Protein AF-A0A1F6H3Z1-F1 (afdb_monomer_lite)

Secondary structure (DSSP, 8-state):
--HHHHHHHHHHHHHHHHTTS---S-----HHHHHHH-PPPPTHHHHHHHHTS-HHHHHHHHHHHHHHHHHHHHHHHS-HHHHHHHHHH--SSSSHHHHHHHHHHHHSS-HHHHHHHHHHHHHHHHHHHHHHHHHHT-TTSS-GGGHHHHHHHHHHHHHHHHHHHHTTB-HHHHHHHHHHHT--TT-HHHHHHHHHHH--HHHHTTSBPPHHHHHHHHHHHHHHHHT-TTHHHHHHHHHHHHHHHHHHHTSTTSSTTS-HHHHHHHHHHHHHT-SS-PPPHHHHHHHHSTTTTTSHHHHHHHHHHHTTS-HHHHHHHHHHHHHHHHHHTTS-HHHHHHHHHHHHHHHHTT----SHHHHHHHHHHHHHHTTS---S-HHHHHHHHHHHHHT----PPPHHHHHTTS--------S--PPPPHHHHHHHHHEEE---S---S--SSTTHHHHHHHHHHHHH-SHHHHHHHHHHHHHHHHHHHHTT---EEEEE--TT-SS-EEEEEEEEEE--SSS-EEEEEEEEE---SSPPPTT--SHHHHHHHHHTTEEEEEEEEE-----S-----PPPP----------S--------PPPEE--TTSHHHHHHHHHHHHHHHHTS-HHHHTSHHHHHHHHHHHHHHT---

Structure (mmCIF, N/CA/C/O backbone):
data_AF-A0A1F6H3Z1-F1
#
_entry.id   AF-A0A1F6H3Z1-F1
#
loop_
_atom_site.group_PDB
_atom_site.id
_atom_site.type_symbol
_atom_site.label_atom_id
_atom_site.label_alt_id
_atom_site.label_comp_id
_atom_site.label_asym_id
_atom_site.label_entity_id
_atom_site.label_seq_id
_atom_site.pdbx_PDB_ins_code
_atom_site.Cartn_x
_atom_site.Cartn_y
_atom_site.Cartn_z
_atom_site.occupancy
_atom_site.B_iso_or_equiv
_atom_site.auth_seq_id
_atom_site.auth_comp_id
_atom_site.auth_asym_id
_atom_site.auth_atom_id
_atom_site.pdbx_PDB_model_num
ATOM 1 N N . MET A 1 1 ? 33.338 10.112 -4.845 1.00 44.59 1 MET A N 1
ATOM 2 C CA . MET A 1 1 ? 31.992 10.482 -5.329 1.00 44.59 1 MET A CA 1
ATOM 3 C C . MET A 1 1 ? 31.561 11.690 -4.537 1.00 44.59 1 MET A C 1
ATOM 5 O O . MET A 1 1 ? 31.474 11.587 -3.320 1.00 44.59 1 MET A O 1
ATOM 9 N N . ASP A 1 2 ? 31.396 12.824 -5.206 1.00 37.00 2 ASP A N 1
ATOM 10 C CA . ASP A 1 2 ? 31.106 14.091 -4.546 1.00 37.00 2 ASP A CA 1
ATOM 11 C C . ASP A 1 2 ? 29.6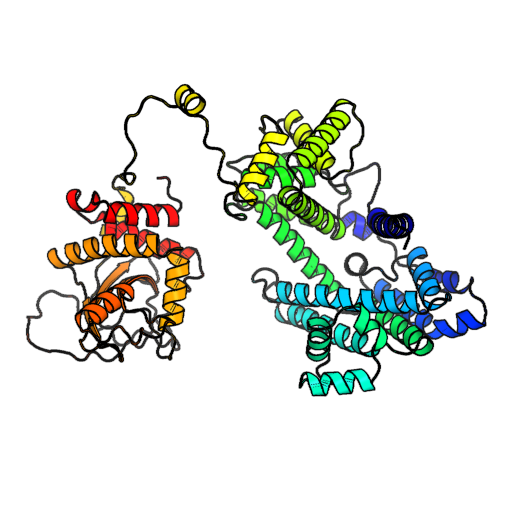66 14.093 -4.023 1.00 37.00 2 ASP A C 1
ATOM 13 O O . ASP A 1 2 ? 28.719 13.874 -4.784 1.00 37.00 2 ASP A O 1
ATOM 17 N N . ASN A 1 3 ? 29.482 14.348 -2.725 1.00 42.12 3 ASN A N 1
ATOM 18 C CA . ASN A 1 3 ? 28.156 14.401 -2.088 1.00 42.12 3 ASN A CA 1
ATOM 19 C C . ASN A 1 3 ? 27.222 15.400 -2.799 1.00 42.12 3 ASN A C 1
ATOM 21 O O . ASN A 1 3 ? 26.009 15.206 -2.851 1.00 42.12 3 ASN A O 1
ATOM 25 N N . GLN A 1 4 ? 27.799 16.419 -3.442 1.00 44.53 4 GLN A N 1
ATOM 26 C CA . GLN A 1 4 ? 27.078 17.411 -4.232 1.00 44.53 4 GLN A CA 1
ATOM 27 C C . GLN A 1 4 ? 26.452 16.851 -5.521 1.00 44.53 4 GLN A C 1
ATOM 29 O O . GLN A 1 4 ? 25.399 17.335 -5.932 1.00 44.53 4 GLN A O 1
ATOM 34 N N . GLU A 1 5 ? 27.039 15.841 -6.172 1.00 43.53 5 GLU A N 1
ATOM 35 C CA . GLU A 1 5 ? 26.467 15.237 -7.390 1.00 43.53 5 GLU A CA 1
ATOM 36 C C . GLU A 1 5 ? 25.316 14.277 -7.081 1.00 43.53 5 GLU A C 1
ATOM 38 O O . GLU A 1 5 ? 24.321 14.238 -7.814 1.00 43.53 5 GLU A O 1
ATOM 43 N N . LEU A 1 6 ? 25.416 13.542 -5.969 1.00 38.75 6 LEU A N 1
ATOM 44 C CA . LEU A 1 6 ? 24.336 12.687 -5.483 1.00 38.75 6 LEU A CA 1
ATOM 45 C C . LEU A 1 6 ? 23.146 13.538 -5.033 1.00 38.75 6 LEU A C 1
ATOM 47 O O . LEU A 1 6 ? 22.014 13.256 -5.417 1.00 38.75 6 LEU A O 1
ATOM 51 N N . GLN A 1 7 ? 23.405 14.628 -4.310 1.00 41.62 7 GLN A N 1
ATOM 52 C CA . GLN A 1 7 ? 22.375 15.568 -3.879 1.00 41.62 7 GLN A CA 1
ATOM 53 C C . GLN A 1 7 ? 21.742 16.300 -5.067 1.00 41.62 7 GLN A C 1
ATOM 55 O O . GLN A 1 7 ? 20.524 16.382 -5.137 1.00 41.62 7 GLN A O 1
ATOM 60 N N . LYS A 1 8 ? 22.519 16.691 -6.090 1.00 48.50 8 LYS A N 1
ATOM 61 C CA . LYS A 1 8 ? 21.978 17.222 -7.357 1.00 48.50 8 LYS A CA 1
ATOM 62 C C . LYS A 1 8 ? 21.164 16.192 -8.148 1.00 48.50 8 LYS A C 1
ATOM 64 O O . LYS A 1 8 ? 20.198 16.580 -8.799 1.00 48.50 8 LYS A O 1
ATOM 69 N N . SER A 1 9 ? 21.517 14.904 -8.114 1.00 37.19 9 SER A N 1
ATOM 70 C CA . SER A 1 9 ? 20.736 13.833 -8.759 1.00 37.19 9 SER A CA 1
ATOM 71 C C . SER A 1 9 ? 19.454 13.510 -7.998 1.00 37.19 9 SER A C 1
ATOM 73 O O . SER A 1 9 ? 18.413 13.326 -8.623 1.00 37.19 9 SER A O 1
ATOM 75 N N . ILE A 1 10 ? 19.502 13.504 -6.664 1.00 41.16 10 ILE A N 1
ATOM 76 C CA . ILE A 1 10 ? 18.328 13.375 -5.796 1.00 41.16 10 ILE A CA 1
ATOM 77 C C . ILE A 1 10 ? 17.425 14.595 -5.973 1.00 41.16 10 ILE A C 1
ATOM 79 O O . ILE A 1 10 ? 16.229 14.427 -6.164 1.00 41.16 10 ILE A O 1
ATOM 83 N N . ASP A 1 11 ? 17.976 15.805 -6.039 1.00 39.47 11 ASP A N 1
ATOM 84 C CA . ASP A 1 11 ? 17.217 17.028 -6.292 1.00 39.47 11 ASP A CA 1
ATOM 85 C C . ASP A 1 11 ? 16.673 17.088 -7.716 1.00 39.47 11 ASP A C 1
ATOM 87 O O . ASP A 1 11 ? 15.569 17.584 -7.906 1.00 39.47 11 ASP A O 1
ATOM 91 N N . ARG A 1 12 ? 17.373 16.563 -8.730 1.00 39.69 12 ARG A N 1
ATOM 92 C CA . ARG A 1 12 ? 16.819 16.407 -10.088 1.00 39.69 12 ARG A CA 1
ATOM 93 C C . ARG A 1 12 ? 15.718 15.362 -10.129 1.00 39.69 12 ARG A C 1
ATOM 95 O O . ARG A 1 12 ? 14.715 15.598 -10.788 1.00 39.69 12 ARG A O 1
ATOM 102 N N . PHE A 1 13 ? 15.861 14.255 -9.409 1.00 37.03 13 PHE A N 1
ATOM 103 C CA . PHE A 1 13 ? 14.831 13.227 -9.289 1.00 37.03 13 PHE A CA 1
ATOM 104 C C . PHE A 1 13 ? 13.602 13.765 -8.543 1.00 37.03 13 PHE A C 1
ATOM 106 O O . PHE A 1 13 ? 12.479 13.632 -9.020 1.00 37.03 13 PHE A O 1
ATOM 113 N N . ILE A 1 14 ? 13.805 14.477 -7.433 1.00 38.84 14 ILE A N 1
ATOM 114 C CA . ILE A 1 14 ? 12.759 15.159 -6.668 1.00 38.84 14 ILE A CA 1
ATOM 115 C C . ILE A 1 14 ? 12.143 16.293 -7.497 1.00 38.84 14 ILE A C 1
ATOM 117 O O . ILE A 1 14 ? 10.928 16.431 -7.489 1.00 38.84 14 ILE A O 1
ATOM 121 N N . ARG A 1 15 ? 12.915 17.070 -8.269 1.00 38.09 15 ARG A N 1
ATOM 122 C CA . ARG A 1 15 ? 12.393 18.100 -9.191 1.00 38.09 15 ARG A CA 1
ATOM 123 C C . ARG A 1 15 ? 11.619 17.496 -10.360 1.00 38.09 15 ARG A C 1
ATOM 125 O O . ARG A 1 15 ? 10.583 18.042 -10.716 1.00 38.09 15 ARG A O 1
ATOM 132 N N . ALA A 1 16 ? 12.056 16.367 -10.913 1.00 36.50 16 ALA A N 1
ATOM 133 C CA . ALA A 1 16 ? 11.338 15.634 -11.956 1.00 36.50 16 ALA A CA 1
ATOM 134 C C . ALA A 1 16 ? 10.024 15.028 -11.429 1.00 36.50 16 ALA A C 1
ATOM 136 O O . ALA A 1 16 ? 9.037 14.980 -12.157 1.00 36.50 16 ALA A O 1
ATOM 137 N N . GLN A 1 17 ? 9.982 14.643 -10.148 1.00 38.50 17 GLN A N 1
ATOM 138 C CA . GLN A 1 17 ? 8.750 14.271 -9.442 1.00 38.50 17 GLN A CA 1
ATOM 139 C C . GLN A 1 17 ? 7.891 15.503 -9.079 1.00 38.50 17 GLN A C 1
ATOM 141 O O . GLN A 1 17 ? 6.667 15.438 -9.127 1.00 38.50 17 GLN A O 1
ATOM 146 N N . ARG A 1 18 ? 8.506 16.657 -8.772 1.00 37.47 18 ARG A N 1
ATOM 147 C CA . ARG A 1 18 ? 7.818 17.925 -8.455 1.00 37.47 18 ARG A CA 1
ATOM 148 C C . ARG A 1 18 ? 7.243 18.632 -9.689 1.00 37.47 18 ARG A C 1
ATOM 150 O O . ARG A 1 18 ? 6.226 19.288 -9.539 1.00 37.47 18 ARG A O 1
ATOM 157 N N . ARG A 1 19 ? 7.814 18.480 -10.891 1.00 34.09 19 ARG A N 1
ATOM 158 C CA . ARG A 1 19 ? 7.316 19.092 -12.148 1.00 34.09 19 ARG A CA 1
ATOM 159 C C . ARG A 1 19 ? 5.984 18.519 -12.658 1.00 34.09 19 ARG A C 1
ATOM 161 O O . ARG A 1 19 ? 5.421 19.072 -13.591 1.00 34.09 19 ARG A O 1
ATOM 168 N N . ARG A 1 20 ? 5.460 17.447 -12.051 1.00 41.53 20 ARG A N 1
ATOM 169 C CA . ARG A 1 20 ? 4.078 16.972 -12.281 1.00 41.53 20 ARG A CA 1
ATOM 170 C C . ARG A 1 20 ? 3.065 17.524 -11.289 1.00 41.53 20 ARG A C 1
ATOM 172 O O . ARG A 1 20 ? 1.882 17.220 -11.384 1.00 41.53 20 ARG A O 1
ATOM 179 N N . ARG A 1 21 ? 3.519 18.323 -10.324 1.00 40.19 21 ARG A N 1
ATOM 180 C CA . ARG A 1 21 ? 2.613 19.092 -9.485 1.00 40.19 21 ARG A CA 1
ATOM 181 C C . ARG A 1 21 ? 2.035 20.171 -10.376 1.00 40.19 21 ARG A C 1
ATOM 183 O O . ARG A 1 21 ? 2.778 20.957 -10.956 1.00 40.19 21 ARG A O 1
ATOM 190 N N . ILE A 1 22 ? 0.716 20.214 -10.455 1.00 35.88 22 ILE A N 1
ATOM 191 C CA . ILE A 1 22 ? 0.032 21.436 -10.831 1.00 35.88 22 ILE A CA 1
ATOM 192 C C . ILE A 1 22 ? 0.322 22.424 -9.695 1.00 35.88 22 ILE A C 1
ATOM 194 O O . ILE A 1 22 ? -0.424 22.529 -8.733 1.00 35.88 22 ILE A O 1
ATOM 198 N N . THR A 1 23 ? 1.474 23.089 -9.740 1.00 39.25 23 THR A N 1
ATOM 199 C CA . THR A 1 23 ? 1.667 24.372 -9.066 1.00 39.25 23 THR A CA 1
ATOM 200 C C . THR A 1 23 ? 0.969 25.395 -9.942 1.00 39.25 23 THR A C 1
ATOM 202 O O . THR A 1 23 ? 1.606 26.093 -10.724 1.00 39.25 23 THR A O 1
ATOM 205 N N . SER A 1 24 ? -0.360 25.374 -9.906 1.00 38.88 24 SER A N 1
ATOM 206 C CA . SER A 1 24 ? -1.146 26.536 -10.283 1.00 38.88 24 SER A CA 1
ATOM 207 C C . SER A 1 24 ? -1.520 27.226 -8.984 1.00 38.88 24 SER A C 1
ATOM 209 O O . SER A 1 24 ? -1.865 26.556 -8.011 1.00 38.88 24 SER A O 1
ATOM 211 N N . ASP A 1 25 ? -1.476 28.551 -8.987 1.00 43.62 25 ASP A N 1
ATOM 212 C CA . ASP A 1 25 ? -1.933 29.379 -7.871 1.00 43.62 25 ASP A CA 1
ATOM 213 C C . ASP A 1 25 ? -3.423 29.139 -7.531 1.00 43.62 25 ASP A C 1
ATOM 215 O O . ASP A 1 25 ? -3.889 29.530 -6.465 1.00 43.62 25 ASP A O 1
ATOM 219 N N . ASN A 1 26 ? -4.152 28.405 -8.384 1.00 49.75 26 ASN A N 1
ATOM 220 C CA . ASN A 1 26 ? -5.494 27.893 -8.132 1.00 49.75 26 ASN A CA 1
ATOM 221 C C . ASN A 1 26 ? -5.441 26.406 -7.737 1.00 49.75 26 ASN A C 1
ATOM 223 O O . ASN A 1 26 ? -5.424 25.510 -8.588 1.00 49.75 26 ASN A O 1
ATOM 227 N N . ARG A 1 27 ? -5.431 26.132 -6.430 1.00 64.06 27 ARG A N 1
ATOM 228 C CA . ARG A 1 27 ? -5.916 24.848 -5.895 1.00 64.06 27 ARG A CA 1
ATOM 229 C C . ARG A 1 27 ? -7.398 24.736 -6.293 1.00 64.06 27 ARG A C 1
ATOM 231 O O . ARG A 1 27 ? -8.047 25.770 -6.342 1.00 64.06 27 ARG A O 1
ATOM 238 N N . ASP A 1 28 ? -7.890 23.530 -6.599 1.00 78.00 28 ASP A N 1
ATOM 239 C CA . ASP A 1 28 ? -9.288 23.182 -6.976 1.00 78.00 28 ASP A CA 1
ATOM 240 C C . ASP A 1 28 ? -9.478 22.562 -8.372 1.00 78.00 28 ASP A C 1
ATOM 242 O O . ASP A 1 28 ? -10.489 22.776 -9.042 1.00 78.00 28 ASP A O 1
ATOM 246 N N . LEU A 1 29 ? -8.534 21.718 -8.802 1.00 80.56 29 LEU A N 1
ATOM 247 C CA . LEU A 1 29 ? -8.697 20.903 -10.009 1.00 80.56 29 LEU A CA 1
ATOM 248 C C . LEU A 1 29 ? -9.154 19.482 -9.671 1.00 80.56 29 LEU A C 1
ATOM 250 O O . LEU A 1 29 ? -8.444 18.696 -9.039 1.00 80.56 29 LEU A O 1
ATOM 254 N N . LEU A 1 30 ? -10.337 19.119 -10.155 1.00 80.06 30 LEU A N 1
ATOM 255 C CA . LEU A 1 30 ? -10.848 17.753 -10.087 1.00 80.06 30 LEU A CA 1
ATOM 256 C C . LEU A 1 30 ? -10.074 16.846 -11.050 1.00 80.06 30 LEU A C 1
ATOM 258 O O . LEU A 1 30 ? -9.684 17.260 -12.142 1.00 80.06 30 LEU A O 1
ATOM 262 N N . LEU A 1 31 ? -9.931 15.566 -10.702 1.00 82.44 31 LEU A N 1
ATOM 263 C CA . LEU A 1 31 ? -9.339 14.558 -11.587 1.00 82.44 31 LEU A CA 1
ATOM 264 C C . LEU A 1 31 ? -10.013 14.532 -12.968 1.00 82.44 31 LEU A C 1
ATOM 266 O O . LEU A 1 31 ? -9.332 14.386 -13.977 1.00 82.44 31 LEU A O 1
ATOM 270 N N . THR A 1 32 ? -11.333 14.705 -13.035 1.00 79.50 32 THR A N 1
ATOM 271 C CA . THR A 1 32 ? -12.068 14.778 -14.308 1.00 79.50 32 THR A CA 1
ATOM 272 C C . THR A 1 32 ? -11.596 15.939 -15.180 1.00 79.50 32 THR A C 1
ATOM 274 O O . THR A 1 32 ? -11.347 15.743 -16.364 1.00 79.50 32 THR A O 1
ATOM 277 N N . GLN A 1 33 ? -11.360 17.112 -14.589 1.00 76.31 33 GLN A N 1
ATOM 278 C CA . GLN A 1 33 ? -10.833 18.278 -15.300 1.00 76.31 33 GLN A CA 1
ATOM 279 C C . GLN A 1 33 ? -9.395 18.042 -15.775 1.00 76.31 33 GLN A C 1
ATOM 281 O O . GLN A 1 33 ? -9.069 18.375 -16.911 1.00 76.31 33 GLN A O 1
ATOM 286 N N . ILE A 1 34 ? -8.551 17.408 -14.952 1.00 79.75 34 ILE A N 1
ATOM 287 C CA . ILE A 1 34 ? -7.183 17.024 -15.340 1.00 79.75 34 ILE A CA 1
ATOM 288 C C . ILE A 1 34 ? -7.216 16.041 -16.519 1.00 79.75 34 ILE A C 1
ATOM 290 O O . ILE A 1 34 ? -6.446 16.179 -17.467 1.00 79.75 34 ILE A O 1
ATOM 294 N N . ILE A 1 35 ? -8.126 15.062 -16.490 1.00 75.31 35 ILE A N 1
ATOM 295 C CA . ILE A 1 35 ? -8.329 14.108 -17.588 1.00 75.31 35 ILE A CA 1
ATOM 296 C C . ILE A 1 35 ? -8.758 14.834 -18.864 1.00 75.31 35 ILE A C 1
ATOM 298 O O . ILE A 1 35 ? -8.230 14.533 -19.933 1.00 75.31 35 ILE A O 1
ATOM 302 N N . ASP A 1 36 ? -9.689 15.782 -18.772 1.00 72.75 36 ASP A N 1
ATOM 303 C CA . ASP A 1 36 ? -10.193 16.515 -19.934 1.00 72.75 36 ASP A CA 1
ATOM 304 C C . ASP A 1 36 ? -9.119 17.412 -20.556 1.00 72.75 36 ASP A C 1
ATOM 306 O O . ASP A 1 36 ? -9.004 17.478 -21.787 1.00 72.75 36 ASP A O 1
ATOM 310 N N . GLN A 1 37 ? -8.297 18.034 -19.709 1.00 77.88 37 GLN A N 1
ATOM 311 C CA . GLN A 1 37 ? -7.179 18.892 -20.094 1.00 77.88 37 GLN A CA 1
ATOM 312 C C . GLN A 1 37 ? -5.951 18.114 -20.583 1.00 77.88 37 GLN A C 1
ATOM 314 O O . GLN A 1 37 ? -5.100 18.716 -21.229 1.00 77.88 37 GLN A O 1
ATOM 319 N N . ALA A 1 38 ? -5.845 16.804 -20.319 1.00 75.81 38 ALA A N 1
ATOM 320 C CA . ALA A 1 38 ? -4.688 15.999 -20.708 1.00 75.81 38 ALA A CA 1
ATOM 321 C C . ALA A 1 38 ? -4.561 15.907 -22.246 1.00 75.81 38 ALA A C 1
ATOM 323 O O . ALA A 1 38 ? -5.348 15.183 -22.882 1.00 75.81 38 ALA A O 1
ATOM 324 N N . PRO A 1 39 ? -3.577 16.594 -22.864 1.00 75.25 39 PRO A N 1
ATOM 325 C CA . PRO A 1 39 ? -3.431 16.603 -24.311 1.00 75.25 39 PRO A CA 1
ATOM 326 C C . PRO A 1 39 ? -2.942 15.246 -24.820 1.00 75.25 39 PRO A C 1
ATOM 328 O O . PRO A 1 39 ? -2.492 14.382 -24.056 1.00 75.25 39 PRO A O 1
ATOM 331 N N . ASP A 1 40 ? -3.056 15.050 -26.129 1.00 85.62 40 ASP A N 1
ATOM 332 C CA . ASP A 1 40 ? -2.375 13.951 -26.801 1.00 85.62 40 ASP A CA 1
ATOM 333 C C . ASP A 1 40 ? -0.862 14.173 -26.761 1.00 85.62 40 ASP A C 1
ATOM 335 O O . ASP A 1 40 ? -0.383 15.305 -26.775 1.00 85.62 40 ASP A O 1
ATOM 339 N N . LEU A 1 41 ? -0.104 13.081 -26.685 1.00 87.44 41 LEU A N 1
ATOM 340 C CA . LEU A 1 41 ? 1.353 13.141 -26.724 1.00 87.44 41 LEU A CA 1
ATOM 341 C C . LEU A 1 41 ? 1.801 13.474 -28.149 1.00 87.44 41 LEU A C 1
ATOM 343 O O . LEU A 1 41 ? 1.329 12.845 -29.102 1.00 87.44 41 LEU A O 1
ATOM 347 N N . GLU A 1 42 ? 2.719 14.421 -28.316 1.00 89.75 42 GLU A N 1
ATOM 348 C CA . GLU A 1 42 ? 3.150 14.821 -29.654 1.00 89.75 42 GLU A CA 1
ATOM 349 C C . GLU A 1 42 ? 4.166 13.822 -30.219 1.00 89.75 42 GLU A C 1
ATOM 351 O O . GLU A 1 42 ? 5.185 13.507 -29.603 1.00 89.75 42 GLU A O 1
ATOM 356 N N . LEU A 1 43 ? 3.914 13.339 -31.438 1.00 88.50 43 LEU A N 1
ATOM 357 C CA . LEU A 1 43 ? 4.823 12.409 -32.119 1.00 88.50 43 LEU A CA 1
ATOM 358 C C . LEU A 1 43 ? 6.168 13.065 -32.465 1.00 88.50 43 LEU A C 1
ATOM 360 O O . LEU A 1 43 ? 7.206 12.407 -32.405 1.00 88.50 43 LEU A O 1
ATOM 36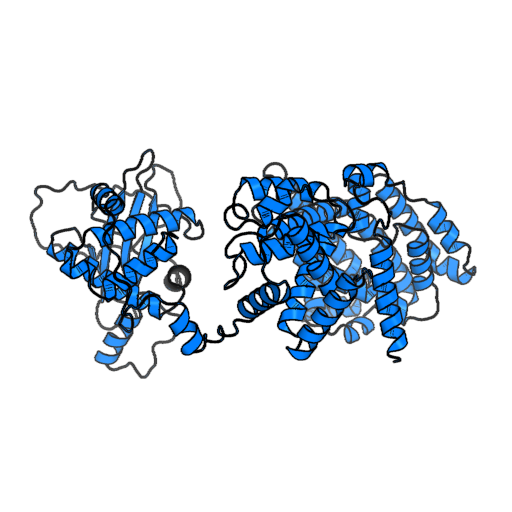4 N N . GLY A 1 44 ? 6.152 14.370 -32.762 1.00 88.06 44 GLY A N 1
ATOM 365 C CA . GLY A 1 44 ? 7.339 15.144 -33.132 1.00 88.06 44 GLY A CA 1
ATOM 366 C C . GLY A 1 44 ? 8.386 15.267 -32.022 1.00 88.06 44 GLY A C 1
ATOM 367 O O . GLY A 1 44 ? 9.522 15.637 -32.306 1.00 88.06 44 GLY A O 1
ATOM 368 N N . TRP A 1 45 ? 8.061 14.912 -30.773 1.00 90.00 45 TRP A N 1
ATOM 369 C CA . TRP A 1 45 ? 9.038 14.880 -29.680 1.00 90.00 45 TRP A CA 1
ATOM 370 C C . TRP A 1 45 ? 10.168 13.878 -29.922 1.00 90.00 45 TRP A C 1
ATOM 372 O O . TRP A 1 45 ? 11.310 14.150 -29.558 1.00 90.00 45 TRP A O 1
ATOM 382 N N . VAL A 1 46 ? 9.875 12.736 -30.555 1.00 87.62 46 VAL A N 1
ATOM 383 C CA . VAL A 1 46 ? 10.907 11.742 -30.884 1.00 87.62 46 VAL A CA 1
ATOM 384 C C . VAL A 1 46 ? 11.819 12.277 -31.984 1.00 87.62 46 VAL A C 1
ATOM 386 O O . VAL A 1 46 ? 13.037 12.224 -31.842 1.00 87.62 46 VAL A O 1
ATOM 389 N N . ASP A 1 47 ? 11.245 12.860 -33.036 1.00 87.69 47 ASP A N 1
ATOM 390 C CA . ASP A 1 47 ? 12.018 13.442 -34.137 1.00 87.69 47 ASP A CA 1
ATOM 391 C C . ASP A 1 47 ? 12.891 14.612 -33.662 1.00 87.69 47 ASP A C 1
ATOM 393 O O . ASP A 1 47 ? 14.063 14.699 -34.030 1.00 87.69 47 ASP A O 1
ATOM 397 N N . GLY A 1 48 ? 12.357 15.463 -32.780 1.00 86.25 48 GLY A N 1
ATOM 398 C CA . GLY A 1 48 ? 13.101 16.546 -32.136 1.00 86.25 48 GLY A CA 1
ATOM 399 C C . GLY A 1 48 ? 14.271 16.037 -31.290 1.00 86.25 48 GLY A C 1
ATOM 400 O O . GLY A 1 48 ? 15.383 16.546 -31.413 1.00 86.25 48 GLY A O 1
ATOM 401 N N . ALA A 1 49 ? 14.068 14.977 -30.501 1.00 86.50 49 ALA A N 1
ATOM 402 C CA . ALA A 1 49 ? 15.141 14.361 -29.718 1.00 86.50 49 ALA A CA 1
ATOM 403 C C . ALA A 1 49 ? 16.251 13.757 -30.601 1.00 86.50 49 ALA A C 1
ATOM 405 O O . ALA A 1 49 ? 17.425 13.791 -30.233 1.00 86.50 49 ALA A O 1
ATOM 406 N N . LEU A 1 50 ? 15.904 13.229 -31.780 1.00 87.62 50 LEU A N 1
ATOM 407 C CA . LEU A 1 50 ? 16.877 12.694 -32.737 1.00 87.62 50 LEU A CA 1
ATOM 408 C C . LEU A 1 50 ? 17.625 13.780 -33.522 1.00 87.62 50 LEU A C 1
ATOM 410 O O . LEU A 1 50 ? 18.740 13.530 -33.983 1.00 87.62 50 LEU A O 1
ATOM 414 N N . ALA A 1 51 ? 17.038 14.967 -33.692 1.00 85.62 51 ALA A N 1
ATOM 415 C CA . ALA A 1 51 ? 17.602 16.046 -34.505 1.00 85.62 51 ALA A CA 1
ATOM 416 C C . ALA A 1 51 ? 18.945 16.578 -33.973 1.00 85.62 51 ALA A C 1
ATOM 418 O O . ALA A 1 51 ? 19.760 17.076 -34.747 1.00 85.62 51 ALA A O 1
ATOM 419 N N . HIS A 1 52 ? 19.195 16.440 -32.670 1.00 78.81 52 HIS A N 1
ATOM 420 C CA . HIS A 1 52 ? 20.422 16.898 -32.011 1.00 78.81 52 HIS A CA 1
ATOM 421 C C . HIS A 1 52 ? 21.568 15.868 -32.028 1.00 78.81 52 HIS A C 1
ATOM 423 O O . HIS A 1 52 ? 22.641 16.134 -31.487 1.00 78.81 52 HIS A O 1
ATOM 429 N N . LEU A 1 53 ? 21.364 14.694 -32.636 1.00 84.56 53 LEU A N 1
ATOM 430 C CA . LEU A 1 53 ? 22.345 13.610 -32.666 1.00 84.56 53 LEU A CA 1
ATOM 431 C C . LEU A 1 53 ? 23.227 13.642 -33.918 1.00 84.56 53 LEU A C 1
ATOM 433 O O . LEU A 1 53 ? 22.783 13.962 -35.020 1.00 84.56 53 LEU A O 1
ATOM 437 N N . THR A 1 54 ? 24.474 13.190 -33.772 1.00 85.62 54 THR A N 1
ATOM 438 C CA . THR A 1 54 ? 25.318 12.857 -34.932 1.00 85.62 54 THR A CA 1
ATOM 439 C C . THR A 1 54 ? 24.742 11.664 -35.707 1.00 85.62 54 THR A C 1
ATOM 441 O O . THR A 1 54 ? 24.014 10.841 -35.149 1.00 85.62 54 THR A O 1
ATOM 444 N N . LEU A 1 55 ? 25.115 11.508 -36.985 1.00 84.69 55 LEU A N 1
ATOM 445 C CA . LEU A 1 55 ? 24.652 10.394 -37.829 1.00 84.69 55 LEU A CA 1
ATOM 446 C C . LEU A 1 55 ? 24.919 9.016 -37.189 1.00 84.69 55 LEU A C 1
ATOM 448 O O . LEU A 1 55 ? 24.031 8.168 -37.155 1.00 84.69 55 LEU A O 1
ATOM 452 N N . LEU A 1 56 ? 26.116 8.825 -36.625 1.00 81.44 56 LEU A N 1
ATOM 453 C CA . LEU A 1 56 ? 26.514 7.587 -35.943 1.00 81.44 56 LEU A CA 1
ATOM 454 C C . LEU A 1 56 ? 25.679 7.319 -34.682 1.00 81.44 56 LEU A C 1
ATOM 456 O O . LEU A 1 56 ? 25.313 6.179 -34.409 1.00 81.44 56 LEU A O 1
ATOM 460 N N . GLN A 1 57 ? 25.357 8.357 -33.906 1.00 83.75 57 GLN A N 1
ATOM 461 C CA . GLN A 1 57 ? 24.488 8.217 -32.734 1.00 83.75 57 GLN A CA 1
ATOM 462 C C . GLN A 1 57 ? 23.052 7.902 -33.143 1.00 83.75 57 GLN A C 1
ATOM 464 O O . GLN A 1 57 ? 22.430 7.036 -32.535 1.00 83.75 57 GLN A O 1
ATOM 469 N N . ARG A 1 58 ? 22.547 8.556 -34.193 1.00 84.62 58 ARG A N 1
ATOM 470 C CA . ARG A 1 58 ? 21.195 8.341 -34.707 1.00 84.62 58 ARG A CA 1
ATOM 471 C C . ARG A 1 58 ? 20.990 6.902 -35.180 1.00 84.62 58 ARG A C 1
ATOM 473 O O . ARG A 1 58 ? 20.008 6.288 -34.783 1.00 84.62 58 ARG A O 1
ATOM 480 N N . GLN A 1 59 ? 21.946 6.335 -35.920 1.00 84.31 59 GLN A N 1
ATOM 481 C CA . GLN A 1 59 ? 21.901 4.930 -36.357 1.00 84.31 59 GLN A CA 1
ATOM 482 C C . GLN A 1 59 ? 21.801 3.939 -35.184 1.00 84.31 59 GLN A C 1
ATOM 484 O O . GLN A 1 59 ? 21.145 2.909 -35.294 1.00 84.31 59 GLN A O 1
ATOM 489 N N . ARG A 1 60 ? 22.406 4.255 -34.030 1.00 81.56 60 ARG A N 1
ATOM 490 C CA . ARG A 1 60 ? 22.368 3.391 -32.836 1.00 81.56 60 ARG A CA 1
ATOM 491 C C . ARG A 1 60 ? 21.015 3.371 -32.127 1.00 81.56 60 ARG A C 1
ATOM 493 O O . ARG A 1 60 ? 20.724 2.409 -31.421 1.00 81.56 60 ARG A O 1
ATOM 500 N N . VAL A 1 61 ? 20.207 4.421 -32.278 1.00 85.31 61 VAL A N 1
ATOM 501 C CA . VAL A 1 61 ? 18.916 4.560 -31.579 1.00 85.31 61 VAL A CA 1
ATOM 502 C C . VAL A 1 61 ? 17.714 4.627 -32.508 1.00 85.31 61 VAL A C 1
ATOM 504 O O . VAL A 1 61 ? 16.601 4.823 -32.036 1.00 85.31 61 VAL A O 1
ATOM 507 N N . GLU A 1 62 ? 17.904 4.410 -33.806 1.00 85.06 62 GLU A N 1
ATOM 508 C CA . GLU A 1 62 ? 16.829 4.438 -34.797 1.00 85.06 62 GLU A CA 1
ATOM 509 C C . GLU A 1 62 ? 15.741 3.395 -34.498 1.00 85.06 62 GLU A C 1
ATOM 511 O O . GLU A 1 62 ? 14.567 3.742 -34.378 1.00 85.06 62 GLU A O 1
ATOM 516 N N . ALA A 1 63 ? 16.124 2.133 -34.273 1.00 86.12 63 ALA A N 1
ATOM 517 C CA . ALA A 1 63 ? 15.183 1.075 -33.897 1.00 86.12 63 ALA A CA 1
ATOM 518 C C . ALA A 1 63 ? 14.468 1.352 -32.549 1.00 86.12 63 ALA A C 1
ATOM 520 O O . ALA A 1 63 ? 13.235 1.307 -32.516 1.00 86.12 63 ALA A O 1
ATOM 521 N N . PRO A 1 64 ? 15.173 1.722 -31.455 1.00 88.38 64 PRO A N 1
ATOM 522 C CA . PRO A 1 64 ? 14.546 2.224 -30.230 1.00 88.38 64 PRO A CA 1
ATOM 523 C C . PRO A 1 64 ? 13.555 3.374 -30.448 1.00 88.38 64 PRO A C 1
ATOM 525 O O . PRO A 1 64 ? 12.456 3.351 -29.896 1.00 88.38 64 PRO A O 1
ATOM 528 N N . ALA A 1 65 ? 13.912 4.361 -31.271 1.00 88.69 65 ALA A N 1
ATOM 529 C CA . ALA A 1 65 ? 13.079 5.529 -31.534 1.00 88.69 65 ALA A CA 1
ATOM 530 C C . ALA A 1 65 ? 11.787 5.173 -32.284 1.00 88.69 65 ALA A C 1
ATOM 532 O O . ALA A 1 65 ? 10.723 5.694 -31.946 1.00 88.69 65 ALA A O 1
ATOM 533 N N . LEU A 1 66 ? 11.842 4.234 -33.235 1.00 89.31 66 LEU A N 1
ATOM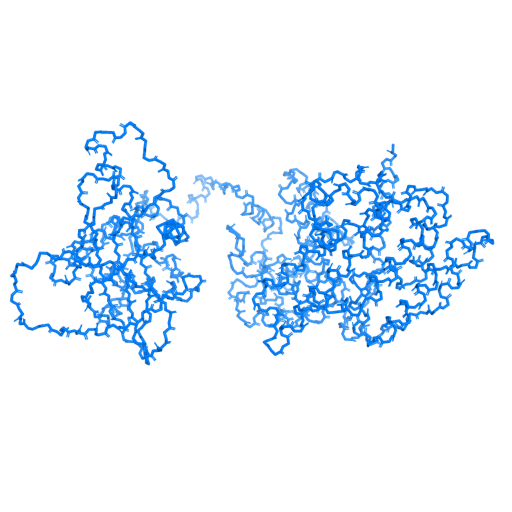 534 C CA . LEU A 1 66 ? 10.639 3.683 -33.870 1.00 89.31 66 LEU A CA 1
ATOM 535 C C . LEU A 1 66 ? 9.726 2.998 -32.843 1.00 89.31 66 LEU A C 1
ATOM 537 O O . LEU A 1 66 ? 8.512 3.214 -32.858 1.00 89.31 66 LEU A O 1
ATOM 541 N N . GLY A 1 67 ? 10.306 2.245 -31.903 1.00 91.31 67 GLY A N 1
ATOM 542 C CA . GLY A 1 67 ? 9.572 1.665 -30.777 1.00 91.31 67 GLY A CA 1
ATOM 543 C C . GLY A 1 67 ? 8.909 2.727 -29.891 1.00 91.31 67 GLY A C 1
ATOM 544 O O . GLY A 1 67 ? 7.753 2.568 -29.496 1.00 91.31 67 GLY A O 1
ATOM 545 N N . PHE A 1 68 ? 9.592 3.844 -29.620 1.00 94.12 68 PHE A N 1
ATOM 546 C CA . PHE A 1 68 ? 9.021 4.960 -28.858 1.00 94.12 68 PHE A CA 1
ATOM 547 C C . PHE A 1 68 ? 7.846 5.610 -29.588 1.00 94.12 68 PHE A C 1
ATOM 549 O O . PHE A 1 68 ? 6.805 5.833 -28.972 1.00 94.12 68 PHE A O 1
ATOM 556 N N . LEU A 1 69 ? 7.961 5.844 -30.899 1.00 92.75 69 LEU A N 1
ATOM 557 C CA . LEU A 1 69 ? 6.853 6.348 -31.715 1.00 92.75 69 LEU A CA 1
ATOM 558 C C . LEU A 1 69 ? 5.643 5.408 -31.671 1.00 92.75 69 LEU A C 1
ATOM 560 O O . LEU A 1 69 ? 4.510 5.867 -31.527 1.00 92.75 69 LEU A O 1
ATOM 564 N N . GLU A 1 70 ? 5.856 4.095 -31.775 1.00 92.19 70 GLU A N 1
ATOM 565 C CA . GLU A 1 70 ? 4.773 3.113 -31.687 1.00 92.19 70 GLU A CA 1
ATOM 566 C C . GLU A 1 70 ? 4.124 3.104 -30.296 1.00 92.19 70 GLU A C 1
ATOM 568 O O . GLU A 1 70 ? 2.896 3.085 -30.184 1.00 92.19 70 GLU A O 1
ATOM 573 N N . ALA A 1 71 ? 4.923 3.175 -29.230 1.00 91.56 71 ALA A N 1
ATOM 574 C CA . ALA A 1 71 ? 4.420 3.258 -27.863 1.00 91.56 71 ALA A CA 1
ATOM 575 C C . ALA A 1 71 ? 3.596 4.538 -27.633 1.00 91.56 71 ALA A C 1
ATOM 577 O O . ALA A 1 71 ? 2.515 4.466 -27.048 1.00 91.56 71 ALA A O 1
ATOM 578 N N . ILE A 1 72 ? 4.044 5.687 -28.152 1.00 91.06 72 ILE A N 1
ATOM 579 C CA . ILE A 1 72 ? 3.298 6.954 -28.093 1.00 91.06 72 ILE A CA 1
ATOM 580 C C . ILE A 1 72 ? 1.977 6.841 -28.867 1.00 91.06 72 ILE A C 1
ATOM 582 O O . ILE A 1 72 ? 0.928 7.220 -28.347 1.00 91.06 72 ILE A O 1
ATOM 586 N N . LYS A 1 73 ? 1.985 6.247 -30.069 1.00 90.56 73 LYS A N 1
ATOM 587 C CA . LYS A 1 73 ? 0.755 5.977 -30.838 1.00 90.56 73 LYS A CA 1
ATOM 588 C C . LYS A 1 73 ? -0.212 5.076 -30.067 1.00 90.56 73 LYS A C 1
ATOM 590 O O . LYS A 1 73 ? -1.403 5.377 -30.006 1.00 90.56 73 LYS A O 1
ATOM 595 N N . LYS A 1 74 ? 0.284 4.007 -29.431 1.00 90.12 74 LYS A N 1
ATOM 596 C CA . LYS A 1 74 ? -0.527 3.123 -28.574 1.00 90.12 74 LYS A CA 1
ATOM 597 C C . LYS A 1 74 ? -1.126 3.890 -27.398 1.00 90.12 74 LYS A C 1
ATOM 599 O O . LYS A 1 74 ? -2.323 3.765 -27.158 1.00 90.12 74 LYS A O 1
ATOM 604 N N . LEU A 1 75 ? -0.347 4.727 -26.714 1.00 84.19 75 LEU A N 1
ATOM 605 C CA . LEU A 1 75 ? -0.844 5.570 -25.623 1.00 84.19 75 LEU A CA 1
ATOM 606 C C . LEU A 1 75 ? -1.911 6.567 -26.091 1.00 84.19 75 LEU A C 1
ATOM 608 O O . LEU A 1 75 ? -2.914 6.730 -25.404 1.00 84.19 75 LEU A O 1
ATOM 612 N N . ASN A 1 76 ? -1.736 7.188 -27.259 1.00 85.50 76 ASN A N 1
ATOM 613 C CA . ASN A 1 76 ? -2.722 8.105 -27.837 1.00 85.50 76 ASN A CA 1
ATOM 614 C C . ASN A 1 76 ? -3.983 7.403 -28.356 1.00 85.50 76 ASN A C 1
ATOM 616 O O . ASN A 1 76 ? -5.030 8.033 -28.437 1.00 85.50 76 ASN A O 1
ATOM 620 N N . SER A 1 77 ? -3.919 6.102 -28.658 1.00 86.56 77 SER A N 1
ATOM 621 C CA . SER A 1 77 ? -5.110 5.309 -28.997 1.00 86.56 77 SER A CA 1
ATOM 622 C C . SER A 1 77 ? -5.997 4.992 -27.783 1.00 86.56 77 SER A C 1
ATOM 624 O O . SER A 1 77 ? -7.157 4.603 -27.935 1.00 86.56 77 SER A O 1
ATOM 626 N N . LEU A 1 78 ? -5.466 5.141 -26.564 1.00 81.88 78 LEU A N 1
ATOM 627 C CA . LEU A 1 78 ? -6.241 5.005 -25.337 1.00 81.88 78 LEU A CA 1
ATOM 628 C C . LEU A 1 78 ? -7.097 6.254 -25.114 1.00 81.88 78 LEU A C 1
ATOM 630 O O . LEU A 1 78 ? -6.726 7.363 -25.485 1.00 81.88 78 LEU A O 1
ATOM 634 N N . ASN A 1 79 ? -8.218 6.099 -24.406 1.00 84.06 79 ASN A N 1
ATOM 635 C CA . ASN A 1 79 ? -8.940 7.271 -23.918 1.00 84.06 79 ASN A CA 1
ATOM 636 C C . ASN A 1 79 ? -8.075 8.079 -22.927 1.00 84.06 79 ASN A C 1
ATOM 638 O O . ASN A 1 79 ? -7.177 7.530 -22.277 1.00 84.06 79 ASN A O 1
ATOM 642 N N . LYS A 1 80 ? -8.379 9.375 -22.782 1.00 79.69 80 LYS A N 1
ATOM 643 C CA . LYS A 1 80 ? -7.592 10.315 -21.966 1.00 79.69 80 LYS A CA 1
ATOM 644 C C . LYS A 1 80 ? -7.354 9.819 -20.537 1.00 79.69 80 LYS A C 1
ATOM 646 O O . LYS A 1 80 ? -6.234 9.892 -20.044 1.00 79.69 80 LYS A O 1
ATOM 651 N N . ALA A 1 81 ? -8.370 9.229 -19.903 1.00 79.25 81 ALA A N 1
ATOM 652 C CA . ALA A 1 81 ? -8.260 8.682 -18.551 1.00 79.25 81 ALA A CA 1
ATOM 653 C C . ALA A 1 81 ? -7.259 7.515 -18.470 1.00 79.25 81 ALA A C 1
ATOM 655 O O . ALA A 1 81 ? -6.362 7.516 -17.631 1.00 79.25 81 ALA A O 1
ATOM 656 N N . LYS A 1 82 ? -7.369 6.525 -19.364 1.00 83.00 82 LYS A N 1
ATOM 657 C CA . LYS A 1 82 ? -6.449 5.377 -19.423 1.00 83.00 82 LYS A CA 1
ATOM 658 C C . LYS A 1 82 ? -5.022 5.822 -19.728 1.00 83.00 82 LYS A C 1
ATOM 660 O O . LYS A 1 82 ? -4.093 5.290 -19.124 1.00 83.00 82 LYS A O 1
ATOM 665 N N . ARG A 1 83 ? -4.857 6.797 -20.629 1.00 82.44 83 ARG A N 1
ATOM 666 C CA . ARG A 1 83 ? -3.557 7.394 -20.946 1.00 82.44 83 ARG A CA 1
ATOM 667 C C . ARG A 1 83 ? -2.956 8.092 -19.729 1.00 82.44 83 ARG A C 1
ATOM 669 O O . ARG A 1 83 ? -1.822 7.785 -19.379 1.00 82.44 83 ARG A O 1
ATOM 676 N N . LEU A 1 84 ? -3.713 8.965 -19.059 1.00 84.44 84 LEU A N 1
ATOM 677 C CA . LEU A 1 84 ? -3.257 9.677 -17.862 1.00 84.44 84 LEU A CA 1
ATOM 678 C C . LEU A 1 84 ? -2.793 8.697 -16.779 1.00 84.44 84 LEU A C 1
ATOM 680 O O . LEU A 1 84 ? -1.688 8.822 -16.269 1.00 84.44 84 LEU A O 1
ATOM 684 N N . PHE A 1 85 ? -3.593 7.674 -16.474 1.00 84.50 85 PHE A N 1
ATOM 685 C CA . PHE A 1 85 ? -3.248 6.682 -15.451 1.00 84.50 85 PHE A CA 1
ATOM 686 C C . PHE A 1 85 ? -1.993 5.873 -15.811 1.00 84.50 85 PHE A C 1
ATOM 688 O O . PHE A 1 85 ? -1.151 5.618 -14.946 1.00 84.50 85 PHE A O 1
ATOM 695 N N . ALA A 1 86 ? -1.846 5.482 -17.080 1.00 82.69 86 ALA A N 1
ATOM 696 C CA . ALA A 1 86 ? -0.645 4.802 -17.556 1.00 82.69 86 ALA A CA 1
ATOM 697 C C . ALA A 1 86 ? 0.600 5.691 -17.405 1.00 82.69 86 ALA A C 1
ATOM 699 O O . ALA A 1 86 ? 1.598 5.237 -16.847 1.00 82.69 86 ALA A O 1
ATOM 700 N N . LEU A 1 87 ? 0.508 6.959 -17.821 1.00 84.50 87 LEU A N 1
ATOM 701 C CA . LEU A 1 87 ? 1.584 7.949 -17.714 1.00 84.50 87 LEU A CA 1
ATOM 702 C C . LEU A 1 87 ? 1.928 8.302 -16.264 1.00 84.50 87 LEU A C 1
ATOM 704 O O . LEU A 1 87 ? 3.091 8.512 -15.939 1.00 84.50 87 LEU A O 1
ATOM 708 N N . GLU A 1 88 ? 0.951 8.328 -15.362 1.00 81.56 88 GLU A N 1
ATOM 709 C CA . GLU A 1 88 ? 1.222 8.553 -13.940 1.00 81.56 88 GLU A CA 1
ATOM 710 C C . GLU A 1 88 ? 1.945 7.368 -13.293 1.00 81.56 88 GLU A C 1
ATOM 712 O O . GLU A 1 88 ? 2.746 7.550 -12.379 1.00 81.56 88 GLU A O 1
ATOM 717 N N . THR A 1 89 ? 1.732 6.157 -13.813 1.00 81.69 89 THR A N 1
ATOM 718 C CA . THR A 1 89 ? 2.376 4.938 -13.306 1.00 81.69 89 THR A CA 1
ATOM 719 C C . THR A 1 89 ? 3.797 4.765 -13.840 1.00 81.69 89 THR A C 1
ATOM 721 O O . THR A 1 89 ? 4.710 4.457 -13.078 1.00 81.69 89 THR A O 1
ATOM 724 N N . LEU A 1 90 ? 3.997 4.970 -15.143 1.00 83.19 90 LEU A N 1
ATOM 725 C CA . LEU A 1 90 ? 5.283 4.893 -15.833 1.00 83.19 90 LEU A CA 1
ATOM 726 C C . LEU A 1 90 ? 5.325 6.024 -16.862 1.00 83.19 90 LEU A C 1
ATOM 728 O O . LEU A 1 90 ? 4.414 6.149 -17.672 1.00 83.19 90 LEU A O 1
ATOM 732 N N . ASN A 1 91 ? 6.364 6.861 -16.828 1.00 84.06 91 ASN A N 1
ATOM 733 C CA . ASN A 1 91 ? 6.442 8.054 -17.677 1.00 84.06 91 ASN A CA 1
ATOM 734 C C . ASN A 1 91 ? 7.810 8.215 -18.339 1.00 84.06 91 ASN A C 1
ATOM 736 O O . ASN A 1 91 ? 8.507 9.215 -18.151 1.00 84.06 91 ASN A O 1
ATOM 740 N N . LEU A 1 92 ? 8.227 7.200 -19.080 1.00 86.00 92 LEU A N 1
ATOM 741 C CA . LEU A 1 92 ? 9.479 7.295 -19.825 1.00 86.00 92 LEU A CA 1
ATOM 742 C C . LEU A 1 92 ? 9.302 8.076 -21.136 1.00 86.00 92 LEU A C 1
ATOM 744 O O . LEU A 1 92 ? 10.281 8.593 -21.659 1.00 86.00 92 LEU A O 1
ATOM 748 N N . LEU A 1 93 ? 8.062 8.191 -21.637 1.00 86.75 93 LEU A N 1
ATOM 749 C CA . LEU A 1 93 ? 7.735 8.759 -22.953 1.00 86.75 93 LEU A CA 1
ATOM 750 C C . LEU A 1 93 ? 6.653 9.859 -22.925 1.00 86.75 93 LEU A C 1
ATOM 752 O O . LEU A 1 93 ? 6.099 10.192 -23.968 1.00 86.75 93 LEU A O 1
ATOM 756 N N . GLY A 1 94 ? 6.282 10.403 -21.764 1.00 83.62 94 GLY A N 1
ATOM 757 C CA . GLY A 1 94 ? 5.160 11.351 -21.658 1.00 83.62 94 GLY A CA 1
ATOM 758 C C . GLY A 1 94 ? 5.516 12.823 -21.838 1.00 83.62 94 GLY A C 1
ATOM 759 O O . GLY A 1 94 ? 4.734 13.669 -21.415 1.00 83.62 94 GLY A O 1
ATOM 760 N N . GLY A 1 95 ? 6.672 13.140 -22.424 1.00 87.00 95 GLY A N 1
ATOM 761 C CA . GLY A 1 95 ? 7.060 14.514 -22.737 1.00 87.00 95 GLY A CA 1
ATOM 762 C C . GLY A 1 95 ? 8.383 14.608 -23.496 1.00 87.00 95 GLY A C 1
ATOM 763 O O . GLY A 1 95 ? 9.193 13.676 -23.478 1.00 87.00 95 GLY A O 1
ATOM 764 N N . ALA A 1 96 ? 8.599 15.751 -24.153 1.00 86.50 96 ALA A N 1
ATOM 765 C CA . ALA A 1 96 ? 9.802 16.024 -24.939 1.00 86.50 96 ALA A CA 1
ATOM 766 C C . ALA A 1 96 ? 11.090 15.906 -24.108 1.00 86.50 96 ALA A C 1
ATOM 768 O O . ALA A 1 96 ? 12.030 15.242 -24.535 1.00 86.50 96 ALA A O 1
ATOM 769 N N . GLU A 1 97 ? 11.111 16.471 -22.893 1.00 86.38 97 GLU A N 1
ATOM 770 C CA . GLU A 1 97 ? 12.275 16.406 -21.994 1.00 86.38 97 GLU A CA 1
ATOM 771 C C . GLU A 1 97 ? 12.622 14.957 -21.602 1.00 86.38 97 GLU A C 1
ATOM 773 O O . GLU A 1 97 ? 13.793 14.581 -21.579 1.00 86.38 97 GLU A O 1
ATOM 778 N N . GLN A 1 98 ? 11.618 14.123 -21.298 1.00 86.19 98 GLN A N 1
ATOM 779 C CA . GLN A 1 98 ? 11.826 12.722 -20.913 1.00 86.19 98 GLN A CA 1
ATOM 780 C C . GLN A 1 98 ? 12.369 11.903 -22.082 1.00 86.19 98 GLN A C 1
ATOM 782 O O . GLN A 1 98 ? 13.315 11.134 -21.907 1.00 86.19 98 GLN A O 1
ATOM 787 N N . ILE A 1 99 ? 11.792 12.094 -23.271 1.00 88.25 99 ILE A N 1
ATOM 788 C CA . ILE A 1 99 ? 12.232 11.421 -24.495 1.00 88.25 99 ILE A CA 1
ATOM 789 C C . ILE A 1 99 ? 13.659 11.848 -24.838 1.00 88.25 99 ILE A C 1
ATOM 791 O O . ILE A 1 99 ? 14.497 10.990 -25.103 1.00 88.25 99 ILE A O 1
ATOM 795 N N . GLN A 1 100 ? 13.964 13.146 -24.765 1.00 87.31 100 GLN A N 1
ATOM 796 C CA . GLN A 1 100 ? 15.310 13.662 -24.989 1.00 87.31 100 GLN A CA 1
ATOM 797 C C . GLN A 1 100 ? 16.312 13.055 -24.001 1.00 87.31 100 GLN A C 1
ATOM 799 O O . GLN A 1 100 ? 17.310 12.481 -24.429 1.00 87.31 100 GLN A O 1
ATOM 804 N N . GLY A 1 101 ? 16.028 13.090 -22.695 1.00 87.75 101 GLY A N 1
ATOM 805 C CA . GLY A 1 101 ? 16.911 12.505 -21.682 1.00 87.75 101 GLY A CA 1
ATOM 806 C C . GLY A 1 101 ? 17.101 10.992 -21.847 1.00 87.75 101 GLY A C 1
ATOM 807 O O . GLY A 1 101 ? 18.188 10.465 -21.594 1.00 87.75 101 GLY A O 1
ATOM 808 N N . LEU A 1 102 ? 16.072 10.278 -22.315 1.00 88.56 102 LEU A N 1
ATOM 809 C CA . LEU A 1 102 ? 16.162 8.855 -22.629 1.00 88.56 102 LEU A CA 1
ATOM 810 C C . LEU A 1 102 ? 17.058 8.602 -23.847 1.00 88.56 102 LEU A C 1
ATOM 812 O O . LEU A 1 102 ? 17.957 7.765 -23.781 1.00 88.56 102 LEU A O 1
ATOM 816 N N . VAL A 1 103 ? 16.854 9.343 -24.936 1.00 88.56 103 VAL A N 1
ATOM 817 C CA . VAL A 1 103 ? 17.684 9.272 -26.146 1.00 88.56 103 VAL A CA 1
ATOM 818 C C . VAL A 1 103 ? 19.137 9.627 -25.826 1.00 88.56 103 VAL A C 1
ATOM 820 O O . VAL A 1 103 ? 20.048 8.908 -26.237 1.00 88.56 103 VAL A O 1
ATOM 823 N N . GLU A 1 104 ? 19.377 10.660 -25.021 1.00 86.56 104 GLU A N 1
ATOM 824 C CA . GLU A 1 104 ? 20.706 11.016 -24.519 1.00 86.56 104 GLU A CA 1
ATOM 825 C C . GLU A 1 104 ? 21.302 9.889 -23.670 1.00 86.56 104 GLU A C 1
ATOM 827 O O . GLU A 1 104 ? 22.460 9.533 -23.857 1.00 86.56 104 GLU A O 1
ATOM 832 N N . THR A 1 105 ? 20.532 9.250 -22.788 1.00 87.81 105 THR A N 1
ATOM 833 C CA . THR A 1 105 ? 21.010 8.111 -21.978 1.00 87.81 105 THR A CA 1
ATOM 834 C C . THR A 1 105 ? 21.397 6.907 -22.843 1.00 87.81 105 THR A C 1
ATOM 836 O O . THR A 1 105 ? 22.363 6.201 -22.544 1.00 87.81 105 THR A O 1
ATOM 839 N N . LEU A 1 106 ? 20.668 6.673 -23.935 1.00 86.62 106 LEU A N 1
ATOM 840 C CA . LEU A 1 106 ? 20.954 5.598 -24.883 1.00 86.62 106 LEU A CA 1
ATOM 841 C C . LEU A 1 106 ? 22.183 5.911 -25.756 1.00 86.62 106 LEU A C 1
ATOM 843 O O . LEU A 1 106 ? 22.968 5.008 -26.045 1.00 86.62 106 LEU A O 1
ATOM 847 N N . THR A 1 107 ? 22.405 7.180 -26.112 1.00 81.50 107 THR A N 1
ATOM 848 C CA . THR A 1 107 ? 23.449 7.611 -27.067 1.00 81.50 107 THR A CA 1
ATOM 849 C C . THR A 1 107 ? 24.746 8.140 -26.444 1.00 81.50 107 THR A C 1
ATOM 851 O O . THR A 1 107 ? 25.813 7.992 -27.047 1.00 81.50 107 THR A O 1
ATOM 854 N N . SER A 1 108 ? 24.704 8.759 -25.262 1.00 66.56 108 SER A N 1
ATOM 855 C CA . SER A 1 108 ? 25.845 9.473 -24.674 1.00 66.56 108 SER A CA 1
ATOM 856 C C . SER A 1 108 ? 26.784 8.541 -23.887 1.00 66.56 108 SER A C 1
ATOM 858 O O . SER A 1 108 ? 26.487 8.077 -22.792 1.00 66.56 108 SER A O 1
ATOM 860 N N . GLY A 1 109 ? 27.941 8.254 -24.494 1.00 55.78 109 GLY A N 1
ATOM 861 C CA . GLY A 1 109 ? 29.285 8.104 -23.902 1.00 55.78 109 GLY A CA 1
ATOM 862 C C . GLY A 1 109 ? 29.591 7.077 -22.799 1.00 55.78 109 GLY A C 1
ATOM 863 O O . GLY A 1 109 ? 30.625 6.424 -22.880 1.00 55.78 109 GLY A O 1
ATOM 864 N N . LEU A 1 110 ? 28.759 6.911 -21.770 1.00 67.38 110 LEU A N 1
ATOM 865 C CA . LEU A 1 110 ? 29.092 6.102 -20.594 1.00 67.38 110 LEU A CA 1
ATOM 866 C C . LEU A 1 110 ? 28.182 4.874 -20.512 1.00 67.38 110 LEU A C 1
ATOM 868 O O . LEU A 1 110 ? 27.007 4.982 -20.159 1.00 67.38 110 LEU A O 1
ATOM 872 N N . ALA A 1 111 ? 28.758 3.696 -20.778 1.00 75.00 111 ALA A N 1
ATOM 873 C CA . ALA A 1 111 ? 28.177 2.365 -20.539 1.00 75.00 111 ALA A CA 1
ATOM 874 C C . ALA A 1 111 ? 27.379 2.281 -19.230 1.00 75.00 111 ALA A C 1
ATOM 876 O O . ALA A 1 111 ? 26.313 1.670 -19.135 1.00 75.00 111 ALA A O 1
ATOM 877 N N . GLU A 1 112 ? 27.907 2.953 -18.211 1.00 81.25 112 GLU A N 1
ATOM 878 C CA . GLU A 1 112 ? 27.368 3.013 -16.867 1.00 81.25 112 GLU A CA 1
ATOM 879 C C . GLU A 1 112 ? 25.946 3.593 -16.801 1.00 81.25 112 GLU A C 1
ATOM 881 O O . GLU A 1 112 ? 25.134 3.096 -16.026 1.00 81.25 112 GLU A O 1
ATOM 886 N N . ASN A 1 113 ? 25.595 4.584 -17.628 1.00 83.94 113 ASN A N 1
ATOM 887 C CA . ASN A 1 113 ? 24.266 5.209 -17.597 1.00 83.94 113 ASN A CA 1
ATOM 888 C C . ASN A 1 113 ? 23.177 4.272 -18.139 1.00 83.94 113 ASN A C 1
ATOM 890 O O . ASN A 1 113 ? 22.113 4.148 -17.530 1.00 83.94 113 ASN A O 1
ATOM 894 N N . ARG A 1 114 ? 23.464 3.532 -19.219 1.00 87.31 114 ARG A N 1
ATOM 895 C CA . ARG A 1 114 ? 22.569 2.481 -19.741 1.00 87.31 114 ARG A CA 1
ATOM 896 C C . ARG A 1 114 ? 22.381 1.363 -18.724 1.00 87.31 114 ARG A C 1
ATOM 898 O O . ARG A 1 114 ? 21.255 0.952 -18.457 1.00 87.31 114 ARG A O 1
ATOM 905 N N . LYS A 1 115 ? 23.473 0.915 -18.098 1.00 87.38 115 LYS A N 1
ATOM 906 C CA . LYS A 1 115 ? 23.413 -0.093 -17.032 1.00 87.38 115 LYS A CA 1
ATOM 907 C C . LYS A 1 115 ? 22.608 0.404 -15.831 1.00 87.38 115 LYS A C 1
ATOM 909 O O . LYS A 1 115 ? 21.772 -0.336 -15.329 1.00 87.38 115 LYS A O 1
ATOM 914 N N . LYS A 1 116 ? 22.773 1.662 -15.409 1.00 86.69 116 LYS A N 1
ATOM 915 C CA . LYS A 1 116 ? 21.951 2.280 -14.350 1.00 86.69 116 LYS A CA 1
ATOM 916 C C . LYS A 1 116 ? 20.465 2.286 -14.709 1.00 86.69 116 LYS A C 1
ATOM 918 O O . LYS A 1 116 ? 19.646 1.923 -13.866 1.00 86.69 116 LYS A O 1
ATOM 923 N N . LEU A 1 117 ? 20.117 2.633 -15.949 1.00 88.19 117 LEU A N 1
ATOM 924 C CA . LEU A 1 117 ? 18.735 2.589 -16.432 1.00 88.19 117 LEU A CA 1
ATOM 925 C C . LEU A 1 117 ? 18.175 1.155 -16.428 1.00 88.19 117 LEU A C 1
ATOM 927 O O . LEU A 1 117 ? 17.094 0.930 -15.887 1.00 88.19 117 LEU A O 1
ATOM 931 N N . ALA A 1 118 ? 18.932 0.177 -16.935 1.00 89.44 118 ALA A N 1
ATOM 932 C CA . ALA A 1 118 ? 18.569 -1.243 -16.891 1.00 89.44 118 ALA A CA 1
ATOM 933 C C . ALA A 1 118 ? 18.299 -1.721 -15.458 1.00 89.44 118 ALA A C 1
ATOM 935 O O . ALA A 1 118 ? 17.254 -2.304 -15.169 1.00 89.44 118 ALA A O 1
ATOM 936 N N . MET A 1 119 ? 19.211 -1.406 -14.537 1.00 88.19 119 MET A N 1
ATOM 937 C CA . MET A 1 119 ? 19.075 -1.756 -13.125 1.00 88.19 119 MET A CA 1
ATOM 938 C C . MET A 1 119 ? 17.861 -1.083 -12.476 1.00 88.19 119 MET A C 1
ATOM 940 O O . MET A 1 119 ? 17.169 -1.711 -11.676 1.00 88.19 119 MET A O 1
ATOM 944 N N . SER A 1 120 ? 17.564 0.171 -12.829 1.00 86.81 120 SER A N 1
ATOM 945 C CA . SER A 1 120 ? 16.374 0.879 -12.346 1.00 86.81 120 SER A CA 1
ATOM 946 C C . SER A 1 120 ? 15.075 0.199 -12.793 1.00 86.81 120 SER A C 1
ATOM 948 O O . SER A 1 120 ? 14.156 0.044 -11.984 1.00 86.81 120 SER A O 1
ATOM 950 N N . LEU A 1 121 ? 15.006 -0.279 -14.040 1.00 88.06 121 LEU A N 1
ATOM 951 C CA . LEU A 1 121 ? 13.852 -1.025 -14.555 1.00 88.06 121 LEU A CA 1
ATOM 952 C C . LEU A 1 121 ? 13.688 -2.383 -13.856 1.00 88.06 121 LEU A C 1
ATOM 954 O O . LEU A 1 121 ? 12.586 -2.716 -13.418 1.00 88.06 121 LEU A O 1
ATOM 958 N N . LEU A 1 122 ? 14.784 -3.123 -13.662 1.00 87.25 122 LEU A N 1
ATOM 959 C CA . LEU A 1 122 ? 14.793 -4.392 -12.919 1.00 87.25 122 LEU A CA 1
ATOM 960 C C . LEU A 1 122 ? 14.348 -4.214 -11.455 1.00 87.25 122 LEU A C 1
ATOM 962 O O . LEU A 1 122 ? 13.581 -5.013 -10.919 1.00 87.25 122 LEU A O 1
ATOM 966 N N . LEU A 1 123 ? 14.766 -3.129 -10.802 1.00 82.19 123 LEU A N 1
ATOM 967 C CA . LEU A 1 123 ? 14.316 -2.785 -9.450 1.00 82.19 123 LEU A CA 1
ATOM 968 C C . LEU A 1 123 ? 12.837 -2.402 -9.399 1.00 82.19 123 LEU A C 1
ATOM 970 O O . LEU A 1 123 ? 12.111 -2.820 -8.492 1.00 82.19 123 LEU A O 1
ATOM 974 N N . SER A 1 124 ? 12.390 -1.623 -10.382 1.00 83.06 124 SER A N 1
ATOM 975 C CA . SER A 1 124 ? 10.991 -1.211 -10.508 1.00 83.06 124 SER A CA 1
ATOM 976 C C . SER A 1 124 ? 10.074 -2.417 -10.710 1.00 83.06 124 SER A C 1
ATOM 978 O O . SER A 1 124 ? 8.960 -2.434 -10.182 1.00 83.06 124 SER A O 1
ATOM 980 N N . PHE A 1 125 ? 10.556 -3.464 -11.388 1.00 87.38 125 PHE A N 1
ATOM 981 C CA . PHE A 1 125 ? 9.848 -4.736 -11.504 1.00 87.38 125 PHE A CA 1
ATOM 982 C C . PHE A 1 125 ? 9.617 -5.406 -10.152 1.00 87.38 125 PHE A C 1
ATOM 984 O O . PHE A 1 125 ? 8.483 -5.756 -9.855 1.00 87.38 125 PHE A O 1
ATOM 991 N N . ARG A 1 126 ? 10.628 -5.503 -9.277 1.00 82.38 126 ARG A N 1
ATOM 992 C CA . ARG A 1 126 ? 10.449 -6.083 -7.930 1.00 82.38 126 ARG A CA 1
ATOM 993 C C . ARG A 1 126 ? 9.362 -5.356 -7.129 1.00 82.38 126 ARG A C 1
ATOM 995 O O . ARG A 1 126 ? 8.622 -5.984 -6.374 1.00 82.38 126 ARG A O 1
ATOM 1002 N N . GLY A 1 127 ? 9.270 -4.033 -7.277 1.00 82.62 127 GLY A N 1
ATOM 1003 C CA . GLY A 1 127 ? 8.189 -3.236 -6.694 1.00 82.62 127 GLY A CA 1
ATOM 1004 C C . GLY A 1 127 ? 6.831 -3.540 -7.332 1.00 82.62 127 GLY A C 1
ATOM 1005 O O . GLY A 1 127 ? 5.868 -3.817 -6.623 1.00 82.62 127 GLY A O 1
ATOM 1006 N N . THR A 1 128 ? 6.774 -3.535 -8.663 1.00 83.56 128 THR A N 1
ATOM 1007 C CA . THR A 1 128 ? 5.563 -3.802 -9.460 1.00 83.56 128 THR A CA 1
ATOM 1008 C C . THR A 1 128 ? 4.999 -5.195 -9.198 1.00 83.56 128 THR A C 1
ATOM 1010 O O . THR A 1 128 ? 3.791 -5.351 -9.042 1.00 83.56 128 THR A O 1
ATOM 1013 N N . ASP A 1 129 ? 5.862 -6.198 -9.084 1.00 87.00 129 ASP A N 1
ATOM 1014 C CA . ASP A 1 129 ? 5.507 -7.586 -8.814 1.00 87.00 129 ASP A CA 1
ATOM 1015 C C . ASP A 1 129 ? 4.896 -7.749 -7.414 1.00 87.00 129 ASP A C 1
ATOM 1017 O O . ASP A 1 129 ? 3.778 -8.245 -7.276 1.00 87.00 129 ASP A O 1
ATOM 1021 N N . LYS A 1 130 ? 5.553 -7.194 -6.385 1.00 87.00 130 LYS A N 1
ATOM 1022 C CA . LYS A 1 130 ? 5.013 -7.160 -5.015 1.00 87.00 130 LYS A CA 1
ATOM 1023 C C . LYS A 1 130 ? 3.675 -6.434 -4.934 1.00 87.00 130 LYS A C 1
ATOM 1025 O O . LYS A 1 130 ? 2.761 -6.906 -4.264 1.00 87.00 130 LYS A O 1
ATOM 1030 N N . VAL A 1 131 ? 3.557 -5.279 -5.593 1.00 85.62 131 VAL A N 1
ATOM 1031 C CA . VAL A 1 131 ? 2.292 -4.535 -5.645 1.00 85.62 131 VAL A CA 1
ATOM 1032 C C . VAL A 1 131 ? 1.235 -5.380 -6.339 1.00 85.62 131 VAL A C 1
ATOM 1034 O O . VAL A 1 131 ? 0.146 -5.519 -5.804 1.00 85.62 131 VAL A O 1
ATOM 1037 N N . THR A 1 132 ? 1.550 -6.010 -7.468 1.00 86.12 132 THR A N 1
ATOM 1038 C CA . THR A 1 132 ? 0.608 -6.870 -8.195 1.00 86.12 132 THR A CA 1
ATOM 1039 C C . THR A 1 132 ? 0.101 -8.018 -7.324 1.00 86.12 132 THR A C 1
ATOM 1041 O O . THR A 1 132 ? -1.108 -8.233 -7.267 1.00 86.12 132 THR A O 1
ATOM 1044 N N . ASP A 1 133 ? 0.978 -8.695 -6.580 1.00 86.75 133 ASP A N 1
ATOM 1045 C CA . ASP A 1 133 ? 0.571 -9.737 -5.630 1.00 86.75 133 ASP A CA 1
ATOM 1046 C C . ASP A 1 133 ? -0.328 -9.181 -4.512 1.00 86.75 133 ASP A C 1
ATOM 1048 O O . ASP A 1 133 ? -1.336 -9.800 -4.164 1.00 86.75 133 ASP A O 1
ATOM 1052 N N . LEU A 1 134 ? -0.036 -7.990 -3.979 1.00 87.38 134 LEU A N 1
ATOM 1053 C CA . LEU A 1 134 ? -0.911 -7.326 -3.002 1.00 87.38 134 LEU A CA 1
ATOM 1054 C C . LEU A 1 134 ? -2.287 -6.990 -3.591 1.00 87.38 134 LEU A C 1
ATOM 1056 O O . LEU A 1 134 ? -3.302 -7.193 -2.925 1.00 87.38 134 LEU A O 1
ATOM 1060 N N . LEU A 1 135 ? -2.336 -6.503 -4.836 1.00 87.06 135 LEU A N 1
ATOM 1061 C CA . LEU A 1 135 ? -3.590 -6.197 -5.524 1.00 87.06 135 LEU A CA 1
ATOM 1062 C C . LEU A 1 135 ? -4.420 -7.469 -5.716 1.00 87.06 135 LEU A C 1
ATOM 1064 O O . LEU A 1 135 ? -5.597 -7.465 -5.372 1.00 87.06 135 LEU A O 1
ATOM 1068 N N . LEU A 1 136 ? -3.813 -8.558 -6.207 1.00 84.19 136 LEU A N 1
ATOM 1069 C CA . LEU A 1 136 ? -4.479 -9.843 -6.462 1.00 84.19 136 LEU A CA 1
ATOM 1070 C C . LEU A 1 136 ? -5.082 -10.469 -5.196 1.00 84.19 136 LEU A C 1
ATOM 1072 O O . LEU A 1 136 ? -6.153 -11.074 -5.270 1.00 84.19 136 LEU A O 1
ATOM 1076 N N . ASN A 1 137 ? -4.419 -10.289 -4.051 1.00 82.62 137 ASN A N 1
ATOM 1077 C CA . ASN A 1 137 ? -4.849 -10.806 -2.751 1.00 82.62 137 ASN A CA 1
ATOM 1078 C C . ASN A 1 137 ? -5.812 -9.868 -1.998 1.00 82.62 137 ASN A C 1
ATOM 1080 O O . ASN A 1 137 ? -6.256 -10.201 -0.899 1.00 82.62 137 ASN A O 1
ATOM 1084 N N . SER A 1 138 ? -6.146 -8.700 -2.556 1.00 81.19 138 SER A N 1
ATOM 1085 C CA . SER A 1 138 ? -7.075 -7.764 -1.922 1.00 81.19 138 SER A CA 1
ATOM 1086 C C . SER A 1 138 ? -8.535 -8.214 -2.121 1.00 81.19 138 SER A C 1
ATOM 1088 O O . SER A 1 138 ? -8.996 -8.285 -3.266 1.00 81.19 138 SER A O 1
ATOM 1090 N N . PRO A 1 139 ? -9.301 -8.483 -1.043 1.00 70.00 139 PRO A N 1
ATOM 1091 C CA . PRO A 1 139 ? -10.638 -9.075 -1.141 1.00 70.00 139 PRO A CA 1
ATOM 1092 C C . PRO A 1 139 ? -11.694 -8.129 -1.732 1.00 70.00 139 PRO A C 1
ATOM 1094 O O . PRO A 1 139 ? -12.666 -8.592 -2.318 1.00 70.00 139 PRO A O 1
ATOM 1097 N N . THR A 1 140 ? -11.509 -6.811 -1.611 1.00 77.69 140 THR A N 1
ATOM 1098 C CA . THR A 1 140 ? -12.518 -5.800 -1.983 1.00 77.69 140 THR A CA 1
ATOM 1099 C C . THR A 1 140 ? -12.197 -5.040 -3.271 1.00 77.69 140 THR A C 1
ATOM 1101 O O . THR A 1 140 ? -12.996 -4.225 -3.719 1.00 77.69 140 THR A O 1
ATOM 1104 N N . LEU A 1 141 ? -11.032 -5.282 -3.881 1.00 82.00 141 LEU A N 1
ATOM 1105 C CA . LEU A 1 141 ? -10.521 -4.456 -4.984 1.00 82.00 141 LEU A CA 1
ATOM 1106 C C . LEU A 1 141 ? -11.168 -4.772 -6.345 1.00 82.00 141 LEU A C 1
ATOM 1108 O O . LEU A 1 141 ? -11.166 -3.950 -7.272 1.00 82.00 141 LEU A O 1
ATOM 1112 N N . PHE A 1 142 ? -11.689 -5.988 -6.501 1.00 80.00 142 PHE A N 1
ATOM 1113 C CA . PHE A 1 142 ? -12.245 -6.471 -7.758 1.00 80.00 142 PHE A CA 1
ATOM 1114 C C . PHE A 1 142 ? -13.760 -6.576 -7.680 1.00 80.00 142 PHE A C 1
ATOM 1116 O O . PHE A 1 142 ? -14.317 -7.234 -6.808 1.00 80.00 142 PHE A O 1
ATOM 1123 N N . THR A 1 143 ? -14.431 -5.973 -8.654 1.00 76.06 143 THR A N 1
ATOM 1124 C CA . THR A 1 143 ? -15.863 -6.160 -8.870 1.00 76.06 143 THR A CA 1
ATOM 1125 C C . THR A 1 143 ? -16.122 -7.580 -9.357 1.00 76.06 143 THR A C 1
ATOM 1127 O O . THR A 1 143 ? -15.504 -7.999 -10.335 1.00 76.06 143 THR A O 1
ATOM 1130 N N . ALA A 1 144 ? -17.062 -8.295 -8.731 1.00 76.06 144 ALA A N 1
ATOM 1131 C CA . ALA A 1 144 ? -17.343 -9.709 -9.018 1.00 76.06 144 ALA A CA 1
ATOM 1132 C C . ALA A 1 144 ? -17.493 -10.009 -10.522 1.00 76.06 144 ALA A C 1
ATOM 1134 O O . ALA A 1 144 ? -16.927 -10.971 -11.026 1.00 76.06 144 ALA A O 1
ATOM 1135 N N . LYS A 1 145 ? -18.161 -9.120 -11.270 1.00 73.88 145 LYS A N 1
ATOM 1136 C CA . LYS A 1 145 ? -18.396 -9.264 -12.717 1.00 73.88 145 LYS A CA 1
ATOM 1137 C C . LYS A 1 145 ? -17.127 -9.220 -13.583 1.00 73.88 145 LYS A C 1
ATOM 1139 O O . LYS A 1 145 ? -17.122 -9.763 -14.681 1.00 73.88 145 LYS A O 1
ATOM 1144 N N . THR A 1 146 ? -16.074 -8.534 -13.145 1.00 70.94 146 THR A N 1
ATOM 1145 C CA . THR A 1 146 ? -14.846 -8.323 -13.938 1.00 70.94 146 THR A CA 1
ATOM 1146 C C . THR A 1 146 ? -13.598 -8.811 -13.213 1.00 70.94 146 THR A C 1
ATOM 1148 O O . THR A 1 146 ? -12.487 -8.446 -13.597 1.00 70.94 146 THR A O 1
ATOM 1151 N N . ALA A 1 147 ? -13.765 -9.570 -12.128 1.00 73.38 147 ALA A N 1
ATOM 1152 C CA . ALA A 1 147 ? -12.664 -9.959 -11.265 1.00 73.38 147 ALA A CA 1
ATOM 1153 C C . ALA A 1 147 ? -11.654 -10.819 -12.023 1.00 73.38 147 ALA A C 1
ATOM 1155 O O . ALA A 1 147 ? -10.472 -10.488 -12.031 1.00 73.38 147 ALA A O 1
ATOM 1156 N N . ASP A 1 148 ? -12.118 -11.847 -12.731 1.00 73.38 148 ASP A N 1
ATOM 1157 C CA . ASP A 1 148 ? -11.236 -12.777 -13.438 1.00 73.38 148 ASP A CA 1
ATOM 1158 C C . ASP A 1 148 ? -10.483 -12.102 -14.584 1.00 73.38 148 ASP A C 1
ATOM 1160 O O . ASP A 1 148 ? -9.273 -12.274 -14.713 1.00 73.38 148 ASP A O 1
ATOM 1164 N N . SER A 1 149 ? -11.155 -11.252 -15.369 1.00 69.50 149 SER A N 1
ATOM 1165 C CA . SER A 1 149 ? -10.511 -10.540 -16.480 1.00 69.50 149 SER A CA 1
ATOM 1166 C C . SER A 1 149 ? -9.476 -9.522 -15.999 1.00 69.50 149 SER A C 1
ATOM 1168 O O . SER A 1 149 ? -8.401 -9.410 -16.586 1.00 69.50 149 SER A O 1
ATOM 1170 N N . GLN A 1 150 ? -9.755 -8.806 -14.906 1.00 78.44 150 GLN A N 1
ATOM 1171 C CA . GLN A 1 150 ? -8.810 -7.856 -14.317 1.00 78.44 150 GLN A CA 1
ATOM 1172 C C . GLN A 1 150 ? -7.638 -8.571 -13.642 1.00 78.44 150 GLN A C 1
ATOM 1174 O O . GLN A 1 150 ? -6.499 -8.156 -13.830 1.00 78.44 150 GLN A O 1
ATOM 1179 N N . LYS A 1 151 ? -7.885 -9.661 -12.906 1.00 81.88 151 LYS A N 1
ATOM 1180 C CA . LYS A 1 151 ? -6.824 -10.487 -12.313 1.00 81.88 151 LYS A CA 1
ATOM 1181 C C . LYS A 1 151 ? -5.932 -11.093 -13.391 1.00 81.88 151 LYS A C 1
ATOM 1183 O O . LYS A 1 151 ? -4.714 -10.991 -13.285 1.00 81.88 151 LYS A O 1
ATOM 1188 N N . HIS A 1 152 ? -6.522 -11.638 -14.455 1.00 76.88 152 HIS A N 1
ATOM 1189 C CA . HIS A 1 152 ? -5.772 -12.143 -15.601 1.00 76.88 152 HIS A CA 1
ATOM 1190 C C . HIS A 1 152 ? -4.921 -11.038 -16.233 1.00 76.88 152 HIS A C 1
ATOM 1192 O O . HIS A 1 152 ? -3.726 -11.230 -16.398 1.00 76.88 152 HIS A O 1
ATOM 1198 N N . ALA A 1 153 ? -5.480 -9.848 -16.477 1.00 74.94 153 ALA A N 1
ATOM 1199 C CA . ALA A 1 153 ? -4.729 -8.718 -17.028 1.00 74.94 153 ALA A CA 1
ATOM 1200 C C . ALA A 1 153 ? -3.524 -8.301 -16.164 1.00 74.94 153 ALA A C 1
ATOM 1202 O O . ALA A 1 153 ? -2.467 -7.981 -16.710 1.00 74.94 153 ALA A O 1
ATOM 1203 N N . LEU A 1 154 ? -3.661 -8.320 -14.833 1.00 84.06 154 LEU A N 1
ATOM 1204 C CA . LEU A 1 154 ? -2.557 -8.051 -13.906 1.00 84.06 154 LEU A CA 1
ATOM 1205 C C . LEU A 1 154 ? -1.473 -9.138 -13.977 1.00 84.06 154 LEU A C 1
ATOM 1207 O O . LEU A 1 154 ? -0.286 -8.819 -14.013 1.00 84.06 154 LEU A O 1
ATOM 1211 N N . VAL A 1 155 ? -1.877 -10.413 -14.033 1.00 86.06 155 VAL A N 1
ATOM 1212 C CA . VAL A 1 155 ? -0.957 -11.554 -14.163 1.00 86.06 155 VAL A CA 1
ATOM 1213 C C . VAL A 1 155 ? -0.235 -11.537 -15.514 1.00 86.06 155 VAL A C 1
ATOM 1215 O O . VAL A 1 155 ? 0.978 -11.730 -15.552 1.00 86.06 155 VAL A O 1
ATOM 1218 N N . SER A 1 156 ? -0.944 -11.252 -16.608 1.00 84.12 156 SER A N 1
ATOM 1219 C CA . SER A 1 156 ? -0.349 -11.108 -17.939 1.00 84.12 156 SER A CA 1
ATOM 1220 C C . SER A 1 156 ? 0.640 -9.949 -17.971 1.00 84.12 156 SER A C 1
ATOM 1222 O O . SER A 1 156 ? 1.757 -10.131 -18.434 1.00 84.12 156 SER A O 1
ATOM 1224 N N . PHE A 1 157 ? 0.283 -8.786 -17.410 1.00 87.06 157 PHE A N 1
ATOM 1225 C CA . PHE A 1 157 ? 1.178 -7.628 -17.377 1.00 87.06 157 PHE A CA 1
ATOM 1226 C C . PHE A 1 157 ? 2.507 -7.937 -16.684 1.00 87.06 157 PHE A C 1
ATOM 1228 O O . PHE A 1 157 ? 3.562 -7.642 -17.239 1.00 87.06 157 PHE A O 1
ATOM 1235 N N . ARG A 1 158 ? 2.480 -8.564 -15.499 1.00 89.62 158 ARG A N 1
ATOM 1236 C CA . ARG A 1 158 ? 3.725 -8.914 -14.795 1.00 89.62 158 ARG A CA 1
ATOM 1237 C C . ARG A 1 158 ? 4.545 -9.970 -15.540 1.00 89.62 158 ARG A C 1
ATOM 1239 O O . ARG A 1 158 ? 5.768 -9.894 -15.512 1.00 89.62 158 ARG A O 1
ATOM 1246 N N . PHE A 1 159 ? 3.899 -10.936 -16.198 1.00 89.31 159 PHE A N 1
ATOM 1247 C CA . PHE A 1 159 ? 4.596 -11.992 -16.932 1.00 89.31 159 PHE A CA 1
ATOM 1248 C C . PHE A 1 159 ? 5.267 -11.428 -18.187 1.00 89.31 159 PHE A C 1
ATOM 1250 O O . PHE A 1 159 ? 6.467 -11.607 -18.369 1.00 89.31 159 PHE A O 1
ATOM 1257 N N . GLU A 1 160 ? 4.519 -10.666 -18.990 1.00 89.06 160 GLU A N 1
ATOM 1258 C CA . GLU A 1 160 ? 5.030 -9.997 -20.190 1.00 89.06 160 GLU A CA 1
ATOM 1259 C C . GLU A 1 160 ? 6.145 -8.996 -19.821 1.00 89.06 160 GLU A C 1
ATOM 1261 O O . GLU A 1 160 ? 7.172 -8.931 -20.493 1.00 89.06 160 GLU A O 1
ATOM 1266 N N . MET A 1 161 ? 6.017 -8.267 -18.704 1.00 91.62 161 MET A N 1
ATOM 1267 C CA . MET A 1 161 ? 7.085 -7.393 -18.199 1.00 91.62 161 MET A CA 1
ATOM 1268 C C . MET A 1 161 ? 8.343 -8.181 -17.802 1.00 91.62 161 MET A C 1
ATOM 1270 O O . MET A 1 161 ? 9.448 -7.754 -18.139 1.00 91.62 161 MET A O 1
ATOM 1274 N N . ALA A 1 162 ? 8.194 -9.321 -17.118 1.00 93.25 162 ALA A N 1
ATOM 1275 C CA . ALA A 1 162 ? 9.320 -10.173 -16.743 1.00 93.25 162 ALA A CA 1
ATOM 1276 C C . ALA A 1 162 ? 10.050 -10.716 -17.978 1.00 93.25 162 ALA A C 1
ATOM 1278 O O . ALA A 1 162 ? 11.268 -10.596 -18.071 1.00 93.25 162 ALA A O 1
ATOM 1279 N N . GLU A 1 163 ? 9.303 -11.229 -18.957 1.00 92.44 163 GLU A N 1
ATOM 1280 C CA . GLU A 1 163 ? 9.837 -11.718 -20.231 1.00 92.44 163 GLU A CA 1
ATOM 1281 C C . GLU A 1 163 ? 10.671 -10.642 -20.945 1.00 92.44 163 GLU A C 1
ATOM 1283 O O . GLU A 1 163 ? 11.804 -10.900 -21.358 1.00 92.44 163 GLU A O 1
ATOM 1288 N N . LYS A 1 164 ? 10.163 -9.403 -21.042 1.00 93.69 164 LYS A N 1
ATOM 1289 C CA . LYS A 1 164 ? 10.920 -8.310 -21.675 1.00 93.69 164 LYS A CA 1
ATOM 1290 C C . LYS A 1 164 ? 12.171 -7.940 -20.885 1.00 93.69 164 LYS A C 1
ATOM 1292 O O . LYS A 1 164 ? 13.221 -7.730 -21.485 1.00 93.69 164 LYS A O 1
ATOM 1297 N N . LEU A 1 165 ? 12.100 -7.896 -19.557 1.00 93.75 165 LEU A N 1
ATOM 1298 C CA . LEU A 1 165 ? 13.253 -7.558 -18.718 1.00 93.75 165 LEU A CA 1
ATOM 1299 C C . LEU A 1 165 ? 14.352 -8.622 -18.740 1.00 93.75 165 LEU A C 1
ATOM 1301 O O . LEU A 1 165 ? 15.528 -8.275 -18.645 1.00 93.75 165 LEU A O 1
ATOM 1305 N N . MET A 1 166 ? 13.996 -9.895 -18.917 1.00 93.06 166 MET A N 1
ATOM 1306 C CA . MET A 1 166 ? 14.969 -10.980 -19.063 1.00 93.06 166 MET A CA 1
ATOM 1307 C C . MET A 1 166 ? 15.883 -10.776 -20.277 1.00 93.06 166 MET A C 1
ATOM 1309 O O . MET A 1 166 ? 17.055 -11.138 -20.224 1.00 93.06 166 MET A O 1
ATOM 1313 N N . ALA A 1 167 ? 15.400 -10.101 -21.325 1.00 92.81 167 ALA A N 1
ATOM 1314 C CA . ALA A 1 167 ? 16.182 -9.786 -22.519 1.00 92.81 167 ALA A CA 1
ATOM 1315 C C . ALA A 1 167 ? 17.331 -8.780 -22.283 1.00 92.81 167 ALA A C 1
ATOM 1317 O O . ALA A 1 167 ? 18.123 -8.541 -23.193 1.00 92.81 167 ALA A O 1
ATOM 1318 N N . LEU A 1 168 ? 17.427 -8.181 -21.089 1.00 94.12 168 LEU A N 1
ATOM 1319 C CA . LEU A 1 168 ? 18.546 -7.318 -20.694 1.00 94.12 168 LEU A CA 1
ATOM 1320 C C . LEU A 1 168 ? 19.785 -8.114 -20.251 1.00 94.12 168 LEU A C 1
ATOM 1322 O O . LEU A 1 168 ? 20.876 -7.544 -20.185 1.00 94.12 168 LEU A O 1
ATOM 1326 N N . PHE A 1 169 ? 19.626 -9.398 -19.923 1.00 94.06 169 PHE A N 1
ATOM 1327 C CA . PHE A 1 169 ? 20.705 -10.274 -19.475 1.00 94.06 169 PHE A CA 1
ATOM 1328 C C . PHE A 1 169 ? 21.283 -11.101 -20.617 1.00 94.06 169 PHE A C 1
ATOM 1330 O O . PHE A 1 169 ? 20.570 -11.531 -21.520 1.00 94.06 169 PHE A O 1
ATOM 1337 N N . THR A 1 170 ? 22.571 -11.423 -20.504 1.00 94.56 170 THR A N 1
ATOM 1338 C CA . THR A 1 170 ? 23.224 -12.344 -21.438 1.00 94.56 170 THR A CA 1
ATOM 1339 C C . THR A 1 170 ? 22.620 -13.753 -21.357 1.00 94.56 170 THR A C 1
ATOM 1341 O O . THR A 1 170 ? 22.404 -14.304 -20.272 1.00 94.56 170 THR A O 1
ATOM 1344 N N . LYS A 1 171 ? 22.404 -14.399 -22.510 1.00 92.38 171 LYS A N 1
ATOM 1345 C CA . LYS A 1 171 ? 21.877 -15.780 -22.574 1.00 92.38 171 LYS A CA 1
ATOM 1346 C C . LYS A 1 171 ? 22.661 -16.800 -21.721 1.00 92.38 171 LYS A C 1
ATOM 1348 O O . LYS A 1 171 ? 22.016 -17.612 -21.054 1.00 92.38 171 LYS A O 1
ATOM 1353 N N . PRO A 1 172 ? 24.014 -16.785 -21.680 1.00 94.44 172 PRO A N 1
ATOM 1354 C CA . PRO A 1 172 ? 24.779 -17.700 -20.829 1.00 94.44 172 PRO A CA 1
ATOM 1355 C C . PRO A 1 172 ? 24.493 -17.515 -19.335 1.00 94.44 172 PRO A C 1
ATOM 1357 O O . PRO A 1 172 ? 24.426 -18.497 -18.592 1.00 94.44 172 PRO A O 1
ATOM 1360 N N . TYR A 1 173 ? 24.279 -16.273 -18.891 1.00 92.38 173 TYR A N 1
ATOM 1361 C CA . TYR A 1 173 ? 23.911 -15.997 -17.507 1.00 92.38 173 TYR A CA 1
ATOM 1362 C C . TYR A 1 173 ? 22.535 -16.577 -17.174 1.00 92.38 173 TYR A C 1
ATOM 1364 O O . TYR A 1 173 ? 22.404 -17.290 -16.181 1.00 92.38 173 TYR A O 1
ATOM 1372 N N . LEU A 1 174 ? 21.538 -16.369 -18.040 1.00 92.44 174 LEU A N 1
ATOM 1373 C CA . LEU A 1 174 ? 20.195 -16.925 -17.849 1.00 92.44 174 LEU A CA 1
ATOM 1374 C C . LEU A 1 174 ? 20.194 -18.459 -17.813 1.00 92.44 174 LEU A C 1
ATOM 1376 O O . LEU A 1 174 ? 19.501 -19.058 -16.996 1.00 92.44 174 LEU A O 1
ATOM 1380 N N . ALA A 1 175 ? 21.000 -19.113 -18.654 1.00 92.56 175 ALA A N 1
ATOM 1381 C CA . ALA A 1 175 ? 21.173 -20.571 -18.636 1.00 92.56 175 ALA A CA 1
ATOM 1382 C C . ALA A 1 175 ? 21.812 -21.070 -17.342 1.00 92.56 175 ALA A C 1
ATOM 1384 O O . ALA A 1 175 ? 21.424 -22.112 -16.818 1.00 92.56 175 ALA A O 1
ATOM 1385 N N . THR A 1 176 ? 22.764 -20.308 -16.809 1.00 92.50 176 THR A N 1
ATOM 1386 C CA . THR A 1 176 ? 23.395 -20.622 -15.528 1.00 92.50 176 THR A CA 1
ATOM 1387 C C . THR A 1 176 ? 22.394 -20.470 -14.387 1.00 92.50 176 THR A C 1
ATOM 1389 O O . THR A 1 176 ? 22.229 -21.397 -13.604 1.00 92.50 176 THR A O 1
ATOM 1392 N N . GLN A 1 177 ? 21.671 -19.349 -14.322 1.00 91.19 177 GLN A N 1
ATOM 1393 C CA . GLN A 1 177 ? 20.678 -19.092 -13.273 1.00 91.19 177 GLN A CA 1
ATOM 1394 C C . GLN A 1 177 ? 19.511 -20.080 -13.317 1.00 91.19 177 GLN A C 1
ATOM 1396 O O . GLN A 1 177 ? 19.116 -20.587 -12.275 1.00 91.19 177 GLN A O 1
ATOM 1401 N N . SER A 1 178 ? 19.020 -20.424 -14.510 1.00 90.50 178 SER A N 1
ATOM 1402 C CA . SER A 1 178 ? 17.987 -21.449 -14.699 1.00 90.50 178 SER A CA 1
ATOM 1403 C C . SER A 1 178 ? 18.400 -22.794 -14.089 1.00 90.50 178 SER A C 1
ATOM 1405 O O . SER A 1 178 ? 17.642 -23.384 -13.320 1.00 90.50 178 SER A O 1
ATOM 1407 N N . LYS A 1 179 ? 19.641 -23.237 -14.338 1.00 91.25 179 LYS A N 1
ATOM 1408 C CA . LYS A 1 179 ? 20.189 -24.465 -13.740 1.00 91.25 179 LYS A CA 1
ATOM 1409 C C . LYS A 1 179 ? 20.392 -24.347 -12.230 1.00 91.25 179 LYS A C 1
ATOM 1411 O O . LYS A 1 179 ? 20.042 -25.273 -11.510 1.00 91.25 179 LYS A O 1
ATOM 1416 N N . THR A 1 180 ? 20.951 -23.233 -11.757 1.00 89.62 180 THR A N 1
ATOM 1417 C CA . THR A 1 180 ? 21.238 -23.010 -10.330 1.00 89.62 180 THR A CA 1
ATOM 1418 C C . THR A 1 180 ? 19.966 -22.951 -9.490 1.00 89.62 180 THR A C 1
ATOM 1420 O O . THR A 1 180 ? 19.926 -23.514 -8.402 1.00 89.62 180 THR A O 1
ATOM 1423 N N . LEU A 1 181 ? 18.930 -22.280 -9.992 1.00 87.44 181 LEU A N 1
ATOM 1424 C CA . LEU A 1 181 ? 17.657 -22.100 -9.293 1.00 87.44 181 LEU A CA 1
ATOM 1425 C C . LEU A 1 181 ? 16.681 -23.261 -9.536 1.00 87.44 181 LEU A C 1
ATOM 1427 O O . LEU A 1 181 ? 15.680 -23.364 -8.833 1.00 87.44 181 LEU A O 1
ATOM 1431 N N . GLY A 1 182 ? 16.949 -24.123 -10.523 1.00 86.50 182 GLY A N 1
ATOM 1432 C CA . GLY A 1 182 ? 16.045 -25.204 -10.920 1.00 86.50 182 GLY A CA 1
ATOM 1433 C C . GLY A 1 182 ? 14.749 -24.704 -11.568 1.00 86.50 182 GLY A C 1
ATOM 1434 O O . GLY A 1 182 ? 13.712 -25.347 -11.427 1.00 86.50 182 GLY A O 1
ATOM 1435 N N . ILE A 1 183 ? 14.793 -23.553 -12.246 1.00 87.56 183 ILE A N 1
ATOM 1436 C CA . ILE A 1 183 ? 13.632 -22.903 -12.874 1.00 87.56 183 ILE A CA 1
ATOM 1437 C C . ILE A 1 183 ? 13.854 -22.849 -14.385 1.00 87.56 183 ILE A C 1
ATOM 1439 O O . ILE A 1 183 ? 14.900 -22.378 -14.835 1.00 87.56 183 ILE A O 1
ATOM 1443 N N . ASP A 1 184 ? 12.881 -23.307 -15.172 1.00 83.19 184 ASP A N 1
ATOM 1444 C CA . ASP A 1 184 ? 12.944 -23.252 -16.638 1.00 83.19 184 ASP A CA 1
ATOM 1445 C C . ASP A 1 184 ? 13.064 -21.799 -17.145 1.00 83.19 184 ASP A C 1
ATOM 1447 O O . ASP A 1 184 ? 12.479 -20.877 -16.574 1.00 83.19 184 ASP A O 1
ATOM 1451 N N . GLN A 1 185 ? 13.809 -21.580 -18.231 1.00 80.00 185 GLN A N 1
ATOM 1452 C CA . GLN A 1 185 ? 13.913 -20.268 -18.875 1.00 80.00 185 GLN A CA 1
ATOM 1453 C C . GLN A 1 185 ? 12.573 -19.760 -19.413 1.00 80.00 185 GLN A C 1
ATOM 1455 O O . GLN A 1 185 ? 12.351 -18.548 -19.445 1.00 80.00 185 GLN A O 1
ATOM 1460 N N . GLU A 1 186 ? 11.673 -20.665 -19.801 1.00 81.12 186 GLU A N 1
ATOM 1461 C CA . GLU A 1 186 ? 10.323 -20.310 -20.246 1.00 81.12 186 GLU A CA 1
ATOM 1462 C C . GLU A 1 186 ? 9.475 -19.733 -19.097 1.00 81.12 186 GLU A C 1
ATOM 1464 O O . GLU A 1 186 ? 8.595 -18.898 -19.322 1.00 81.12 186 GLU A O 1
ATOM 1469 N N . LEU A 1 187 ? 9.799 -20.069 -17.840 1.00 84.00 187 LEU A N 1
ATOM 1470 C CA . LEU A 1 187 ? 9.176 -19.512 -16.635 1.00 84.00 187 LEU A CA 1
ATOM 1471 C C . LEU A 1 187 ? 9.798 -18.155 -16.264 1.00 84.00 187 LEU A C 1
ATOM 1473 O O . LEU A 1 187 ? 10.311 -17.949 -15.163 1.00 84.00 187 LEU A O 1
ATOM 1477 N N . SER A 1 188 ? 9.719 -17.202 -17.197 1.00 87.50 188 SER A N 1
ATOM 1478 C CA . SER A 1 188 ? 10.380 -15.888 -17.120 1.00 87.50 188 SER A CA 1
ATOM 1479 C C . SER A 1 188 ? 10.096 -15.121 -15.823 1.00 87.50 188 SER A C 1
ATOM 1481 O O . SER A 1 188 ? 10.993 -14.476 -15.282 1.00 87.50 188 SER A O 1
ATOM 1483 N N . LEU A 1 189 ? 8.867 -15.201 -15.299 1.00 87.81 189 LEU A N 1
ATOM 1484 C CA . LEU A 1 189 ? 8.483 -14.553 -14.041 1.00 87.81 189 LEU A CA 1
ATOM 1485 C C . LEU A 1 189 ? 9.244 -15.128 -12.840 1.00 87.81 189 LEU A C 1
ATOM 1487 O O . LEU A 1 189 ? 9.848 -14.374 -12.078 1.00 87.81 189 LEU A O 1
ATOM 1491 N N . ASP A 1 190 ? 9.218 -16.448 -12.670 1.00 87.38 190 ASP A N 1
ATOM 1492 C CA . ASP A 1 190 ? 9.824 -17.113 -11.516 1.00 87.38 190 ASP A CA 1
ATOM 1493 C C . ASP A 1 190 ? 11.350 -17.068 -11.591 1.00 87.38 190 ASP A C 1
ATOM 1495 O O . ASP A 1 190 ? 12.016 -16.828 -10.582 1.00 87.38 190 ASP A O 1
ATOM 1499 N N . LEU A 1 191 ? 11.906 -17.183 -12.800 1.00 88.31 191 LEU A N 1
ATOM 1500 C CA . LEU A 1 191 ? 13.339 -17.058 -13.018 1.00 88.31 191 LEU A CA 1
ATOM 1501 C C . LEU A 1 191 ? 13.828 -15.636 -12.705 1.00 88.31 191 LEU A C 1
ATOM 1503 O O . LEU A 1 191 ? 14.801 -15.473 -11.970 1.00 88.31 191 LEU A O 1
ATOM 1507 N N . LEU A 1 192 ? 13.131 -14.596 -13.184 1.00 91.00 192 LEU A N 1
ATOM 1508 C CA . LEU A 1 192 ? 13.480 -13.209 -12.867 1.00 91.00 192 LEU A CA 1
ATOM 1509 C C . LEU A 1 192 ? 13.326 -12.911 -11.368 1.00 91.00 192 LEU A C 1
ATOM 1511 O O . LEU A 1 192 ? 14.168 -12.223 -10.789 1.00 91.00 192 LEU A O 1
ATOM 1515 N N . ARG A 1 193 ? 12.286 -13.449 -10.715 1.00 89.81 193 ARG A N 1
ATOM 1516 C CA . ARG A 1 193 ? 12.113 -13.355 -9.255 1.00 89.81 193 ARG A CA 1
ATOM 1517 C C . ARG A 1 193 ? 13.295 -13.966 -8.510 1.00 89.81 193 ARG A C 1
ATOM 1519 O O . ARG A 1 193 ? 13.815 -13.314 -7.609 1.00 89.81 193 ARG A O 1
ATOM 1526 N N . GLY A 1 194 ? 13.732 -15.162 -8.904 1.00 87.44 194 GLY A N 1
ATOM 1527 C CA . GLY A 1 194 ? 14.895 -15.826 -8.315 1.00 87.44 194 GLY A CA 1
ATOM 1528 C C . GLY A 1 194 ? 16.182 -15.020 -8.502 1.00 87.44 194 GLY A C 1
ATOM 1529 O O . GLY A 1 194 ? 16.886 -14.750 -7.533 1.00 87.44 194 GLY A O 1
ATOM 1530 N N . ILE A 1 195 ? 16.430 -14.512 -9.715 1.00 88.94 195 ILE A N 1
ATOM 1531 C CA . ILE A 1 195 ? 17.590 -13.651 -10.016 1.00 88.94 195 ILE A CA 1
ATOM 1532 C C . ILE A 1 195 ? 17.610 -12.397 -9.124 1.00 88.94 195 ILE A C 1
ATOM 1534 O O . ILE A 1 195 ? 18.660 -12.000 -8.618 1.00 88.94 195 ILE A O 1
ATOM 1538 N N . LEU A 1 196 ? 16.455 -11.758 -8.916 1.00 87.94 196 LEU A N 1
ATOM 1539 C CA . LEU A 1 196 ? 16.342 -10.519 -8.138 1.00 87.94 196 LEU A CA 1
ATOM 1540 C C . LEU A 1 196 ? 16.221 -10.737 -6.619 1.00 87.94 196 LEU A C 1
ATOM 1542 O O . LEU A 1 196 ? 16.280 -9.756 -5.868 1.00 87.94 196 LEU A O 1
ATOM 1546 N N . ALA A 1 197 ? 16.016 -11.973 -6.156 1.00 82.88 197 ALA A N 1
ATOM 1547 C CA . ALA A 1 197 ? 15.919 -12.301 -4.735 1.00 82.88 197 ALA A CA 1
ATOM 1548 C C . ALA A 1 197 ? 17.292 -12.272 -4.049 1.00 82.88 197 ALA A C 1
ATOM 1550 O O . ALA A 1 197 ? 17.415 -11.668 -2.981 1.00 82.88 197 ALA A O 1
ATOM 1551 N N . ASP A 1 198 ? 18.310 -12.839 -4.705 1.00 65.69 198 ASP A N 1
ATOM 1552 C CA . ASP A 1 198 ? 19.606 -13.145 -4.082 1.00 65.69 198 ASP A CA 1
ATOM 1553 C C . ASP A 1 198 ? 20.757 -12.225 -4.519 1.00 65.69 198 ASP A C 1
ATOM 1555 O O . ASP A 1 198 ? 21.818 -12.197 -3.889 1.00 65.69 198 ASP A O 1
ATOM 1559 N N . ALA A 1 199 ? 20.585 -11.441 -5.585 1.00 62.31 199 ALA A N 1
ATOM 1560 C CA . ALA A 1 199 ? 21.695 -10.701 -6.171 1.00 62.31 199 ALA A CA 1
ATOM 1561 C C . ALA A 1 199 ? 21.867 -9.282 -5.596 1.00 62.31 199 ALA A C 1
ATOM 1563 O O . ALA A 1 199 ? 20.936 -8.470 -5.552 1.00 62.31 199 ALA A O 1
ATOM 1564 N N . ARG A 1 200 ? 23.110 -8.927 -5.234 1.00 64.12 200 ARG A N 1
ATOM 1565 C CA . ARG A 1 200 ? 23.490 -7.524 -5.010 1.00 64.12 200 ARG A CA 1
ATOM 1566 C C . ARG A 1 200 ? 23.443 -6.790 -6.350 1.00 64.12 200 ARG A C 1
ATOM 1568 O O . ARG A 1 200 ? 23.973 -7.260 -7.354 1.00 64.12 200 ARG A O 1
ATOM 1575 N N . LEU A 1 201 ? 22.841 -5.604 -6.365 1.00 60.72 201 LEU A N 1
ATOM 1576 C CA . LEU A 1 201 ? 22.628 -4.811 -7.586 1.00 60.72 201 LEU A CA 1
ATOM 1577 C C . LEU A 1 201 ? 23.922 -4.498 -8.353 1.00 60.72 201 LEU A C 1
ATOM 1579 O O . LEU A 1 201 ? 23.913 -4.411 -9.578 1.00 60.72 201 LEU A O 1
ATOM 1583 N N . THR A 1 202 ? 25.037 -4.357 -7.637 1.00 62.94 202 THR A N 1
ATOM 1584 C CA . THR A 1 202 ? 26.367 -4.153 -8.222 1.00 62.94 202 THR A CA 1
ATOM 1585 C C . THR A 1 202 ? 26.824 -5.345 -9.059 1.00 62.94 202 THR A C 1
ATOM 1587 O O . THR A 1 202 ? 27.469 -5.155 -10.090 1.00 62.94 202 THR A O 1
ATOM 1590 N N . ASP A 1 203 ? 26.439 -6.558 -8.667 1.00 74.62 203 ASP A N 1
ATOM 1591 C CA . ASP A 1 203 ? 26.874 -7.798 -9.308 1.00 74.62 203 ASP A CA 1
ATOM 1592 C C . ASP A 1 203 ? 26.023 -8.104 -10.546 1.00 74.62 203 ASP A C 1
ATOM 1594 O O . ASP A 1 203 ? 26.565 -8.509 -11.573 1.00 74.62 203 ASP A O 1
ATOM 1598 N N . LEU A 1 204 ? 24.721 -7.789 -10.506 1.00 82.06 204 LEU A N 1
ATOM 1599 C CA . LEU A 1 204 ? 23.808 -7.929 -11.653 1.00 82.06 204 LEU A CA 1
ATOM 1600 C C . LEU A 1 204 ? 24.267 -7.133 -12.882 1.00 82.06 204 LEU A C 1
ATOM 1602 O O . LEU A 1 204 ? 24.154 -7.615 -14.007 1.00 82.06 204 LEU A O 1
ATOM 1606 N N . SER A 1 205 ? 24.847 -5.947 -12.675 1.00 84.94 205 SER A N 1
ATOM 1607 C CA . SER A 1 205 ? 25.308 -5.072 -13.764 1.00 84.94 205 SER A CA 1
ATOM 1608 C C . SER A 1 205 ? 26.383 -5.696 -14.672 1.00 84.94 205 SER A C 1
ATOM 1610 O O . SER A 1 205 ? 26.580 -5.246 -15.807 1.00 84.94 205 SER A O 1
ATOM 1612 N N . ARG A 1 206 ? 27.086 -6.730 -14.184 1.00 86.81 206 ARG A N 1
ATOM 1613 C CA . ARG A 1 206 ? 28.128 -7.466 -14.920 1.00 86.81 206 ARG A CA 1
ATOM 1614 C C . ARG A 1 206 ? 27.555 -8.491 -15.892 1.00 86.81 206 ARG A C 1
ATOM 1616 O O . ARG A 1 206 ? 28.249 -8.880 -16.822 1.00 86.81 206 ARG A O 1
ATOM 1623 N N . PHE A 1 207 ? 26.315 -8.915 -15.669 1.00 90.88 207 PHE A N 1
ATOM 1624 C CA . PHE A 1 207 ? 25.646 -9.958 -16.446 1.00 90.88 207 PHE A CA 1
ATOM 1625 C C . PHE A 1 207 ? 24.652 -9.406 -17.474 1.00 90.88 207 PHE A C 1
ATOM 1627 O O . PHE A 1 207 ? 24.021 -10.180 -18.200 1.00 90.88 207 PHE A O 1
ATOM 1634 N N . LEU A 1 208 ? 24.517 -8.077 -17.530 1.00 91.06 208 LEU A N 1
ATOM 1635 C CA . LEU A 1 208 ? 23.781 -7.373 -18.572 1.00 91.06 208 LEU A CA 1
ATOM 1636 C C . LEU A 1 208 ? 24.471 -7.534 -19.931 1.00 91.06 208 LEU A C 1
ATOM 1638 O O . LEU A 1 208 ? 25.686 -7.727 -20.001 1.00 91.06 208 LEU A O 1
ATOM 1642 N N . GLU A 1 209 ? 23.681 -7.428 -20.996 1.00 93.19 209 GLU A N 1
ATOM 1643 C CA . GLU A 1 209 ? 24.159 -7.458 -22.379 1.00 93.19 209 GLU A CA 1
ATOM 1644 C C . GLU A 1 209 ? 25.239 -6.399 -22.668 1.00 93.19 209 GLU A C 1
ATOM 1646 O O . GLU A 1 209 ? 25.400 -5.409 -21.943 1.00 93.19 209 GLU A O 1
ATOM 1651 N N . SER A 1 210 ? 25.988 -6.616 -23.754 1.00 87.75 210 SER A N 1
ATOM 1652 C CA . SER A 1 210 ? 26.994 -5.657 -24.225 1.00 87.75 210 SER A CA 1
ATOM 1653 C C . SER A 1 210 ? 26.360 -4.305 -24.552 1.00 87.75 210 SER A C 1
ATOM 1655 O O . SER A 1 210 ? 25.185 -4.224 -24.888 1.00 87.75 210 SER A O 1
ATOM 1657 N N . ASP A 1 211 ? 27.136 -3.228 -24.489 1.00 83.31 211 ASP A N 1
ATOM 1658 C CA . ASP A 1 211 ? 26.624 -1.860 -24.618 1.00 83.31 211 ASP A CA 1
ATOM 1659 C C . ASP A 1 211 ? 25.752 -1.598 -25.858 1.00 83.31 211 ASP A C 1
ATOM 1661 O O . ASP A 1 211 ? 24.721 -0.925 -25.760 1.00 83.31 211 ASP A O 1
ATOM 1665 N N . GLU A 1 212 ? 26.153 -2.120 -27.018 1.00 82.44 212 GLU A N 1
ATOM 1666 C CA . GLU A 1 212 ? 25.413 -1.946 -28.273 1.00 82.44 212 GLU A CA 1
ATOM 1667 C C . GLU A 1 212 ? 24.088 -2.716 -28.250 1.00 82.44 212 GLU A C 1
ATOM 1669 O O . GLU A 1 212 ? 23.036 -2.156 -28.562 1.00 82.44 212 GLU A O 1
ATOM 1674 N N . VAL A 1 213 ? 24.109 -3.969 -27.787 1.00 88.25 213 VAL A N 1
ATOM 1675 C CA . VAL A 1 213 ? 22.908 -4.809 -27.665 1.00 88.25 213 VAL A CA 1
ATOM 1676 C C . VAL A 1 213 ? 21.976 -4.266 -26.581 1.00 88.25 213 VAL A C 1
ATOM 1678 O O . VAL A 1 213 ? 20.765 -4.189 -26.781 1.00 88.25 213 VAL A O 1
ATOM 1681 N N . LEU A 1 214 ? 22.533 -3.818 -25.457 1.00 88.69 214 LEU A N 1
ATOM 1682 C CA . LEU A 1 214 ? 21.803 -3.249 -24.332 1.00 88.69 214 LEU A CA 1
ATOM 1683 C C . LEU A 1 214 ? 21.071 -1.965 -24.729 1.00 88.69 214 LEU A C 1
ATOM 1685 O O . LEU A 1 214 ? 19.966 -1.736 -24.253 1.00 88.69 214 LEU A O 1
ATOM 1689 N N . THR A 1 215 ? 21.639 -1.151 -25.624 1.00 88.94 215 THR A N 1
ATOM 1690 C CA . THR A 1 215 ? 20.971 0.047 -26.163 1.00 88.94 215 THR A CA 1
ATOM 1691 C C . THR A 1 215 ? 19.673 -0.322 -26.883 1.00 88.94 215 THR A C 1
ATOM 1693 O O . THR A 1 215 ? 18.620 0.254 -26.602 1.00 88.94 215 THR A O 1
ATOM 1696 N N . LEU A 1 216 ? 19.733 -1.326 -27.762 1.00 89.56 216 LEU A N 1
ATOM 1697 C CA . LEU A 1 216 ? 18.567 -1.821 -28.493 1.00 89.56 216 LEU A CA 1
ATOM 1698 C C . LEU A 1 216 ? 17.546 -2.452 -27.541 1.00 89.56 216 LEU A C 1
ATOM 1700 O O . LEU A 1 216 ? 16.372 -2.083 -27.555 1.00 89.56 216 LEU A O 1
ATOM 1704 N N . LYS A 1 217 ? 18.005 -3.344 -26.655 1.00 92.19 217 LYS A N 1
ATOM 1705 C CA . LYS A 1 217 ? 17.142 -4.061 -25.709 1.00 92.19 217 LYS A CA 1
ATOM 1706 C C . LYS A 1 217 ? 16.470 -3.134 -24.706 1.00 92.19 217 LYS A C 1
ATOM 1708 O O . LYS A 1 217 ? 15.286 -3.302 -24.438 1.00 92.19 217 LYS A O 1
ATOM 1713 N N . LEU A 1 218 ? 17.166 -2.115 -24.203 1.00 91.75 218 LEU A N 1
ATOM 1714 C CA . LEU A 1 218 ? 16.559 -1.095 -23.346 1.00 91.75 218 LEU A CA 1
ATOM 1715 C C . LEU A 1 218 ? 15.467 -0.314 -24.072 1.00 91.75 218 LEU A C 1
ATOM 1717 O O . LEU A 1 218 ? 14.395 -0.117 -23.505 1.00 91.75 218 LEU A O 1
ATOM 1721 N N . GLY A 1 219 ? 15.714 0.095 -25.318 1.00 91.31 219 GLY A N 1
ATOM 1722 C CA . GLY A 1 219 ? 14.706 0.748 -26.151 1.00 91.31 219 GLY A CA 1
ATOM 1723 C C . GLY A 1 219 ? 13.448 -0.106 -26.320 1.00 91.31 219 GLY A C 1
ATOM 1724 O O . GLY A 1 219 ? 12.343 0.354 -26.031 1.00 91.31 219 GLY A O 1
ATOM 1725 N N . GLU A 1 220 ? 13.626 -1.372 -26.707 1.00 91.44 220 GLU A N 1
ATOM 1726 C CA . GLU A 1 220 ? 12.543 -2.353 -26.871 1.00 91.44 220 GLU A CA 1
ATOM 1727 C C . GLU A 1 220 ? 11.759 -2.576 -25.571 1.00 91.44 220 GLU A C 1
ATOM 1729 O O . GLU A 1 220 ? 10.526 -2.574 -25.582 1.00 91.44 220 GLU A O 1
ATOM 1734 N N . VAL A 1 221 ? 12.458 -2.742 -24.444 1.00 94.00 221 VAL A N 1
ATOM 1735 C CA . VAL A 1 221 ? 11.856 -2.941 -23.118 1.00 94.00 221 VAL A CA 1
ATOM 1736 C C . VAL A 1 221 ? 11.014 -1.734 -22.720 1.00 94.00 221 VAL A C 1
ATOM 1738 O O . VAL A 1 221 ? 9.861 -1.896 -22.320 1.00 94.00 221 VAL A O 1
ATOM 1741 N N . ILE A 1 222 ? 11.554 -0.522 -22.860 1.00 93.00 222 ILE A N 1
ATOM 1742 C CA . ILE A 1 222 ? 10.858 0.714 -22.487 1.00 93.00 222 ILE A CA 1
ATOM 1743 C C . ILE A 1 222 ? 9.619 0.916 -23.355 1.00 93.00 222 ILE A C 1
ATOM 1745 O O . ILE A 1 222 ? 8.535 1.141 -22.818 1.00 93.00 222 ILE A O 1
ATOM 1749 N N . ALA A 1 223 ? 9.756 0.774 -24.675 1.00 92.44 223 ALA A N 1
ATOM 1750 C CA . ALA A 1 223 ? 8.637 0.873 -25.604 1.00 92.44 223 ALA A CA 1
ATOM 1751 C C . ALA A 1 223 ? 7.545 -0.166 -25.294 1.00 92.44 223 ALA A C 1
ATOM 1753 O O . ALA A 1 223 ? 6.361 0.173 -25.237 1.00 92.44 223 ALA A O 1
ATOM 1754 N N . SER A 1 224 ? 7.940 -1.416 -25.035 1.00 91.81 224 SER A N 1
ATOM 1755 C CA . SER A 1 224 ? 7.011 -2.520 -24.765 1.00 91.81 224 SER A CA 1
ATOM 1756 C C . SER A 1 224 ? 6.249 -2.333 -23.458 1.00 91.81 224 SER A C 1
ATOM 1758 O O . SER A 1 224 ? 5.034 -2.510 -23.435 1.00 91.81 224 SER A O 1
ATOM 1760 N N . ILE A 1 225 ? 6.938 -1.955 -22.376 1.00 90.75 225 ILE A N 1
ATOM 1761 C CA . ILE A 1 225 ? 6.320 -1.769 -21.057 1.00 90.75 225 ILE A CA 1
ATOM 1762 C C . ILE A 1 225 ? 5.417 -0.528 -21.061 1.00 90.75 225 ILE A C 1
ATOM 1764 O O . ILE A 1 225 ? 4.277 -0.596 -20.602 1.00 90.75 225 ILE A O 1
ATOM 1768 N N . GLN A 1 226 ? 5.895 0.594 -21.607 1.00 88.94 226 GLN A N 1
ATOM 1769 C CA . GLN A 1 226 ? 5.147 1.854 -21.647 1.00 88.94 226 GLN A CA 1
ATOM 1770 C C . GLN A 1 226 ? 3.914 1.762 -22.564 1.00 88.94 226 GLN A C 1
ATOM 1772 O O . GLN A 1 226 ? 2.859 2.304 -22.242 1.00 88.94 226 GLN A O 1
ATOM 1777 N N . GLY A 1 227 ? 4.034 1.061 -23.695 1.00 85.81 227 GLY A N 1
ATOM 1778 C CA . GLY A 1 227 ? 2.947 0.817 -24.647 1.00 85.81 227 GLY A CA 1
ATOM 1779 C C . GLY A 1 227 ? 2.083 -0.409 -24.325 1.00 85.81 227 GLY A C 1
ATOM 1780 O O . GLY A 1 227 ? 1.272 -0.813 -25.162 1.00 85.81 227 GLY A O 1
ATOM 1781 N N . HIS A 1 228 ? 2.257 -1.037 -23.159 1.00 89.19 228 HIS A N 1
ATOM 1782 C CA . HIS A 1 228 ? 1.602 -2.300 -22.833 1.00 89.19 228 HIS A CA 1
ATOM 1783 C C . HIS A 1 228 ? 0.083 -2.140 -22.655 1.00 89.19 228 HIS A C 1
ATOM 1785 O O . HIS A 1 228 ? -0.392 -1.354 -21.835 1.00 89.19 228 HIS A O 1
ATOM 1791 N N . ARG A 1 229 ? -0.710 -2.973 -23.342 1.00 84.94 229 ARG A N 1
ATOM 1792 C CA . ARG A 1 229 ? -2.188 -2.896 -23.343 1.00 84.94 229 ARG A CA 1
ATOM 1793 C C . ARG A 1 229 ? -2.841 -3.003 -21.956 1.00 84.94 229 ARG A C 1
ATOM 1795 O O . ARG A 1 229 ? -3.899 -2.423 -21.729 1.00 84.94 229 ARG A O 1
ATOM 1802 N N . MET A 1 230 ? -2.218 -3.743 -21.034 1.00 86.44 230 MET A N 1
ATOM 1803 C CA . MET A 1 230 ? -2.716 -3.953 -19.662 1.00 86.44 230 MET A CA 1
ATOM 1804 C C . MET A 1 230 ? -2.179 -2.948 -18.630 1.00 86.44 230 MET A C 1
ATOM 1806 O O . MET A 1 230 ? -2.692 -2.918 -17.510 1.00 86.44 230 MET A O 1
ATOM 1810 N N . LEU A 1 231 ? -1.209 -2.091 -18.985 1.00 86.50 231 LEU A N 1
ATOM 1811 C CA . LEU A 1 231 ? -0.671 -1.073 -18.071 1.00 86.50 231 LEU A CA 1
ATOM 1812 C C . LEU A 1 231 ? -1.771 -0.162 -17.482 1.00 86.50 231 LEU A C 1
ATOM 1814 O O . LEU A 1 231 ? -1.752 0.061 -16.272 1.00 86.50 231 LEU A O 1
ATOM 1818 N N . PRO A 1 232 ? -2.789 0.295 -18.245 1.00 86.69 232 PRO A N 1
ATOM 1819 C CA . PRO A 1 232 ? -3.875 1.098 -17.679 1.00 86.69 232 PRO A CA 1
ATOM 1820 C C . PRO A 1 232 ? -4.709 0.359 -16.621 1.00 86.69 232 PRO A C 1
ATOM 1822 O O . PRO A 1 232 ? -5.218 0.981 -15.691 1.00 86.69 232 PRO A O 1
ATOM 1825 N N . ILE A 1 233 ? -4.859 -0.967 -16.745 1.00 85.94 233 ILE A N 1
ATOM 1826 C CA . ILE A 1 233 ? -5.600 -1.780 -15.768 1.00 85.94 233 ILE A CA 1
ATOM 1827 C C . ILE A 1 233 ? -4.796 -1.874 -14.471 1.00 85.94 233 ILE A C 1
ATOM 1829 O O . ILE A 1 233 ? -5.349 -1.631 -13.398 1.00 85.94 233 ILE A O 1
ATOM 1833 N N . TYR A 1 234 ? -3.494 -2.156 -14.573 1.00 89.12 234 TYR A N 1
ATOM 1834 C CA . TYR A 1 234 ? -2.583 -2.123 -13.428 1.00 89.12 234 TYR A CA 1
ATOM 1835 C C . TYR A 1 234 ? -2.589 -0.753 -12.741 1.00 89.12 234 TYR A C 1
ATOM 1837 O O . TYR A 1 234 ? -2.830 -0.675 -11.537 1.00 89.12 234 TYR A O 1
ATOM 1845 N N . ALA A 1 235 ? -2.436 0.325 -13.512 1.00 87.88 235 ALA A N 1
ATOM 1846 C CA . ALA A 1 235 ? -2.462 1.697 -13.016 1.00 87.88 235 ALA A CA 1
ATOM 1847 C C . ALA A 1 235 ? -3.756 2.022 -12.254 1.00 87.88 235 ALA A C 1
ATOM 1849 O O . ALA A 1 235 ? -3.715 2.544 -11.138 1.00 87.88 235 ALA A O 1
ATOM 1850 N N . LYS A 1 236 ? -4.917 1.661 -12.818 1.00 89.12 236 LYS A N 1
ATOM 1851 C CA . LYS A 1 236 ? -6.216 1.892 -12.176 1.00 89.12 236 LYS A CA 1
ATOM 1852 C C . LYS A 1 236 ? -6.379 1.087 -10.889 1.00 89.12 236 LYS A C 1
ATOM 1854 O O . LYS A 1 236 ? -6.875 1.624 -9.905 1.00 89.12 236 LYS A O 1
ATOM 1859 N N . LYS A 1 237 ? -5.952 -0.178 -10.864 1.00 89.44 237 LYS A N 1
ATOM 1860 C CA . LYS A 1 237 ? -6.056 -1.018 -9.659 1.00 89.44 237 LYS A CA 1
ATOM 1861 C C . LYS A 1 237 ? -5.085 -0.610 -8.564 1.00 89.44 237 LYS A C 1
ATOM 1863 O O . LYS A 1 237 ? -5.455 -0.642 -7.394 1.00 89.44 237 LYS A O 1
ATOM 1868 N N . ARG A 1 238 ? -3.891 -0.154 -8.935 1.00 88.56 238 ARG A N 1
ATOM 1869 C CA . ARG A 1 238 ? -2.958 0.493 -8.014 1.00 88.56 238 ARG A CA 1
ATOM 1870 C C . ARG A 1 238 ? -3.585 1.741 -7.391 1.00 88.56 238 ARG A C 1
ATOM 1872 O O . ARG A 1 238 ? -3.566 1.864 -6.174 1.00 88.56 238 ARG A O 1
ATOM 1879 N N . TYR A 1 239 ? -4.190 2.612 -8.197 1.00 89.56 239 TYR A N 1
ATOM 1880 C CA . TYR A 1 239 ? -4.911 3.791 -7.708 1.00 89.56 239 TYR A CA 1
ATOM 1881 C C . TYR A 1 239 ? -6.047 3.436 -6.737 1.00 89.56 239 TYR A C 1
ATOM 1883 O O . TYR A 1 239 ? -6.095 3.979 -5.636 1.00 89.56 239 TYR A O 1
ATOM 1891 N N . ASP A 1 240 ? -6.906 2.481 -7.108 1.00 88.88 240 ASP A N 1
ATOM 1892 C CA . ASP A 1 240 ? -8.019 2.027 -6.261 1.00 88.88 240 ASP A CA 1
ATOM 1893 C C . ASP A 1 240 ? -7.513 1.520 -4.906 1.00 88.88 240 ASP A C 1
ATOM 1895 O O . ASP A 1 240 ? -8.044 1.874 -3.856 1.00 88.88 240 ASP A O 1
ATOM 1899 N N . TYR A 1 241 ? -6.419 0.757 -4.920 1.00 90.25 241 TYR A N 1
ATOM 1900 C CA . TYR A 1 241 ? -5.789 0.272 -3.701 1.00 90.25 241 TYR A CA 1
ATOM 1901 C C . TYR A 1 241 ? -5.209 1.398 -2.838 1.00 90.25 241 TYR A C 1
ATOM 1903 O O . TYR A 1 241 ? -5.350 1.345 -1.618 1.00 90.25 241 TYR A O 1
ATOM 1911 N N . LEU A 1 242 ? -4.550 2.396 -3.437 1.00 88.75 242 LEU A N 1
ATOM 1912 C CA . LEU A 1 242 ? -3.974 3.535 -2.712 1.00 88.75 242 LEU A CA 1
ATOM 1913 C C . LEU A 1 242 ? -5.064 4.366 -2.035 1.00 88.75 242 LEU A C 1
ATOM 1915 O O . LEU A 1 242 ? -4.948 4.684 -0.854 1.00 88.75 242 LEU A O 1
ATOM 1919 N N . ARG A 1 243 ? -6.160 4.639 -2.746 1.00 91.00 243 ARG A N 1
ATOM 1920 C CA . ARG A 1 243 ? -7.339 5.298 -2.183 1.00 91.00 243 ARG A CA 1
ATOM 1921 C C . ARG A 1 243 ? -7.881 4.525 -0.979 1.00 91.00 243 ARG A C 1
ATOM 1923 O O . ARG A 1 243 ? -7.993 5.076 0.115 1.00 91.00 243 ARG A O 1
ATOM 1930 N N . ASP A 1 244 ? -8.153 3.234 -1.161 1.00 88.81 244 ASP A N 1
ATOM 1931 C CA . ASP A 1 244 ? -8.684 2.377 -0.099 1.00 88.81 244 ASP A CA 1
ATOM 1932 C C . ASP A 1 244 ? -7.681 2.231 1.062 1.00 88.81 244 ASP A C 1
ATOM 1934 O O . ASP A 1 244 ? -8.061 2.039 2.217 1.00 88.81 244 ASP A O 1
ATOM 1938 N N . PHE A 1 245 ? -6.376 2.287 0.785 1.00 89.44 245 PHE A N 1
ATOM 1939 C CA . PHE A 1 245 ? -5.329 2.310 1.803 1.00 89.44 245 PHE A CA 1
ATOM 1940 C C . PHE A 1 245 ? -5.382 3.592 2.633 1.00 89.44 245 PHE A C 1
ATOM 1942 O O . PHE A 1 245 ? -5.389 3.488 3.856 1.00 89.44 245 PHE A O 1
ATOM 1949 N N . PHE A 1 246 ? -5.483 4.764 2.000 1.00 91.06 246 PHE A N 1
ATOM 1950 C CA . PHE A 1 246 ? -5.574 6.046 2.701 1.00 91.06 246 PHE A CA 1
ATOM 1951 C C . PHE A 1 246 ? -6.782 6.082 3.643 1.00 91.06 246 PHE A C 1
ATOM 1953 O O . PHE A 1 246 ? -6.650 6.416 4.815 1.00 91.06 246 PHE A O 1
ATOM 1960 N N . VAL A 1 247 ? -7.947 5.634 3.173 1.00 89.94 247 VAL A N 1
ATOM 1961 C CA . VAL A 1 247 ? -9.160 5.553 4.002 1.00 89.94 247 VAL A CA 1
ATOM 1962 C C . VAL A 1 247 ? -8.989 4.624 5.205 1.00 89.94 247 VAL A C 1
ATOM 1964 O O . VAL A 1 247 ? -9.467 4.922 6.299 1.00 89.94 247 VAL A O 1
ATOM 1967 N N . ARG A 1 248 ? -8.271 3.510 5.034 1.00 87.31 248 ARG A N 1
ATOM 1968 C CA . ARG A 1 248 ? -7.969 2.583 6.133 1.00 87.31 248 ARG A CA 1
ATOM 1969 C C . ARG A 1 248 ? -6.985 3.152 7.154 1.00 87.31 248 ARG A C 1
ATOM 1971 O O . ARG A 1 248 ? -6.958 2.651 8.272 1.00 87.31 248 ARG A O 1
ATOM 1978 N N . LEU A 1 249 ? -6.182 4.167 6.814 1.00 85.81 249 LEU A N 1
ATOM 1979 C CA . LEU A 1 249 ? -5.302 4.829 7.788 1.00 85.81 249 LEU A CA 1
ATOM 1980 C C . LEU A 1 249 ? -6.104 5.568 8.862 1.00 85.81 249 LEU A C 1
ATOM 1982 O O . LEU A 1 249 ? -5.700 5.563 10.017 1.00 85.81 249 LEU A O 1
ATOM 1986 N N . SER A 1 250 ? -7.255 6.138 8.498 1.00 78.12 250 SER A N 1
ATOM 1987 C CA . SER A 1 250 ? -8.168 6.805 9.434 1.00 78.12 250 SER A CA 1
ATOM 1988 C C . SER A 1 250 ? -9.087 5.851 10.210 1.00 78.12 250 SER A C 1
ATOM 1990 O O . SER A 1 250 ? -9.887 6.306 11.022 1.00 78.12 250 SER A O 1
ATOM 1992 N N . GLU A 1 251 ? -9.023 4.534 9.982 1.00 82.06 251 GLU A N 1
ATOM 1993 C CA . GLU A 1 251 ? -9.874 3.584 10.707 1.00 82.06 251 GLU A CA 1
ATOM 1994 C C . GLU A 1 251 ? -9.386 3.354 12.153 1.00 82.06 251 GLU A C 1
ATOM 1996 O O . GLU A 1 251 ? -8.177 3.295 12.407 1.00 82.06 251 GLU A O 1
ATOM 2001 N N . PRO A 1 252 ? -10.306 3.158 13.117 1.00 76.00 252 PRO A N 1
ATOM 2002 C CA . PRO A 1 252 ? -9.940 2.847 14.495 1.00 76.00 252 PRO A CA 1
ATOM 2003 C C . PRO A 1 252 ? -9.059 1.601 14.606 1.00 76.00 252 PRO A C 1
ATOM 2005 O O . PRO A 1 252 ? -9.293 0.601 13.924 1.00 76.00 252 PRO A O 1
ATOM 2008 N N . ALA A 1 253 ? -8.101 1.633 15.537 1.00 74.31 253 ALA A N 1
ATOM 2009 C CA . ALA A 1 253 ? -7.196 0.521 15.844 1.00 74.31 253 ALA A CA 1
ATOM 2010 C C . ALA A 1 253 ? -6.347 0.033 14.651 1.00 74.31 253 ALA A C 1
ATOM 2012 O O . ALA A 1 253 ? -5.868 -1.103 14.654 1.00 74.31 253 ALA A O 1
ATOM 2013 N N . ARG A 1 254 ? -6.137 0.880 13.629 1.00 75.62 254 ARG A N 1
ATOM 2014 C CA . ARG A 1 254 ? -5.257 0.546 12.501 1.00 75.62 254 ARG A CA 1
ATOM 2015 C C . ARG A 1 254 ? -3.799 0.378 12.931 1.00 75.62 254 ARG A C 1
ATOM 2017 O O . ARG A 1 254 ? -3.115 -0.506 12.416 1.00 75.62 254 ARG A O 1
ATOM 2024 N N . PHE A 1 255 ? -3.354 1.212 13.865 1.00 71.50 255 PHE A N 1
ATOM 2025 C CA . PHE A 1 255 ? -2.050 1.133 14.510 1.00 71.50 255 PHE A CA 1
ATOM 2026 C C . PHE A 1 255 ? -2.279 0.818 15.986 1.00 71.50 255 PHE A C 1
ATOM 2028 O O . PHE A 1 255 ? -3.058 1.496 16.654 1.00 71.50 255 PHE A O 1
ATOM 2035 N N . LEU A 1 256 ? -1.653 -0.252 16.478 1.00 66.00 256 LEU A N 1
ATOM 2036 C CA . LEU A 1 256 ? -1.766 -0.647 17.879 1.00 66.00 256 LEU A CA 1
ATOM 2037 C C . LEU A 1 256 ? -1.187 0.472 18.756 1.00 66.00 256 LEU A C 1
ATOM 2039 O O . LEU A 1 256 ? -0.090 0.937 18.480 1.00 66.00 256 LEU A O 1
ATOM 2043 N N . GLY A 1 257 ? -1.925 0.903 19.780 1.00 65.88 257 GLY A N 1
ATOM 2044 C CA . GLY A 1 257 ? -1.498 1.970 20.694 1.00 65.88 257 GLY A CA 1
ATOM 2045 C C . GLY A 1 257 ? -1.901 3.385 20.271 1.00 65.88 257 GLY A C 1
ATOM 2046 O O . GLY A 1 257 ? -2.093 4.220 21.145 1.00 65.88 257 GLY A O 1
ATOM 2047 N N . VAL A 1 258 ? -2.127 3.641 18.978 1.00 77.06 258 VAL A N 1
ATOM 2048 C CA . VAL A 1 258 ? -2.492 4.974 18.461 1.00 77.06 258 VAL A CA 1
ATOM 2049 C C . VAL A 1 258 ? -4.012 5.155 18.453 1.00 77.06 258 VAL A C 1
ATOM 2051 O O . VAL A 1 258 ? -4.740 4.324 17.899 1.00 77.06 258 VAL A O 1
ATOM 2054 N N . ASP A 1 259 ? -4.512 6.264 19.008 1.00 80.88 259 ASP A N 1
ATOM 2055 C CA . ASP A 1 259 ? -5.921 6.647 18.833 1.00 80.88 259 ASP A CA 1
ATOM 2056 C C . ASP A 1 259 ? -6.173 6.994 17.354 1.00 80.88 259 ASP A C 1
ATOM 2058 O O . ASP A 1 259 ? -5.525 7.872 16.778 1.00 80.88 259 ASP A O 1
ATOM 2062 N N . GLY A 1 260 ? -7.137 6.313 16.727 1.00 81.94 260 GLY A N 1
ATOM 2063 C CA . GLY A 1 260 ? -7.484 6.530 15.321 1.00 81.94 260 GLY A CA 1
ATOM 2064 C C . GLY A 1 260 ? -7.880 7.979 15.025 1.00 81.94 260 GLY A C 1
ATOM 2065 O O . GLY A 1 260 ? -7.614 8.471 13.931 1.00 81.94 260 GLY A O 1
ATOM 2066 N N . SER A 1 261 ? -8.426 8.697 16.014 1.00 88.44 261 SER A N 1
ATOM 2067 C CA . SER A 1 261 ? -8.752 10.119 15.876 1.00 88.44 261 SER A CA 1
ATOM 2068 C C . SER A 1 261 ? -7.508 10.995 15.717 1.00 88.44 261 SER A C 1
ATOM 2070 O O . SER A 1 261 ? -7.566 12.021 15.044 1.00 88.44 261 SER A O 1
ATOM 2072 N N . ASP A 1 262 ? -6.377 10.633 16.320 1.00 89.00 262 ASP A N 1
ATOM 2073 C CA . ASP A 1 262 ? -5.154 11.440 16.257 1.00 89.00 262 ASP A CA 1
ATOM 2074 C C . ASP A 1 262 ? -4.449 11.255 14.920 1.00 89.00 262 ASP A C 1
ATOM 2076 O O . ASP A 1 262 ? -4.097 12.234 14.259 1.00 89.00 262 ASP A O 1
ATOM 2080 N N . LEU A 1 263 ? -4.369 10.012 14.441 1.00 89.19 263 LEU A N 1
ATOM 2081 C CA . LEU A 1 263 ? -3.880 9.749 13.092 1.00 89.19 263 LEU A CA 1
ATOM 2082 C C . LEU A 1 263 ? -4.811 10.334 12.018 1.00 89.19 263 LEU A C 1
ATOM 2084 O O . LEU A 1 263 ? -4.337 10.821 10.991 1.00 89.19 263 LEU A O 1
ATOM 2088 N N . SER A 1 264 ? -6.124 10.347 12.260 1.00 91.94 264 SER A N 1
ATOM 2089 C CA . SER A 1 264 ? -7.092 10.972 11.355 1.00 91.94 264 SER A CA 1
ATOM 2090 C C . SER A 1 264 ? -6.891 12.491 11.245 1.00 91.94 264 SER A C 1
ATOM 2092 O O . SER A 1 264 ? -6.968 13.023 10.139 1.00 91.94 264 SER A O 1
ATOM 2094 N N . LYS A 1 265 ? -6.519 13.189 12.333 1.00 93.38 265 LYS A N 1
ATOM 2095 C CA . LYS A 1 265 ? -6.128 14.616 12.284 1.00 93.38 265 LYS A CA 1
ATOM 2096 C C . LYS A 1 265 ? -4.875 14.840 11.435 1.00 93.38 265 LYS A C 1
ATOM 2098 O O . LYS A 1 265 ? -4.847 15.767 10.632 1.00 93.38 265 LYS A O 1
ATOM 2103 N N . VAL A 1 266 ? -3.867 13.971 11.557 1.00 91.75 266 VAL A N 1
ATOM 2104 C CA . VAL A 1 266 ? -2.653 14.030 10.717 1.00 91.75 266 VAL A CA 1
ATOM 2105 C C . VAL A 1 266 ? -3.001 13.807 9.241 1.00 91.75 266 VAL A C 1
ATOM 2107 O O . VAL A 1 266 ? -2.569 14.569 8.378 1.00 91.75 266 VAL A O 1
ATOM 2110 N N . CYS A 1 267 ? -3.838 12.810 8.939 1.00 93.19 267 CYS A N 1
ATOM 2111 C CA . CYS A 1 267 ? -4.320 12.565 7.577 1.00 93.19 267 CYS A CA 1
ATOM 2112 C C . CYS A 1 267 ? -5.114 13.764 7.034 1.00 93.19 267 CYS A C 1
ATOM 2114 O O . CYS A 1 267 ? -4.927 14.151 5.882 1.00 93.19 267 CYS A O 1
ATOM 2116 N N . ALA A 1 268 ? -5.967 14.375 7.861 1.00 92.88 268 ALA A N 1
ATOM 2117 C CA . ALA A 1 268 ? -6.732 15.565 7.506 1.00 92.88 268 ALA A CA 1
ATOM 2118 C C . ALA A 1 268 ? -5.826 16.773 7.224 1.00 92.88 268 ALA A C 1
ATOM 2120 O O . ALA A 1 268 ? -6.088 17.492 6.268 1.00 92.88 268 ALA A O 1
ATOM 2121 N N . ALA A 1 269 ? -4.736 16.963 7.973 1.00 91.75 269 ALA A N 1
ATOM 2122 C CA . ALA A 1 269 ? -3.764 18.031 7.726 1.00 91.75 269 ALA A CA 1
ATOM 2123 C C . ALA A 1 269 ? -3.027 17.858 6.386 1.00 91.75 269 ALA A C 1
ATOM 2125 O O . ALA A 1 269 ? -2.862 18.820 5.634 1.00 91.75 269 ALA A O 1
ATOM 2126 N N . PHE A 1 270 ? -2.648 16.627 6.030 1.00 91.62 270 PHE A N 1
ATOM 2127 C CA . PHE A 1 270 ? -2.063 16.345 4.715 1.00 91.62 270 PHE A CA 1
ATOM 2128 C C . PHE A 1 270 ? -3.069 16.522 3.575 1.00 91.62 270 PHE A C 1
ATOM 2130 O O . PHE A 1 270 ? -2.727 17.081 2.535 1.00 91.62 270 PHE A O 1
ATOM 2137 N N . LEU A 1 271 ? -4.329 16.112 3.764 1.00 91.50 271 LEU A N 1
ATOM 2138 C CA . LEU A 1 271 ? -5.389 16.433 2.804 1.00 91.50 271 LEU A CA 1
ATOM 2139 C C . LEU A 1 271 ? -5.606 17.942 2.707 1.00 91.50 271 LEU A C 1
ATOM 2141 O O . LEU A 1 271 ? -5.782 18.457 1.612 1.00 91.50 271 LEU A O 1
ATOM 2145 N N . TRP A 1 272 ? -5.567 18.670 3.817 1.00 89.56 272 TRP A N 1
ATOM 2146 C CA . TRP A 1 272 ? -5.768 20.113 3.825 1.00 89.56 272 TRP A CA 1
ATOM 2147 C C . TRP A 1 272 ? -4.660 20.864 3.092 1.00 89.56 272 TRP A C 1
ATOM 2149 O O . TRP A 1 272 ? -4.934 21.858 2.434 1.00 89.56 272 TRP A O 1
ATOM 2159 N N . THR A 1 273 ? -3.423 20.376 3.147 1.00 86.69 273 THR A N 1
ATOM 2160 C CA . THR A 1 273 ? -2.254 21.025 2.529 1.00 86.69 273 THR A CA 1
ATOM 2161 C C . THR A 1 273 ? -1.883 20.459 1.158 1.00 86.69 273 THR A C 1
ATOM 2163 O O . THR A 1 273 ? -0.885 20.868 0.559 1.00 86.69 273 THR A O 1
ATOM 2166 N N . ASN A 1 274 ? -2.692 19.541 0.616 1.00 84.56 274 ASN A N 1
ATOM 2167 C CA . ASN A 1 274 ? -2.469 19.003 -0.721 1.00 84.56 274 ASN A CA 1
ATOM 2168 C C . ASN A 1 274 ? -2.622 20.090 -1.804 1.00 84.56 274 ASN A C 1
ATOM 2170 O O . ASN A 1 274 ? -3.376 21.056 -1.663 1.00 84.56 274 ASN A O 1
ATOM 2174 N N . LEU A 1 275 ? -1.916 19.897 -2.916 1.00 78.00 275 LEU A N 1
ATOM 2175 C CA . LEU A 1 275 ? -1.766 20.912 -3.962 1.00 78.00 275 LEU A CA 1
ATOM 2176 C C . LEU A 1 275 ? -2.850 20.872 -5.046 1.00 78.00 275 LEU A C 1
ATOM 2178 O O . LEU A 1 275 ? -2.879 21.758 -5.890 1.00 78.00 275 LEU A O 1
ATOM 2182 N N . GLN A 1 276 ? -3.707 19.851 -5.073 1.00 84.75 276 GLN A N 1
ATOM 2183 C CA . GLN A 1 276 ? -4.619 19.630 -6.192 1.00 84.75 276 GLN A CA 1
ATOM 2184 C C . GLN A 1 276 ? -6.021 20.188 -5.929 1.00 84.75 276 GLN A C 1
ATOM 2186 O O . GLN A 1 276 ? -6.537 20.965 -6.729 1.00 84.75 276 GLN A O 1
ATOM 2191 N N . LEU A 1 277 ? -6.655 19.755 -4.840 1.00 83.75 277 LEU A N 1
ATOM 2192 C CA . LEU A 1 277 ? -8.072 20.002 -4.583 1.00 83.75 277 LEU A CA 1
ATOM 2193 C C . LEU A 1 277 ? -8.293 20.266 -3.100 1.00 83.75 277 LEU A C 1
ATOM 2195 O O . LEU A 1 277 ? -7.846 19.479 -2.264 1.00 83.75 277 LEU A O 1
ATOM 2199 N N . THR A 1 278 ? -8.999 21.340 -2.766 1.00 85.69 278 THR A N 1
ATOM 2200 C CA . THR A 1 278 ? -9.306 21.663 -1.372 1.00 85.69 278 THR A CA 1
ATOM 2201 C C . THR A 1 278 ? -10.384 20.717 -0.828 1.00 85.69 278 THR A C 1
ATOM 2203 O O . THR A 1 278 ? -11.432 20.556 -1.462 1.00 85.69 278 THR A O 1
ATOM 2206 N N . PRO A 1 279 ? -10.169 20.054 0.326 1.00 89.50 279 PRO A N 1
ATOM 2207 C CA . PRO A 1 279 ? -11.195 19.202 0.913 1.00 89.50 279 PRO A CA 1
ATOM 2208 C C . PRO A 1 279 ? -12.362 20.033 1.468 1.00 89.50 279 PRO A C 1
ATOM 2210 O O . PRO A 1 279 ? -12.136 21.091 2.061 1.00 89.50 279 PRO A O 1
ATOM 2213 N N . PRO A 1 280 ? -13.617 19.559 1.343 1.00 90.50 280 PRO A N 1
ATOM 2214 C CA . PRO A 1 280 ? -14.754 20.209 1.983 1.00 90.50 280 PRO A CA 1
ATOM 2215 C C . PRO A 1 280 ? -14.550 20.310 3.497 1.00 90.50 280 PRO A C 1
ATOM 2217 O O . PRO A 1 280 ? -14.220 19.319 4.149 1.00 90.50 280 PRO A O 1
ATOM 2220 N N . GLN A 1 281 ? -14.815 21.481 4.080 1.00 90.56 281 GLN A N 1
ATOM 2221 C CA . GLN A 1 281 ? -14.689 21.686 5.530 1.00 90.56 281 GLN A CA 1
ATOM 2222 C C . GLN A 1 281 ? -15.559 20.705 6.334 1.00 90.56 281 GLN A C 1
ATOM 2224 O O . GLN A 1 281 ? -15.149 20.254 7.399 1.00 90.56 281 GLN A O 1
ATOM 2229 N N . SER A 1 282 ? -16.723 20.307 5.797 1.00 92.12 282 SER A N 1
ATOM 2230 C CA . SER A 1 282 ? -17.602 19.289 6.393 1.00 92.12 282 SER A CA 1
ATOM 2231 C C . SER A 1 282 ? -16.921 17.932 6.549 1.00 92.12 282 SER A C 1
ATOM 2233 O O . SER A 1 282 ? -17.077 17.275 7.577 1.00 92.12 282 SER A O 1
ATOM 2235 N N . LEU A 1 283 ? -16.162 17.514 5.534 1.00 94.12 283 LEU A N 1
ATOM 2236 C CA . LEU A 1 283 ? -15.400 16.273 5.557 1.00 94.12 283 LEU A CA 1
ATOM 2237 C C . LEU A 1 283 ? -14.275 16.381 6.582 1.00 94.12 283 LEU A C 1
ATOM 2239 O O . LEU A 1 283 ? -14.109 15.484 7.403 1.00 94.12 283 LEU A O 1
ATOM 2243 N N . VAL A 1 284 ? -13.536 17.492 6.559 1.00 93.50 284 VAL A N 1
ATOM 2244 C CA . VAL A 1 284 ? -12.417 17.709 7.478 1.00 93.50 284 VAL A CA 1
ATOM 2245 C C . VAL A 1 284 ? -12.892 17.699 8.926 1.00 93.50 284 VAL A C 1
ATOM 2247 O O . VAL A 1 284 ? -12.346 16.937 9.713 1.00 93.50 284 VAL A O 1
ATOM 2250 N N . GLY A 1 285 ? -13.963 18.431 9.251 1.00 90.88 285 GLY A N 1
ATOM 2251 C CA . GLY A 1 285 ? -14.554 18.431 10.591 1.00 90.88 285 GLY A CA 1
ATOM 2252 C C . GLY A 1 285 ? -14.988 17.036 11.055 1.00 90.88 285 GLY A C 1
ATOM 2253 O O . GLY A 1 285 ? -14.780 16.670 12.206 1.00 90.88 285 GLY A O 1
ATOM 2254 N N . LYS A 1 286 ? -15.522 16.199 10.155 1.00 92.25 286 LYS A N 1
ATOM 2255 C CA . LYS A 1 286 ? -15.845 14.800 10.484 1.00 92.25 286 LYS A CA 1
ATOM 2256 C C . LYS A 1 286 ? -14.606 13.937 10.712 1.00 92.25 286 LYS A C 1
ATOM 2258 O O . LYS A 1 286 ? -14.647 13.050 11.555 1.00 92.25 286 LYS A O 1
ATOM 2263 N N . MET A 1 287 ? -13.531 14.150 9.953 1.00 93.38 287 MET A N 1
ATOM 2264 C CA . MET A 1 287 ? -12.282 13.392 10.100 1.00 93.38 287 MET A CA 1
ATOM 2265 C C . MET A 1 287 ? -11.549 13.724 11.401 1.00 93.38 287 MET A C 1
ATOM 2267 O O . MET A 1 287 ? -10.851 12.874 11.950 1.00 93.38 287 MET A O 1
ATOM 2271 N N . THR A 1 288 ? -11.665 14.956 11.878 1.00 90.88 288 THR A N 1
ATOM 2272 C CA . THR A 1 288 ? -10.920 15.468 13.033 1.00 90.88 288 THR A CA 1
ATOM 2273 C C . THR A 1 288 ? -11.684 15.292 14.346 1.00 90.88 288 THR A C 1
ATOM 2275 O O . THR A 1 288 ? -11.064 15.261 15.413 1.00 90.88 288 THR A O 1
ATOM 2278 N N . ASP A 1 289 ? -13.004 15.111 14.273 1.00 88.25 289 ASP A N 1
ATOM 2279 C CA . ASP A 1 289 ? -13.885 14.822 15.401 1.00 88.25 289 ASP A CA 1
ATOM 2280 C C . ASP A 1 289 ? -13.763 13.358 15.873 1.00 88.25 289 ASP A C 1
ATOM 2282 O O . ASP A 1 289 ? -13.854 12.401 15.099 1.00 88.25 289 ASP A O 1
ATOM 2286 N N . ARG A 1 290 ? -13.578 13.174 17.186 1.00 87.31 290 ARG A N 1
ATOM 2287 C CA . ARG A 1 290 ? -13.354 11.866 17.820 1.00 87.31 290 ARG A CA 1
ATOM 2288 C C . ARG A 1 290 ? -14.560 10.921 17.751 1.00 87.31 290 ARG A C 1
ATOM 2290 O O . ARG A 1 290 ? -14.365 9.709 17.737 1.00 87.31 290 ARG A O 1
ATOM 2297 N N . ALA A 1 291 ? -15.782 11.439 17.712 1.00 86.81 291 ALA A N 1
ATOM 2298 C CA . ALA A 1 291 ? -17.000 10.646 17.578 1.00 86.81 291 ALA A CA 1
ATOM 2299 C C . ALA A 1 291 ? -17.333 10.345 16.108 1.00 86.81 291 ALA A C 1
ATOM 2301 O O . ALA A 1 291 ? -17.927 9.306 15.812 1.00 86.81 291 ALA A O 1
ATOM 2302 N N . LEU A 1 292 ? -16.950 11.233 15.183 1.00 87.81 292 LEU A N 1
ATOM 2303 C CA . LEU A 1 292 ? -17.371 11.148 13.782 1.00 87.81 292 LEU A CA 1
ATOM 2304 C C . LEU A 1 292 ? -16.354 10.474 12.852 1.00 87.81 292 LEU A C 1
ATOM 2306 O O . LEU A 1 292 ? -16.773 9.903 11.840 1.00 87.81 292 LEU A O 1
ATOM 2310 N N . TYR A 1 293 ? -15.052 10.478 13.167 1.00 87.12 293 TYR A N 1
ATOM 2311 C CA . TYR A 1 293 ? -14.013 10.004 12.233 1.00 87.12 293 TYR A CA 1
ATOM 2312 C C . TYR A 1 293 ? -14.195 8.540 11.802 1.00 87.12 293 TYR A C 1
ATOM 2314 O O . TYR A 1 293 ? -13.910 8.174 10.663 1.00 87.12 293 TYR A O 1
ATOM 2322 N N . ALA A 1 294 ? -14.722 7.711 12.705 1.00 85.62 294 ALA A N 1
ATOM 2323 C CA . ALA A 1 294 ? -14.913 6.280 12.506 1.00 85.62 294 ALA A CA 1
ATOM 2324 C C . ALA A 1 294 ? -16.245 5.915 11.825 1.00 85.62 294 ALA A C 1
ATOM 2326 O O . ALA A 1 294 ? -16.494 4.736 11.552 1.00 85.62 294 ALA A O 1
ATOM 2327 N N . LEU A 1 295 ? -17.132 6.888 11.587 1.00 88.56 295 LEU A N 1
ATOM 2328 C CA . LEU A 1 295 ? -18.463 6.608 11.059 1.00 88.56 295 LEU A CA 1
ATOM 2329 C C . LEU A 1 295 ? -18.416 6.185 9.579 1.00 88.56 295 LEU A C 1
ATOM 2331 O O . LEU A 1 295 ? -17.646 6.742 8.788 1.00 88.56 295 LEU A O 1
ATOM 2335 N N . PRO A 1 296 ? -19.305 5.267 9.144 1.00 90.31 296 PRO A N 1
ATOM 2336 C CA . PRO A 1 296 ? -19.411 4.876 7.736 1.00 90.31 296 PRO A CA 1
ATOM 2337 C C . PRO A 1 296 ? -19.689 6.051 6.786 1.00 90.31 296 PRO A C 1
ATOM 2339 O O . PRO A 1 296 ? -19.246 6.043 5.635 1.00 90.31 296 PRO A O 1
ATOM 2342 N N . SER A 1 297 ? -20.403 7.074 7.262 1.00 91.06 297 SER A N 1
ATOM 2343 C CA . SER A 1 297 ? -20.680 8.301 6.509 1.00 91.06 297 SER A CA 1
ATOM 2344 C C . SER A 1 297 ? -19.399 9.083 6.211 1.00 91.06 297 SER A C 1
ATOM 2346 O O . SER A 1 297 ? -19.176 9.451 5.059 1.00 91.06 297 SER A O 1
ATOM 2348 N N . THR A 1 298 ? -18.524 9.255 7.204 1.00 91.12 298 THR A N 1
ATOM 2349 C CA . THR A 1 298 ? -17.211 9.903 7.059 1.00 91.12 298 THR A CA 1
ATOM 2350 C C . THR A 1 298 ? -16.328 9.132 6.089 1.00 91.12 298 THR A C 1
ATOM 2352 O O . THR A 1 298 ? -15.773 9.713 5.161 1.00 91.12 298 THR A O 1
ATOM 2355 N N . LYS A 1 299 ? -16.287 7.800 6.218 1.00 91.00 299 LYS A N 1
ATOM 2356 C CA . LYS A 1 299 ? -15.570 6.917 5.287 1.00 91.00 299 LYS A CA 1
ATOM 2357 C C . LYS A 1 299 ? -16.052 7.071 3.840 1.00 91.00 299 LYS A C 1
ATOM 2359 O O . LYS A 1 299 ? -15.250 7.079 2.908 1.00 91.00 299 LYS A O 1
ATOM 2364 N N . THR A 1 300 ? -17.363 7.177 3.643 1.00 91.44 300 THR A N 1
ATOM 2365 C CA . THR A 1 300 ? -17.974 7.326 2.314 1.00 91.44 300 THR A CA 1
ATOM 2366 C C . THR A 1 300 ? -17.665 8.693 1.703 1.00 91.44 300 THR A C 1
ATOM 2368 O O . THR A 1 300 ? -17.321 8.775 0.525 1.00 91.44 300 THR A O 1
ATOM 2371 N N . GLU A 1 301 ? -17.751 9.762 2.497 1.00 93.06 301 GLU A N 1
ATOM 2372 C CA . GLU A 1 301 ? -17.432 11.126 2.062 1.00 93.06 301 GLU A CA 1
ATOM 2373 C C . GLU A 1 301 ? -15.939 11.280 1.743 1.00 93.06 301 GLU A C 1
ATOM 2375 O O . GLU A 1 301 ? -15.594 11.826 0.696 1.00 93.06 301 GLU A O 1
ATOM 2380 N N . LEU A 1 302 ? -15.064 10.697 2.572 1.00 93.69 302 LEU A N 1
ATOM 2381 C CA . LEU A 1 302 ? -13.627 10.632 2.317 1.00 93.69 302 LEU A CA 1
ATOM 2382 C C . LEU A 1 302 ? -13.331 9.897 1.007 1.00 93.69 302 LEU A C 1
ATOM 2384 O O . LEU A 1 302 ? -12.637 10.433 0.150 1.00 93.69 302 LEU A O 1
ATOM 2388 N N . ASN A 1 303 ? -13.895 8.701 0.809 1.00 92.56 303 ASN A N 1
ATOM 2389 C CA . ASN A 1 303 ? -13.717 7.948 -0.435 1.00 92.56 303 ASN A CA 1
ATOM 2390 C C . ASN A 1 303 ? -14.119 8.765 -1.669 1.00 92.56 303 ASN A C 1
ATOM 2392 O O . ASN A 1 303 ? -13.359 8.816 -2.634 1.00 92.56 303 ASN A O 1
ATOM 2396 N N . ARG A 1 304 ? -15.274 9.442 -1.623 1.00 92.75 304 ARG A N 1
ATOM 2397 C CA . ARG A 1 304 ? -15.752 10.294 -2.721 1.00 92.75 304 ARG A CA 1
ATOM 2398 C C . ARG A 1 304 ? -14.809 11.465 -2.993 1.00 92.75 304 ARG A C 1
ATOM 2400 O O . ARG A 1 304 ? -14.610 11.830 -4.146 1.00 92.75 304 ARG A O 1
ATOM 2407 N N . PHE A 1 305 ? -14.230 12.063 -1.954 1.00 94.38 305 PHE A N 1
ATOM 2408 C CA . PHE A 1 305 ? -13.237 13.118 -2.129 1.00 94.38 305 PHE A CA 1
ATOM 2409 C C . PHE A 1 305 ? -11.966 12.588 -2.802 1.00 94.38 305 PHE A C 1
ATOM 2411 O O . PHE A 1 305 ? -11.516 13.153 -3.796 1.00 94.38 305 PHE A O 1
ATOM 2418 N N . LEU A 1 306 ? -11.425 11.469 -2.313 1.00 93.44 306 LEU A N 1
ATOM 2419 C CA . LEU A 1 306 ? -10.201 10.876 -2.853 1.00 93.44 306 LEU A CA 1
ATOM 2420 C C . LEU A 1 306 ? -10.361 10.394 -4.307 1.00 93.44 306 LEU A C 1
ATOM 2422 O O . LEU A 1 306 ? -9.387 10.415 -5.053 1.00 93.44 306 LEU A O 1
ATOM 2426 N N . GLU A 1 307 ? -11.573 10.018 -4.736 1.00 90.19 307 GLU A N 1
ATOM 2427 C CA . GLU A 1 307 ? -11.898 9.712 -6.144 1.00 90.19 307 GLU A CA 1
ATOM 2428 C C . GLU A 1 307 ? -11.693 10.902 -7.096 1.00 90.19 307 GLU A C 1
ATOM 2430 O O . GLU A 1 307 ? -11.493 10.707 -8.294 1.00 90.19 307 GLU A O 1
ATOM 2435 N N . ASN A 1 308 ? -11.697 12.129 -6.570 1.00 89.56 308 ASN A N 1
ATOM 2436 C CA . ASN A 1 308 ? -11.424 13.340 -7.340 1.00 89.56 308 ASN A CA 1
ATOM 2437 C C . ASN A 1 308 ? -9.938 13.722 -7.351 1.00 89.56 308 ASN A C 1
ATOM 2439 O O . ASN A 1 308 ? -9.565 14.681 -8.029 1.00 89.56 308 ASN A O 1
ATOM 2443 N N . LEU A 1 309 ? -9.081 12.993 -6.631 1.00 88.81 309 LEU A N 1
ATOM 2444 C CA . LEU A 1 309 ? -7.639 13.221 -6.620 1.00 88.81 309 LEU A CA 1
ATOM 2445 C C . LEU A 1 309 ? -6.939 12.368 -7.679 1.00 88.81 309 LEU A C 1
ATOM 2447 O O . LEU A 1 309 ? -7.295 11.211 -7.910 1.00 88.81 309 LEU A O 1
ATOM 2451 N N . ALA A 1 310 ? -5.911 12.935 -8.305 1.00 85.56 310 ALA A N 1
ATOM 2452 C CA . ALA A 1 310 ? -5.048 12.231 -9.236 1.00 85.56 310 ALA A CA 1
ATOM 2453 C C . ALA A 1 310 ? -4.203 11.161 -8.521 1.00 85.56 310 ALA A C 1
ATOM 2455 O O . ALA A 1 310 ? -3.881 11.310 -7.336 1.00 85.56 310 ALA A O 1
ATOM 2456 N N . PRO A 1 311 ? -3.797 10.085 -9.225 1.00 83.44 311 PRO A N 1
ATOM 2457 C CA . PRO A 1 311 ? -2.982 9.029 -8.629 1.00 83.44 311 PRO A CA 1
ATOM 2458 C C . PRO A 1 311 ? -1.682 9.526 -7.996 1.00 83.44 311 PRO A C 1
ATOM 2460 O O . PRO A 1 311 ? -1.335 9.091 -6.901 1.00 83.44 311 PRO A O 1
ATOM 2463 N N . SER A 1 312 ? -1.004 10.472 -8.647 1.00 83.56 312 SER A N 1
ATOM 2464 C CA . SER A 1 312 ? 0.229 11.094 -8.159 1.00 83.56 312 SER A CA 1
ATOM 2465 C C . SER A 1 312 ? 0.018 11.883 -6.862 1.00 83.56 312 SER A C 1
ATOM 2467 O O . SER A 1 312 ? 0.872 11.847 -5.976 1.00 83.56 312 SER A O 1
ATOM 2469 N N . THR A 1 313 ? -1.138 12.535 -6.705 1.00 87.50 313 THR A N 1
ATOM 2470 C CA . THR A 1 313 ? -1.530 13.234 -5.472 1.00 87.50 313 THR A CA 1
ATOM 2471 C C . THR A 1 313 ? -1.751 12.252 -4.323 1.00 87.50 313 THR A C 1
ATOM 2473 O O . THR A 1 313 ? -1.217 12.459 -3.237 1.00 87.50 313 THR A O 1
ATOM 2476 N N . LEU A 1 314 ? -2.477 11.150 -4.552 1.00 88.12 314 LEU A N 1
ATOM 2477 C CA . LEU A 1 314 ? -2.664 10.111 -3.527 1.00 88.12 314 LEU A CA 1
ATOM 2478 C C . LEU A 1 314 ? -1.345 9.438 -3.136 1.00 88.12 314 LEU A C 1
ATOM 2480 O O . LEU A 1 314 ? -1.095 9.217 -1.952 1.00 88.12 314 LEU A O 1
ATOM 2484 N N . ASP A 1 315 ? -0.493 9.136 -4.117 1.00 85.06 315 ASP A N 1
ATOM 2485 C CA . ASP A 1 315 ? 0.848 8.604 -3.876 1.00 85.06 315 ASP A CA 1
ATOM 2486 C C . ASP A 1 315 ? 1.685 9.545 -3.008 1.00 85.06 315 ASP A C 1
ATOM 2488 O O . ASP A 1 315 ? 2.346 9.088 -2.076 1.00 85.06 315 ASP A O 1
ATOM 2492 N N . ALA A 1 316 ? 1.645 10.850 -3.296 1.00 84.81 316 ALA A N 1
ATOM 2493 C CA . ALA A 1 316 ? 2.352 11.858 -2.518 1.00 84.81 316 ALA A CA 1
ATOM 2494 C C . ALA A 1 316 ? 1.834 11.914 -1.079 1.00 84.81 316 ALA A C 1
ATOM 2496 O O . ALA A 1 316 ? 2.631 11.793 -0.160 1.00 84.81 316 ALA A O 1
ATOM 2497 N N . LEU A 1 317 ? 0.516 11.972 -0.877 1.00 89.38 317 LEU A N 1
ATOM 2498 C CA . LEU A 1 317 ? -0.086 11.994 0.458 1.00 89.38 317 LEU A CA 1
ATOM 2499 C C . LEU A 1 317 ? 0.306 10.768 1.296 1.00 89.38 317 LEU A C 1
ATOM 2501 O O . LEU A 1 317 ? 0.704 10.891 2.452 1.00 89.38 317 LEU A O 1
ATOM 2505 N N . ILE A 1 318 ? 0.231 9.570 0.709 1.00 89.25 318 ILE A N 1
ATOM 2506 C CA . ILE A 1 318 ? 0.611 8.325 1.393 1.00 89.25 318 ILE A CA 1
ATOM 2507 C C . ILE A 1 318 ? 2.111 8.302 1.686 1.00 89.25 318 ILE A C 1
ATOM 2509 O O . ILE A 1 318 ? 2.529 7.833 2.748 1.00 89.25 318 ILE A O 1
ATOM 2513 N N . LYS A 1 319 ? 2.929 8.792 0.751 1.00 88.56 319 LYS A N 1
ATOM 2514 C CA . LYS A 1 319 ? 4.371 8.910 0.940 1.00 88.56 319 LYS A CA 1
ATOM 2515 C C . LYS A 1 319 ? 4.701 9.892 2.060 1.00 88.56 319 LYS A C 1
ATOM 2517 O O . LYS A 1 319 ? 5.505 9.537 2.909 1.00 88.56 319 LYS A O 1
ATOM 2522 N N . ASP A 1 320 ? 4.071 11.058 2.096 1.00 89.00 320 ASP A N 1
ATOM 2523 C CA . ASP A 1 320 ? 4.327 12.095 3.094 1.00 89.00 320 ASP A CA 1
ATOM 2524 C C . ASP A 1 320 ? 3.957 11.596 4.503 1.00 89.00 320 ASP A C 1
ATOM 2526 O O . ASP A 1 320 ? 4.751 11.733 5.433 1.00 89.00 320 ASP A O 1
ATOM 2530 N N . ILE A 1 321 ? 2.834 10.877 4.647 1.00 88.81 321 ILE A N 1
ATOM 2531 C CA . ILE A 1 321 ? 2.472 10.190 5.902 1.00 88.81 321 ILE A CA 1
ATOM 2532 C C . ILE A 1 321 ? 3.521 9.139 6.282 1.00 88.81 321 ILE A C 1
ATOM 2534 O O . ILE A 1 321 ? 3.953 9.058 7.432 1.00 88.81 321 ILE A O 1
ATOM 2538 N N . LYS A 1 322 ? 3.942 8.307 5.327 1.00 87.88 322 LYS A N 1
ATOM 2539 C CA . LYS A 1 322 ? 4.944 7.264 5.572 1.00 87.88 322 LYS A CA 1
ATOM 2540 C C . LYS A 1 322 ? 6.294 7.861 5.976 1.00 87.88 322 LYS A C 1
ATOM 2542 O O . LYS A 1 322 ? 6.943 7.333 6.876 1.00 87.88 322 LYS A O 1
ATOM 2547 N N . ASP A 1 323 ? 6.735 8.912 5.297 1.00 88.44 323 ASP A N 1
ATOM 2548 C CA . ASP A 1 323 ? 8.013 9.576 5.541 1.00 88.44 323 ASP A CA 1
ATOM 2549 C C . ASP A 1 323 ? 7.982 10.330 6.875 1.00 88.44 323 ASP A C 1
ATOM 2551 O O . ASP A 1 323 ? 8.963 10.261 7.618 1.00 88.44 323 ASP A O 1
ATOM 2555 N N . LEU A 1 324 ? 6.842 10.928 7.247 1.00 88.50 324 LEU A N 1
ATOM 2556 C CA . LEU A 1 324 ? 6.614 11.444 8.596 1.00 88.50 324 LEU A CA 1
ATOM 2557 C C . LEU A 1 324 ? 6.811 10.339 9.635 1.00 88.50 324 LEU A C 1
ATOM 2559 O O . LEU A 1 324 ? 7.670 10.476 10.500 1.00 88.50 324 LEU A O 1
ATOM 2563 N N . ILE A 1 325 ? 6.060 9.236 9.538 1.00 86.00 325 ILE A N 1
ATOM 2564 C CA . ILE A 1 325 ? 6.124 8.137 10.516 1.00 86.00 325 ILE A CA 1
ATOM 2565 C C . ILE A 1 325 ? 7.552 7.586 10.614 1.00 86.00 325 ILE A C 1
ATOM 2567 O O . ILE A 1 325 ? 8.079 7.417 11.710 1.00 86.00 325 ILE A O 1
ATOM 2571 N N . ASN A 1 326 ? 8.224 7.366 9.481 1.00 85.38 326 ASN A N 1
ATOM 2572 C CA . ASN A 1 326 ? 9.616 6.914 9.477 1.00 85.38 326 ASN A CA 1
ATOM 2573 C C . ASN A 1 326 ? 10.563 7.908 10.154 1.00 85.38 326 ASN A C 1
ATOM 2575 O O . ASN A 1 326 ? 11.516 7.474 10.798 1.00 85.38 326 ASN A O 1
ATOM 2579 N N . THR A 1 327 ? 10.332 9.212 9.988 1.00 87.00 327 THR A N 1
ATOM 2580 C CA . THR A 1 327 ? 11.143 10.250 10.631 1.00 87.00 327 THR A CA 1
ATOM 2581 C C . THR A 1 327 ? 10.900 10.255 12.136 1.00 87.00 327 THR A C 1
ATOM 2583 O O . THR A 1 327 ? 11.865 10.209 12.892 1.00 87.00 327 THR A O 1
ATOM 2586 N N . LEU A 1 328 ? 9.638 10.188 12.575 1.00 84.94 328 LEU A N 1
ATOM 2587 C CA . LEU A 1 328 ? 9.270 10.099 13.994 1.00 84.94 328 LEU A CA 1
ATOM 2588 C C . LEU A 1 328 ? 9.880 8.873 14.690 1.00 84.94 328 LEU A C 1
ATOM 2590 O O . LEU A 1 328 ? 10.262 8.958 15.851 1.00 84.94 328 LEU A O 1
ATOM 2594 N N . CYS A 1 329 ? 10.002 7.742 13.989 1.00 81.12 329 CYS A N 1
ATOM 2595 C CA . CYS A 1 329 ? 10.589 6.520 14.545 1.00 81.12 329 CYS A CA 1
ATOM 2596 C C . CYS A 1 329 ? 12.127 6.477 14.528 1.00 81.12 329 CYS A C 1
ATOM 2598 O O . CYS A 1 329 ? 12.700 5.556 15.106 1.00 81.12 329 CYS A O 1
ATOM 2600 N N . ARG A 1 330 ? 12.806 7.376 13.801 1.00 84.62 330 ARG A N 1
ATOM 2601 C CA . ARG A 1 330 ? 14.266 7.297 13.572 1.00 84.62 330 ARG A CA 1
ATOM 2602 C C . ARG A 1 330 ? 15.049 8.496 14.087 1.00 84.62 330 ARG A C 1
ATOM 2604 O O . ARG A 1 330 ? 16.226 8.335 14.391 1.00 84.62 330 ARG A O 1
ATOM 2611 N N . ALA A 1 331 ? 14.445 9.678 14.089 1.00 82.38 331 ALA A N 1
ATOM 2612 C CA . ALA A 1 331 ? 15.096 10.905 14.525 1.00 82.38 331 ALA A CA 1
ATOM 2613 C C . ALA A 1 331 ? 15.193 10.958 16.055 1.00 82.38 331 ALA A C 1
ATOM 2615 O O . ALA A 1 331 ? 14.367 10.374 16.758 1.00 82.38 331 ALA A O 1
ATOM 2616 N N . THR A 1 332 ? 16.209 11.655 16.565 1.00 83.25 332 THR A N 1
ATOM 2617 C CA . THR A 1 332 ? 16.351 11.892 18.006 1.00 83.25 332 THR A CA 1
ATOM 2618 C C . THR A 1 332 ? 15.361 12.959 18.483 1.00 83.25 332 THR A C 1
ATOM 2620 O O . THR A 1 332 ? 14.881 13.763 17.682 1.00 83.25 332 THR A O 1
ATOM 2623 N N . ASP A 1 333 ? 15.088 13.016 19.791 1.00 81.06 333 ASP A N 1
ATOM 2624 C CA . ASP A 1 333 ? 14.235 14.062 20.383 1.00 81.06 333 ASP A CA 1
ATOM 2625 C C . ASP A 1 333 ? 14.726 15.470 20.033 1.00 81.06 333 ASP A C 1
ATOM 2627 O O . ASP A 1 333 ? 13.935 16.346 19.694 1.00 81.06 333 ASP A O 1
ATOM 2631 N N . ALA A 1 334 ? 16.044 15.682 20.074 1.00 78.81 334 ALA A N 1
ATOM 2632 C CA . ALA A 1 334 ? 16.655 16.967 19.758 1.00 78.81 334 ALA A CA 1
ATOM 2633 C C . ALA A 1 334 ? 16.404 17.376 18.297 1.00 78.81 334 ALA A C 1
ATOM 2635 O O . ALA A 1 334 ? 16.020 18.519 18.041 1.00 78.81 334 ALA A O 1
ATOM 2636 N N . ASP A 1 335 ? 16.554 16.438 17.356 1.00 84.00 335 ASP A N 1
ATOM 2637 C CA . ASP A 1 335 ? 16.311 16.691 15.932 1.00 84.00 335 ASP A CA 1
ATOM 2638 C C . ASP A 1 335 ? 14.833 16.999 15.667 1.00 84.00 335 ASP A C 1
ATOM 2640 O O . ASP A 1 335 ? 14.508 17.931 14.931 1.00 84.00 335 ASP A O 1
ATOM 2644 N N . LEU A 1 336 ? 13.921 16.242 16.286 1.00 83.69 336 LEU A N 1
ATOM 2645 C CA . LEU A 1 336 ? 12.480 16.454 16.148 1.00 83.69 336 LEU A CA 1
ATOM 2646 C C . LEU A 1 336 ? 12.056 17.810 16.716 1.00 83.69 336 LEU A C 1
ATOM 2648 O O . LEU A 1 336 ? 11.361 18.563 16.033 1.00 83.69 336 LEU A O 1
ATOM 2652 N N . ASN A 1 337 ? 12.535 18.161 17.911 1.00 84.12 337 ASN A N 1
ATOM 2653 C CA . ASN A 1 337 ? 12.268 19.458 18.530 1.00 84.12 337 ASN A CA 1
ATOM 2654 C C . ASN A 1 337 ? 12.763 20.612 17.653 1.00 84.12 337 ASN A C 1
ATOM 2656 O O . ASN A 1 337 ? 12.064 21.611 17.488 1.00 84.12 337 ASN A O 1
ATOM 2660 N N . GLN A 1 338 ? 13.939 20.469 17.037 1.00 86.69 338 GLN A N 1
ATOM 2661 C CA . GLN A 1 338 ? 14.468 21.473 16.119 1.00 86.69 338 GLN A CA 1
ATOM 2662 C C . GLN A 1 338 ? 13.620 21.598 14.842 1.00 86.69 338 GLN A C 1
ATOM 2664 O O . GLN A 1 338 ? 13.365 22.714 14.378 1.00 86.69 338 GLN A O 1
ATOM 2669 N N . LEU A 1 339 ? 13.167 20.477 14.272 1.00 86.81 339 LEU A N 1
ATOM 2670 C CA . LEU A 1 339 ? 12.299 20.469 13.090 1.00 86.81 339 LEU A CA 1
ATOM 2671 C C . LEU A 1 339 ? 10.952 21.146 13.379 1.00 86.81 339 LEU A C 1
ATOM 2673 O O . LEU A 1 339 ? 10.513 21.979 12.583 1.00 86.81 339 LEU A O 1
ATOM 2677 N N . PHE A 1 340 ? 10.339 20.861 14.531 1.00 86.12 340 PHE A N 1
ATOM 2678 C CA . PHE A 1 340 ? 9.103 21.518 14.963 1.00 86.12 340 PHE A CA 1
ATOM 2679 C C . PHE A 1 340 ? 9.294 23.002 15.260 1.00 86.12 340 PHE A C 1
ATOM 2681 O O . PHE A 1 340 ? 8.510 23.816 14.776 1.00 86.12 340 PHE A O 1
ATOM 2688 N N . ALA A 1 341 ? 10.359 23.378 15.971 1.00 86.25 341 ALA A N 1
ATOM 2689 C CA . ALA A 1 341 ? 10.670 24.781 16.239 1.00 86.25 341 ALA A CA 1
ATOM 2690 C C . ALA A 1 341 ? 10.870 25.577 14.939 1.00 86.25 341 ALA A C 1
ATOM 2692 O O . ALA A 1 341 ? 10.395 26.704 14.819 1.00 86.25 341 ALA A O 1
ATOM 2693 N N . THR A 1 342 ? 11.516 24.968 13.938 1.00 88.94 342 THR A N 1
ATOM 2694 C CA . THR A 1 342 ? 11.707 25.580 12.615 1.00 88.94 342 THR A CA 1
ATOM 2695 C C . THR A 1 342 ? 10.378 25.758 11.880 1.00 88.94 342 THR A C 1
ATOM 2697 O O . THR A 1 342 ? 10.121 26.833 11.340 1.00 88.94 342 THR A O 1
ATOM 2700 N N . ALA A 1 343 ? 9.528 24.726 11.862 1.00 87.62 343 ALA A N 1
ATOM 2701 C CA . ALA A 1 343 ? 8.213 24.782 11.223 1.00 87.62 343 ALA A CA 1
ATOM 2702 C C . ALA A 1 343 ? 7.311 25.843 11.876 1.00 87.62 343 ALA A C 1
ATOM 2704 O O . ALA A 1 343 ? 6.688 26.645 11.179 1.00 87.62 343 ALA A O 1
ATOM 2705 N N . LYS A 1 344 ? 7.305 25.893 13.212 1.00 87.06 344 LYS A N 1
ATOM 2706 C CA . LYS A 1 344 ? 6.576 26.884 14.005 1.00 87.06 344 LYS A CA 1
ATOM 2707 C C . LYS A 1 344 ? 7.034 28.309 13.714 1.00 87.06 344 LYS A C 1
ATOM 2709 O O . LYS A 1 344 ? 6.203 29.147 13.382 1.00 87.06 344 LYS A O 1
ATOM 2714 N N . ALA A 1 345 ? 8.341 28.570 13.783 1.00 85.88 345 ALA A N 1
ATOM 2715 C CA . ALA A 1 345 ? 8.886 29.903 13.537 1.00 85.88 345 ALA A CA 1
ATOM 2716 C C . ALA A 1 345 ? 8.521 30.410 12.135 1.00 85.88 345 ALA A C 1
ATOM 2718 O O . ALA A 1 345 ? 8.089 31.548 11.982 1.00 85.88 345 ALA A O 1
ATOM 2719 N N . LYS A 1 346 ? 8.626 29.553 11.112 1.00 80.19 346 LYS A N 1
ATOM 2720 C CA . LYS A 1 346 ? 8.224 29.913 9.746 1.00 80.19 346 LYS A CA 1
ATOM 2721 C C . LYS A 1 346 ? 6.732 30.210 9.636 1.00 80.19 346 LYS A C 1
ATOM 2723 O O . LYS A 1 346 ? 6.369 31.205 9.019 1.00 80.19 346 LYS A O 1
ATOM 2728 N N . TYR A 1 347 ? 5.881 29.397 10.263 1.00 82.38 347 TYR A N 1
ATOM 2729 C CA . TYR A 1 347 ? 4.437 29.636 10.289 1.00 82.38 347 TYR A CA 1
ATOM 2730 C C . TYR A 1 347 ? 4.089 30.977 10.956 1.00 82.38 347 TYR A C 1
ATOM 2732 O O . TYR A 1 347 ? 3.321 31.758 10.400 1.00 82.38 347 TYR A O 1
ATOM 2740 N N . GLU A 1 348 ? 4.691 31.281 12.109 1.00 80.06 348 GLU A N 1
ATOM 2741 C CA . GLU A 1 348 ? 4.489 32.545 12.837 1.00 80.06 348 GLU A CA 1
ATOM 2742 C C . GLU A 1 348 ? 4.983 33.770 12.049 1.00 80.06 348 GLU A C 1
ATOM 2744 O O . GLU A 1 348 ? 4.379 34.839 12.126 1.00 80.06 348 GLU A O 1
ATOM 2749 N N . LEU A 1 349 ? 6.045 33.609 11.253 1.00 79.19 349 LEU A N 1
ATOM 2750 C CA . LEU A 1 349 ? 6.571 34.638 10.349 1.00 79.19 349 LEU A CA 1
ATOM 2751 C C . LEU A 1 349 ? 5.788 34.754 9.028 1.00 79.19 349 LEU A C 1
ATOM 2753 O O . LEU A 1 349 ? 6.065 35.654 8.236 1.00 79.19 349 LEU A O 1
ATOM 2757 N N . GLY A 1 350 ? 4.824 33.862 8.770 1.00 73.25 350 GLY A N 1
ATOM 2758 C CA . GLY A 1 350 ? 4.097 33.795 7.499 1.00 73.25 350 GLY A CA 1
ATOM 2759 C C . GLY A 1 350 ? 4.955 33.321 6.319 1.00 73.25 350 GLY A C 1
ATOM 2760 O O . GLY A 1 350 ? 4.599 33.548 5.162 1.00 73.25 350 GLY A O 1
ATOM 2761 N N . GLU A 1 351 ? 6.092 32.677 6.589 1.00 74.94 351 GLU A N 1
ATOM 2762 C CA . GLU A 1 351 ? 6.972 32.128 5.564 1.00 74.94 351 GLU A CA 1
ATOM 2763 C C . GLU A 1 351 ? 6.494 30.738 5.114 1.00 74.94 351 GLU A C 1
ATOM 2765 O O . GLU A 1 351 ? 6.158 29.889 5.947 1.00 74.94 351 GLU A O 1
ATOM 2770 N N . PRO A 1 352 ? 6.501 30.439 3.802 1.00 71.25 352 PRO A N 1
ATOM 2771 C CA . PRO A 1 352 ? 6.096 29.129 3.316 1.00 71.25 352 PRO A CA 1
ATOM 2772 C C . PRO A 1 352 ? 7.109 28.051 3.729 1.00 71.25 352 PRO A C 1
ATOM 2774 O O . PRO A 1 352 ? 8.265 28.060 3.296 1.00 71.25 352 PRO A O 1
ATOM 2777 N N . ASP A 1 353 ? 6.661 27.065 4.513 1.00 78.00 353 ASP A N 1
ATOM 2778 C CA . ASP A 1 353 ? 7.430 25.852 4.792 1.00 78.00 353 ASP A CA 1
ATOM 2779 C C . ASP A 1 353 ? 6.852 24.634 4.067 1.00 78.00 353 ASP A C 1
ATOM 2781 O O . ASP A 1 353 ? 5.808 24.090 4.418 1.00 78.00 353 ASP A O 1
ATOM 2785 N N . HIS A 1 354 ? 7.570 24.175 3.046 1.00 78.62 354 HIS A N 1
ATOM 2786 C CA . HIS A 1 354 ? 7.201 22.993 2.266 1.00 78.62 354 HIS A CA 1
ATOM 2787 C C . HIS A 1 354 ? 7.807 21.690 2.814 1.00 78.62 354 HIS A C 1
ATOM 2789 O O . HIS A 1 354 ? 7.811 20.676 2.110 1.00 78.62 354 HIS A O 1
ATOM 2795 N N . SER A 1 355 ? 8.382 21.717 4.021 1.00 84.88 355 SER A N 1
ATOM 2796 C CA . SER A 1 355 ? 8.824 20.514 4.730 1.00 84.88 355 SER A CA 1
ATOM 2797 C C . SER A 1 355 ? 7.626 19.678 5.212 1.00 84.88 355 SER A C 1
ATOM 2799 O O . SER A 1 355 ? 6.520 20.196 5.343 1.00 84.88 355 SER A O 1
ATOM 2801 N N . LEU A 1 356 ? 7.831 18.385 5.502 1.00 85.75 356 LEU A N 1
ATOM 2802 C CA . LEU A 1 356 ? 6.771 17.516 6.048 1.00 85.75 356 LEU A CA 1
ATOM 2803 C C . LEU A 1 356 ? 6.196 18.080 7.357 1.00 85.75 356 LEU A C 1
ATOM 2805 O O . LEU A 1 356 ? 4.984 18.103 7.553 1.00 85.75 356 LEU A O 1
ATOM 2809 N N . PHE A 1 357 ? 7.076 18.568 8.232 1.00 87.44 357 PHE A N 1
ATOM 2810 C CA . PHE A 1 357 ? 6.700 19.171 9.508 1.00 87.44 357 PHE A CA 1
ATOM 2811 C C . PHE A 1 357 ? 5.999 20.515 9.303 1.00 87.44 357 PHE A C 1
ATOM 2813 O O . PHE A 1 357 ? 4.989 20.756 9.950 1.00 87.44 357 PHE A O 1
ATOM 2820 N N . GLY A 1 358 ? 6.452 21.336 8.351 1.00 85.38 358 GLY A N 1
ATOM 2821 C CA . GLY A 1 358 ? 5.788 22.580 7.953 1.00 85.38 358 GLY A CA 1
ATOM 2822 C C . GLY A 1 358 ? 4.375 22.363 7.415 1.00 85.38 358 GLY A C 1
ATOM 2823 O O . GLY A 1 358 ? 3.449 23.053 7.828 1.00 85.38 358 GLY A O 1
ATOM 2824 N N . GLN A 1 359 ? 4.181 21.352 6.563 1.00 86.75 359 GLN A N 1
ATOM 2825 C CA . GLN A 1 359 ? 2.866 20.986 6.026 1.00 86.75 359 GLN A CA 1
ATOM 2826 C C . GLN A 1 359 ? 1.903 20.519 7.120 1.00 86.75 359 GLN A C 1
ATOM 2828 O O . GLN A 1 359 ? 0.759 20.964 7.169 1.00 86.75 359 GLN A O 1
ATOM 2833 N N . ILE A 1 360 ? 2.355 19.644 8.021 1.00 90.50 360 ILE A N 1
ATOM 2834 C CA . ILE A 1 360 ? 1.523 19.173 9.135 1.00 90.50 360 ILE A CA 1
ATOM 2835 C C . ILE A 1 360 ? 1.218 20.313 10.097 1.00 90.50 360 ILE A C 1
ATOM 2837 O O . ILE A 1 360 ? 0.068 20.482 10.489 1.00 90.50 360 ILE A O 1
ATOM 2841 N N . TYR A 1 361 ? 2.237 21.086 10.473 1.00 89.56 361 TYR A N 1
ATOM 2842 C CA . TYR A 1 361 ? 2.101 22.170 11.433 1.00 89.56 361 TYR A CA 1
ATOM 2843 C C . TYR A 1 361 ? 1.168 23.253 10.903 1.00 89.56 361 TYR A C 1
ATOM 2845 O O . TYR A 1 361 ? 0.164 23.554 11.544 1.00 89.56 361 TYR A O 1
ATOM 2853 N N . GLY A 1 362 ? 1.439 23.767 9.700 1.00 84.50 362 GLY A N 1
ATOM 2854 C CA . GLY A 1 362 ? 0.593 24.759 9.046 1.00 84.50 362 GLY A CA 1
ATOM 2855 C C . GLY A 1 362 ? -0.828 24.242 8.834 1.00 84.50 362 GLY A C 1
ATOM 2856 O O . GLY A 1 362 ? -1.782 24.912 9.214 1.00 84.50 362 GLY A O 1
ATOM 2857 N N . GLY A 1 363 ? -0.980 23.006 8.343 1.00 86.06 363 GLY A N 1
ATOM 2858 C CA . GLY A 1 363 ? -2.292 22.390 8.146 1.00 86.06 363 GLY A CA 1
ATOM 2859 C C . GLY A 1 363 ? -3.096 22.267 9.441 1.00 86.06 363 GLY A C 1
ATOM 2860 O O . GLY A 1 363 ? -4.252 22.672 9.489 1.00 86.06 363 GLY A O 1
ATOM 2861 N N . LEU A 1 364 ? -2.502 21.751 10.519 1.00 90.31 364 LEU A N 1
ATOM 2862 C CA . LEU A 1 364 ? -3.188 21.621 11.808 1.00 90.31 364 LEU A CA 1
ATOM 2863 C C . LEU A 1 364 ? -3.515 22.978 12.437 1.00 90.31 364 LEU A C 1
ATOM 2865 O O . LEU A 1 364 ? -4.587 23.126 13.024 1.00 90.31 364 LEU A O 1
ATOM 2869 N N . MET A 1 365 ? -2.624 23.962 12.307 1.00 86.12 365 MET A N 1
ATOM 2870 C CA . MET A 1 365 ? -2.855 25.310 12.822 1.00 86.12 365 MET A CA 1
ATOM 2871 C C . MET A 1 365 ? -3.964 26.033 12.059 1.00 86.12 365 MET A C 1
ATOM 2873 O O . MET A 1 365 ? -4.840 26.614 12.696 1.00 86.12 365 MET A O 1
ATOM 2877 N N . GLU A 1 366 ? -4.003 25.937 10.729 1.00 84.50 366 GLU A N 1
ATOM 2878 C CA . GLU A 1 366 ? -5.103 26.473 9.919 1.00 84.50 366 GLU A CA 1
ATOM 2879 C C . GLU A 1 366 ? -6.439 25.832 10.311 1.00 84.50 366 GLU A C 1
ATOM 2881 O O . GLU A 1 366 ? -7.409 26.531 10.607 1.00 84.50 366 GLU A O 1
ATOM 2886 N N . LEU A 1 367 ? -6.482 24.500 10.417 1.00 84.69 367 LEU A N 1
ATOM 2887 C CA . LEU A 1 367 ? -7.689 23.785 10.831 1.00 84.69 367 LEU A CA 1
ATOM 2888 C C . LEU A 1 367 ? -8.135 24.140 12.256 1.00 84.69 367 LEU A C 1
ATOM 2890 O O . LEU A 1 367 ? -9.337 24.199 12.525 1.00 84.69 367 LEU A O 1
ATOM 2894 N N . LYS A 1 368 ? -7.187 24.400 13.164 1.00 83.94 368 LYS A N 1
ATOM 2895 C CA . LYS A 1 368 ? -7.463 24.897 14.517 1.00 83.94 368 LYS A CA 1
ATOM 2896 C C . LYS A 1 368 ? -8.056 26.307 14.482 1.00 83.94 368 LYS A C 1
ATOM 2898 O O . LYS A 1 368 ? -9.075 26.540 15.126 1.00 83.94 368 LYS A O 1
ATOM 2903 N N . VAL A 1 369 ? -7.464 27.231 13.718 1.00 79.69 369 VAL A N 1
ATOM 2904 C CA . VAL A 1 369 ? -7.958 28.616 13.555 1.00 79.69 369 VAL A CA 1
ATOM 2905 C C . VAL A 1 369 ? -9.377 28.634 12.983 1.00 79.69 369 VAL A C 1
ATOM 2907 O O . VAL A 1 369 ? -10.205 29.437 13.402 1.00 79.69 369 VAL A O 1
ATOM 2910 N N . MET A 1 370 ? -9.685 27.708 12.076 1.00 76.38 370 MET A N 1
ATOM 2911 C CA . MET A 1 370 ? -11.017 27.551 11.488 1.00 76.38 370 MET A CA 1
ATOM 2912 C C . MET A 1 370 ? -12.033 26.850 12.405 1.00 76.38 370 MET A C 1
ATOM 2914 O O . MET A 1 370 ? -13.190 26.697 12.021 1.00 76.38 370 MET A O 1
ATOM 2918 N N . GLY A 1 371 ? -11.623 26.388 13.590 1.00 76.12 371 GLY A N 1
ATOM 2919 C CA . GLY A 1 371 ? -12.489 25.657 14.518 1.00 76.12 371 GLY A CA 1
ATOM 2920 C C . GLY A 1 371 ? -12.848 24.237 14.062 1.00 76.12 371 GLY A C 1
ATOM 2921 O O . GLY A 1 371 ? -13.791 23.651 14.586 1.00 76.12 371 GLY A O 1
ATOM 2922 N N . LEU A 1 372 ? -12.114 23.672 13.097 1.00 81.06 372 LEU A N 1
ATOM 2923 C CA . LEU A 1 372 ? -12.337 22.318 12.577 1.00 81.06 372 LEU A CA 1
ATOM 2924 C C . LEU A 1 372 ? -11.565 21.254 13.362 1.00 81.06 372 LEU A C 1
ATOM 2926 O O . LEU A 1 372 ? -11.927 20.083 13.318 1.00 81.06 372 LEU A O 1
ATOM 2930 N N . VAL A 1 373 ? -10.501 21.627 14.078 1.00 86.06 373 VAL A N 1
ATOM 2931 C CA . VAL A 1 373 ? -9.742 20.717 14.947 1.00 86.06 373 VAL A CA 1
ATOM 2932 C C . VAL A 1 373 ? -9.652 21.291 16.354 1.00 86.06 373 VAL A C 1
ATOM 2934 O O . VAL A 1 373 ? -9.192 22.414 16.548 1.00 86.06 373 VAL A O 1
ATOM 2937 N N . ALA A 1 374 ? -10.000 20.477 17.350 1.00 82.25 374 ALA A N 1
ATOM 2938 C CA . ALA A 1 374 ? -9.677 20.743 18.746 1.00 82.25 374 ALA A CA 1
ATOM 2939 C C . ALA A 1 374 ? -8.306 20.132 19.086 1.00 82.25 374 ALA A C 1
ATOM 2941 O O . ALA A 1 374 ? -8.173 18.910 19.188 1.00 82.25 374 ALA A O 1
ATOM 2942 N N . LEU A 1 375 ? -7.282 20.980 19.231 1.00 84.75 375 LEU A N 1
ATOM 2943 C CA . LEU A 1 375 ? -5.939 20.585 19.669 1.00 84.75 375 LEU A CA 1
ATOM 2944 C C . LEU A 1 375 ? -5.303 21.674 20.549 1.00 84.75 375 LEU A C 1
ATOM 2946 O O . LEU A 1 375 ? -5.415 22.868 20.249 1.00 84.75 375 LEU A O 1
ATOM 2950 N N . ASN A 1 376 ? -4.610 21.262 21.613 1.00 81.25 376 ASN A N 1
ATOM 2951 C CA . ASN A 1 376 ? -3.880 22.172 22.499 1.00 81.25 376 ASN A CA 1
ATOM 2952 C C . ASN A 1 376 ? -2.632 22.701 21.787 1.00 81.25 376 ASN A C 1
ATOM 2954 O O . ASN A 1 376 ? -2.591 23.877 21.417 1.00 81.25 376 ASN A O 1
ATOM 2958 N N . GLN A 1 377 ? -1.681 21.809 21.499 1.00 83.12 377 GLN A N 1
ATOM 2959 C CA . GLN A 1 377 ? -0.472 22.085 20.722 1.00 83.12 377 GLN A CA 1
ATOM 2960 C C . GLN A 1 377 ? -0.265 21.014 19.645 1.00 83.12 377 GLN A C 1
ATOM 2962 O O . GLN A 1 377 ? -0.709 19.872 19.792 1.00 83.12 377 GLN A O 1
ATOM 2967 N N . VAL A 1 378 ? 0.381 21.389 18.538 1.00 85.25 378 VAL A N 1
ATOM 2968 C CA . VAL A 1 378 ? 0.663 20.457 17.435 1.00 85.25 378 VAL A CA 1
ATOM 2969 C C . VAL A 1 378 ? 1.727 19.453 17.865 1.00 85.25 378 VAL A C 1
ATOM 2971 O O . VAL A 1 378 ? 1.591 18.260 17.612 1.00 85.25 378 VAL A O 1
ATOM 2974 N N . GLU A 1 379 ? 2.751 19.942 18.554 1.00 85.94 379 GLU A N 1
ATOM 2975 C CA . GLU A 1 379 ? 3.872 19.178 19.085 1.00 85.94 379 GLU A CA 1
ATOM 2976 C C . GLU A 1 379 ? 3.370 18.060 20.010 1.00 85.94 379 GLU A C 1
ATOM 2978 O O . GLU A 1 379 ? 3.690 16.898 19.791 1.00 85.94 379 GLU A O 1
ATOM 2983 N N . GLU A 1 380 ? 2.455 18.372 20.936 1.00 85.94 380 GLU A N 1
ATOM 2984 C CA . GLU A 1 380 ? 1.833 17.384 21.831 1.00 85.94 380 GLU A CA 1
ATOM 2985 C C . GLU A 1 380 ? 1.098 16.264 21.077 1.00 85.94 380 GLU A C 1
ATOM 2987 O O . GLU A 1 380 ? 1.198 15.090 21.449 1.00 85.94 380 GLU A O 1
ATOM 2992 N N . LEU A 1 381 ? 0.352 16.609 20.018 1.00 87.44 381 LEU A N 1
ATOM 2993 C CA . LEU A 1 381 ? -0.345 15.626 19.184 1.00 87.44 381 LEU A CA 1
ATOM 2994 C C . LEU A 1 381 ? 0.659 14.703 18.487 1.00 87.44 381 LEU A C 1
ATOM 2996 O O . LEU A 1 381 ? 0.468 13.486 18.483 1.00 87.44 381 LEU A O 1
ATOM 3000 N N . ILE A 1 382 ? 1.720 15.259 17.901 1.00 86.31 382 ILE A N 1
ATOM 3001 C CA . ILE A 1 382 ? 2.697 14.454 17.166 1.00 86.31 382 ILE A CA 1
ATOM 3002 C C . ILE A 1 382 ? 3.585 13.637 18.109 1.00 86.31 382 ILE A C 1
ATOM 3004 O O . ILE A 1 382 ? 3.851 12.476 17.810 1.00 86.31 382 ILE A O 1
ATOM 3008 N N . ASP A 1 383 ? 3.956 14.162 19.274 1.00 84.12 383 ASP A N 1
ATOM 3009 C CA . ASP A 1 383 ? 4.677 13.414 20.308 1.00 84.12 383 ASP A CA 1
ATOM 3010 C C . ASP A 1 383 ? 3.838 12.274 20.874 1.00 84.12 383 ASP A C 1
ATOM 3012 O O . ASP A 1 383 ? 4.355 11.199 21.185 1.00 84.12 383 ASP A O 1
ATOM 3016 N N . LYS A 1 384 ? 2.523 12.474 21.003 1.00 83.75 384 LYS A N 1
ATOM 3017 C CA . LYS A 1 384 ? 1.599 11.396 21.354 1.00 83.75 384 LYS A CA 1
ATOM 3018 C C . LYS A 1 384 ? 1.591 10.315 20.273 1.00 83.75 384 LYS A C 1
ATOM 3020 O O . LYS A 1 384 ? 1.836 9.156 20.588 1.00 83.75 384 LYS A O 1
ATOM 3025 N N . VAL A 1 385 ? 1.399 10.691 19.005 1.00 84.25 385 VAL A N 1
ATOM 3026 C CA . VAL A 1 385 ? 1.432 9.749 17.871 1.00 84.25 385 VAL A CA 1
ATOM 3027 C C . VAL A 1 385 ? 2.773 9.013 17.805 1.00 84.25 385 VAL A C 1
ATOM 3029 O O . VAL A 1 385 ? 2.797 7.804 17.603 1.00 84.25 385 VAL A O 1
ATOM 3032 N N . ARG A 1 386 ? 3.891 9.712 18.015 1.00 86.00 386 ARG A N 1
ATOM 3033 C CA . ARG A 1 386 ? 5.228 9.120 18.038 1.00 86.00 386 ARG A CA 1
ATOM 3034 C C . ARG A 1 386 ? 5.367 8.086 19.150 1.00 86.00 386 ARG A C 1
ATOM 3036 O O . ARG A 1 386 ? 5.755 6.966 18.835 1.00 86.00 386 ARG A O 1
ATOM 3043 N N . ARG A 1 387 ? 5.047 8.440 20.401 1.00 79.56 387 ARG A N 1
ATOM 3044 C CA . ARG A 1 387 ? 5.125 7.528 21.560 1.00 79.56 387 ARG A CA 1
ATOM 3045 C C . ARG A 1 387 ? 4.247 6.295 21.368 1.00 79.56 387 ARG A C 1
ATOM 3047 O O . ARG A 1 387 ? 4.687 5.171 21.595 1.00 79.56 387 ARG A O 1
ATOM 3054 N N . ASP A 1 388 ? 3.028 6.509 20.882 1.00 79.31 388 ASP A N 1
ATOM 3055 C CA . ASP A 1 388 ? 2.072 5.436 20.626 1.00 79.31 388 ASP A CA 1
ATOM 3056 C C . ASP A 1 388 ? 2.554 4.494 19.498 1.00 79.31 388 ASP A C 1
ATOM 3058 O O . ASP A 1 388 ? 2.317 3.289 19.565 1.00 79.31 388 ASP A O 1
ATOM 3062 N N . ILE A 1 389 ? 3.272 5.004 18.483 1.00 77.19 389 ILE A N 1
ATOM 3063 C CA . ILE A 1 389 ? 3.863 4.199 17.393 1.00 77.19 389 ILE A CA 1
ATOM 3064 C C . ILE A 1 389 ? 5.163 3.501 17.819 1.00 77.19 389 ILE A C 1
ATOM 3066 O O . ILE A 1 389 ? 5.396 2.357 17.423 1.00 77.19 389 ILE A O 1
ATOM 3070 N N . SER A 1 390 ? 6.035 4.178 18.572 1.00 71.12 390 SER A N 1
ATOM 3071 C CA . SER A 1 390 ? 7.329 3.634 19.007 1.00 71.12 390 SER A CA 1
ATOM 3072 C C . SER A 1 390 ? 7.178 2.568 20.092 1.00 71.12 390 SER A C 1
ATOM 3074 O O . SER A 1 390 ? 8.109 1.796 20.321 1.00 71.12 390 SER A O 1
ATOM 3076 N N . GLY A 1 391 ? 6.011 2.504 20.742 1.00 63.69 391 GLY A N 1
ATOM 3077 C CA . GLY A 1 391 ? 5.799 1.650 21.904 1.00 63.69 391 GLY A CA 1
ATOM 3078 C C . GLY A 1 391 ? 6.643 2.091 23.099 1.00 63.69 391 GLY A C 1
ATOM 3079 O O . GLY A 1 391 ? 6.847 1.296 24.018 1.00 63.69 391 GLY A O 1
ATOM 3080 N N . GLU A 1 392 ? 7.152 3.330 23.085 1.00 56.09 392 GLU A N 1
ATOM 3081 C CA . GLU A 1 392 ? 7.795 3.915 24.252 1.00 56.09 392 GLU A CA 1
ATOM 3082 C C . GLU A 1 392 ? 6.771 3.927 25.393 1.00 56.09 392 GLU A C 1
ATOM 3084 O O . GLU A 1 392 ? 5.639 4.392 25.204 1.00 56.09 392 GLU A O 1
ATOM 3089 N N . PRO A 1 393 ? 7.116 3.374 26.571 1.00 45.06 393 PRO A N 1
ATOM 3090 C CA . PRO A 1 393 ? 6.207 3.384 27.700 1.00 45.06 393 PRO A CA 1
ATOM 3091 C C . PRO A 1 393 ? 5.823 4.835 27.965 1.00 45.06 393 PRO A C 1
ATOM 3093 O O . PRO A 1 393 ? 6.695 5.702 28.049 1.00 45.06 393 PRO A O 1
ATOM 3096 N N . LYS A 1 394 ? 4.513 5.106 28.064 1.00 47.38 394 LYS A N 1
ATOM 3097 C CA . LYS A 1 394 ? 4.015 6.409 28.515 1.00 47.38 394 LYS A CA 1
ATOM 3098 C C . LYS A 1 394 ? 4.859 6.813 29.717 1.00 47.38 394 LYS A C 1
ATOM 3100 O O . LYS A 1 394 ? 4.897 6.051 30.684 1.00 47.38 394 LYS A O 1
ATOM 3105 N N . ALA A 1 395 ? 5.532 7.964 29.640 1.00 44.31 395 ALA A N 1
ATOM 3106 C CA . ALA A 1 395 ? 6.127 8.582 30.814 1.00 44.31 395 ALA A CA 1
ATOM 3107 C C . ALA A 1 395 ? 5.044 8.548 31.893 1.00 44.31 395 ALA A C 1
ATOM 3109 O O . ALA A 1 395 ? 3.959 9.106 31.696 1.00 44.31 395 ALA A O 1
ATOM 3110 N N . GLN A 1 396 ? 5.274 7.757 32.943 1.00 42.78 396 GLN A N 1
ATOM 3111 C CA . GLN A 1 396 ? 4.375 7.738 34.081 1.00 42.78 396 GLN A CA 1
ATOM 3112 C C . GLN A 1 396 ? 4.295 9.191 34.535 1.00 42.78 396 GLN A C 1
ATOM 3114 O O . GLN A 1 396 ? 5.332 9.804 34.795 1.00 42.78 396 GLN A O 1
ATOM 3119 N N . LYS A 1 397 ? 3.082 9.757 34.527 1.00 44.28 397 LYS A N 1
ATOM 3120 C CA . LYS A 1 397 ? 2.827 11.059 35.144 1.00 44.28 397 LYS A CA 1
ATOM 3121 C C . LYS A 1 397 ? 3.493 11.045 36.521 1.00 44.28 397 LYS A C 1
ATOM 3123 O O . LYS A 1 397 ? 3.446 10.013 37.200 1.00 44.28 397 LYS A O 1
ATOM 3128 N N . SER A 1 398 ? 4.153 12.137 36.898 1.00 43.69 398 SER A N 1
ATOM 3129 C CA . SER A 1 398 ? 4.761 12.211 38.225 1.00 43.69 398 SER A CA 1
ATOM 3130 C C . SER A 1 398 ? 3.679 12.005 39.287 1.00 43.69 398 SER A C 1
ATOM 3132 O O . SER A 1 398 ? 2.500 12.276 39.046 1.00 43.69 398 SER A O 1
ATOM 3134 N N . LEU A 1 399 ? 4.075 11.507 40.458 1.00 40.69 399 LEU A N 1
ATOM 3135 C CA . LEU A 1 399 ? 3.149 11.292 41.571 1.00 40.69 399 LEU A CA 1
ATOM 3136 C C . LEU A 1 399 ? 2.331 12.559 41.878 1.00 40.69 399 LEU A C 1
ATOM 3138 O O . LEU A 1 399 ? 1.144 12.446 42.157 1.00 40.69 399 LEU A O 1
ATOM 3142 N N . ASP A 1 400 ? 2.943 13.735 41.713 1.00 46.69 400 ASP A N 1
ATOM 3143 C CA . ASP A 1 400 ? 2.333 15.046 41.949 1.00 46.69 400 ASP A CA 1
ATOM 3144 C C . ASP A 1 400 ? 1.273 15.409 40.885 1.00 46.69 400 ASP A C 1
ATOM 3146 O O . ASP A 1 400 ? 0.179 15.849 41.223 1.00 46.69 400 ASP A O 1
ATOM 3150 N N . GLU A 1 401 ? 1.526 15.137 39.597 1.00 44.84 401 GLU A N 1
ATOM 3151 C CA . GLU A 1 401 ? 0.555 15.386 38.511 1.00 44.84 401 GLU A CA 1
ATOM 3152 C C . GLU A 1 401 ? -0.635 14.412 38.524 1.00 44.84 401 GLU A C 1
ATOM 3154 O O . GLU A 1 401 ? -1.698 14.696 37.962 1.00 44.84 401 GLU A O 1
ATOM 3159 N N . VAL A 1 402 ? -0.446 13.236 39.127 1.00 46.09 402 VAL A N 1
ATOM 3160 C CA . VAL A 1 402 ? -1.515 12.264 39.392 1.00 46.09 402 VAL A CA 1
ATOM 3161 C C . VAL A 1 402 ? -2.328 12.684 40.620 1.00 46.09 402 VAL A C 1
ATOM 3163 O O . VAL A 1 402 ? -3.547 12.522 40.606 1.00 46.09 402 VAL A O 1
ATOM 3166 N N . PHE A 1 403 ? -1.680 13.274 41.630 1.00 39.00 403 PHE A N 1
ATOM 3167 C CA . PHE A 1 403 ? -2.312 13.780 42.852 1.00 39.00 403 PHE A CA 1
ATOM 3168 C C . PHE A 1 403 ? -3.255 14.961 42.591 1.00 39.00 403 PHE A C 1
ATOM 3170 O O . PHE A 1 403 ? -4.354 14.999 43.130 1.00 39.00 403 PHE A O 1
ATOM 3177 N N . ASP A 1 404 ? -2.867 15.891 41.715 1.00 46.81 404 ASP A N 1
ATOM 3178 C CA . ASP A 1 404 ? -3.648 17.110 41.456 1.00 46.81 404 ASP A CA 1
ATOM 3179 C C . ASP A 1 404 ? -4.878 16.894 40.547 1.00 46.81 404 ASP A C 1
ATOM 3181 O O . ASP A 1 404 ? -5.708 17.793 40.394 1.00 46.81 404 ASP A O 1
ATOM 3185 N N . GLN A 1 405 ? -5.008 15.725 39.904 1.00 40.84 405 GLN A N 1
ATOM 3186 C CA . GLN A 1 405 ? -6.068 15.451 38.916 1.00 40.84 405 GLN A CA 1
ATOM 3187 C C . GLN A 1 405 ? -6.970 14.257 39.243 1.00 40.84 405 GLN A C 1
ATOM 3189 O O . GLN A 1 405 ? -7.940 14.028 38.515 1.00 40.84 405 GLN A O 1
ATOM 3194 N N . ALA A 1 406 ? -6.689 13.489 40.292 1.00 30.78 406 ALA A N 1
ATOM 3195 C CA . ALA A 1 406 ? -7.532 12.365 40.678 1.00 30.78 406 ALA A CA 1
ATOM 3196 C C . ALA A 1 406 ? -8.509 12.784 41.792 1.00 30.78 406 ALA A C 1
ATOM 3198 O O . ALA A 1 406 ? -8.079 13.389 42.772 1.00 30.78 406 ALA A O 1
ATOM 3199 N N . PRO A 1 407 ? -9.815 12.473 41.692 1.00 34.56 407 PRO A N 1
ATOM 3200 C CA . PRO A 1 407 ? -10.652 12.446 42.882 1.00 34.56 407 PRO A CA 1
ATOM 3201 C C . PRO A 1 407 ? -10.143 11.332 43.806 1.00 34.56 407 PRO A C 1
ATOM 3203 O O . PRO A 1 407 ? -9.795 10.252 43.326 1.00 34.56 407 PRO A O 1
ATOM 3206 N N . ASP A 1 408 ? -10.101 11.609 45.110 1.00 35.97 408 ASP A N 1
ATOM 3207 C CA . ASP A 1 408 ? -9.654 10.674 46.145 1.00 35.97 408 ASP A CA 1
ATOM 3208 C C . ASP A 1 408 ? -10.363 9.319 46.012 1.00 35.97 408 ASP A C 1
ATOM 3210 O O . ASP A 1 408 ? -11.561 9.209 46.287 1.00 35.97 408 ASP A O 1
ATOM 3214 N N . VAL A 1 409 ? -9.626 8.276 45.620 1.00 36.81 409 VAL A N 1
ATOM 3215 C CA . VAL A 1 409 ? -10.054 6.885 45.799 1.00 36.81 409 VAL A CA 1
ATOM 3216 C C . VAL A 1 409 ? -8.846 6.030 46.169 1.00 36.81 409 VAL A C 1
ATOM 3218 O O . VAL A 1 409 ? -7.889 5.888 45.408 1.00 36.81 409 VAL A O 1
ATOM 3221 N N . ASP A 1 410 ? -8.921 5.468 47.371 1.00 37.88 410 ASP A N 1
ATOM 3222 C CA . ASP A 1 410 ? -8.011 4.472 47.919 1.00 37.88 410 ASP A CA 1
ATOM 3223 C C . ASP A 1 410 ? -7.940 3.201 47.060 1.00 37.88 410 ASP A C 1
ATOM 3225 O O . ASP A 1 410 ? -8.961 2.658 46.637 1.00 37.88 410 ASP A O 1
ATOM 3229 N N . GLY A 1 411 ? -6.737 2.631 46.959 1.00 37.19 411 GLY A N 1
ATOM 3230 C CA . GLY A 1 411 ? -6.562 1.194 46.748 1.00 37.19 411 GLY A CA 1
ATOM 3231 C C . GLY A 1 411 ? -5.900 0.801 45.432 1.00 37.19 411 GLY A C 1
ATOM 3232 O O . GLY A 1 411 ? -6.367 1.086 44.338 1.00 37.19 411 GLY A O 1
ATOM 3233 N N . VAL A 1 412 ? -4.806 0.058 45.562 1.00 39.66 412 VAL A N 1
ATOM 3234 C CA . VAL A 1 412 ? -4.171 -0.708 44.487 1.00 39.66 412 VAL A CA 1
ATOM 3235 C C . VAL A 1 412 ? -5.212 -1.675 43.895 1.00 39.66 412 VAL A C 1
ATOM 3237 O O . VAL A 1 412 ? -5.645 -2.597 44.586 1.00 39.66 412 VAL A O 1
ATOM 3240 N N . GLU A 1 413 ? -5.646 -1.454 42.650 1.00 39.69 413 GLU A N 1
ATOM 3241 C CA . GLU A 1 413 ? -6.724 -2.234 42.026 1.00 39.69 413 GLU A CA 1
ATOM 3242 C C . GLU A 1 413 ? -6.315 -3.700 41.785 1.00 39.69 413 GLU A C 1
ATOM 3244 O O . GLU A 1 413 ? -5.394 -4.011 41.024 1.00 39.69 413 GLU A O 1
ATOM 3249 N N . GLY A 1 414 ? -7.052 -4.617 42.420 1.00 44.47 414 GLY A N 1
ATOM 3250 C CA . GLY A 1 414 ? -7.252 -5.972 41.907 1.00 44.47 414 GLY A CA 1
ATOM 3251 C C . GLY A 1 414 ? -8.071 -5.954 40.605 1.00 44.47 414 GLY A C 1
ATOM 3252 O O . GLY A 1 414 ? -8.441 -4.882 40.129 1.00 44.47 414 GLY A O 1
ATOM 3253 N N . PRO A 1 415 ? -8.371 -7.116 39.996 1.00 48.34 415 PRO A N 1
ATOM 3254 C CA . PRO A 1 415 ? -9.161 -7.165 38.766 1.00 48.34 415 PRO A CA 1
ATOM 3255 C C . PRO A 1 415 ? -10.466 -6.372 38.930 1.00 48.34 415 PRO A C 1
ATOM 3257 O O . PRO A 1 415 ? -11.222 -6.615 39.873 1.00 48.34 415 PRO A O 1
ATOM 3260 N N . GLN A 1 416 ? -10.700 -5.417 38.020 1.00 57.69 416 GLN A N 1
ATOM 3261 C CA . GLN A 1 416 ? -11.897 -4.574 37.985 1.00 57.69 416 GLN A CA 1
ATOM 3262 C C . GLN A 1 416 ? -13.137 -5.469 38.090 1.00 57.69 416 GLN A C 1
ATOM 3264 O O . GLN A 1 416 ? -13.337 -6.357 37.254 1.00 57.69 416 GLN A O 1
ATOM 3269 N N . GLN A 1 417 ? -13.932 -5.270 39.147 1.00 69.56 417 GLN A N 1
ATOM 3270 C CA . GLN A 1 417 ? -15.163 -6.026 39.356 1.00 69.56 417 GLN A CA 1
ATOM 3271 C C . GLN A 1 417 ? -16.231 -5.522 38.387 1.00 69.56 417 GLN A C 1
ATOM 3273 O O . GLN A 1 417 ? -16.780 -4.436 38.549 1.00 69.56 417 GLN A O 1
ATOM 3278 N N . VAL A 1 418 ? -16.536 -6.334 37.383 1.00 77.25 418 VAL A N 1
ATOM 3279 C CA . VAL A 1 418 ? -17.617 -6.117 36.428 1.00 77.25 418 VAL A CA 1
ATOM 3280 C C . VAL A 1 418 ? -18.933 -6.532 37.075 1.00 77.25 418 VAL A C 1
ATOM 3282 O O . VAL A 1 418 ? -19.101 -7.677 37.508 1.00 77.25 418 VAL A O 1
ATOM 3285 N N . GLU A 1 419 ? -19.897 -5.618 37.124 1.00 82.44 419 GLU A N 1
ATOM 3286 C CA . GLU A 1 419 ? -21.263 -5.943 37.533 1.00 82.44 419 GLU A CA 1
ATOM 3287 C C . GLU A 1 419 ? -22.002 -6.729 36.440 1.00 82.44 419 GLU A C 1
ATOM 3289 O O . GLU A 1 419 ? -21.754 -6.580 35.242 1.00 82.44 419 GLU A O 1
ATOM 3294 N N . LYS A 1 420 ? -22.950 -7.583 36.840 1.00 82.69 420 LYS A N 1
ATOM 3295 C CA . LYS A 1 420 ? -23.759 -8.340 35.879 1.00 82.69 420 LYS A CA 1
ATOM 3296 C C . LYS A 1 420 ? -24.675 -7.418 35.092 1.00 82.69 420 LYS A C 1
ATOM 3298 O O . LYS A 1 420 ? -25.513 -6.719 35.656 1.00 82.69 420 LYS A O 1
ATOM 3303 N N . ASN A 1 421 ? -24.622 -7.534 33.773 1.00 81.31 421 ASN A N 1
ATOM 3304 C CA . ASN A 1 421 ? -25.521 -6.817 32.890 1.00 81.31 421 ASN A CA 1
ATOM 3305 C C . ASN A 1 421 ? -26.853 -7.599 32.688 1.00 81.31 421 ASN A C 1
ATOM 3307 O O . ASN A 1 421 ? -26.843 -8.786 32.313 1.00 81.31 421 ASN A O 1
ATOM 3311 N N . PRO A 1 422 ? -28.022 -6.956 32.900 1.00 78.88 422 PRO A N 1
ATOM 3312 C CA . PRO A 1 422 ? -29.338 -7.567 32.699 1.00 78.88 422 PRO A CA 1
ATOM 3313 C C . PRO A 1 422 ? -29.593 -8.101 31.281 1.00 78.88 422 PRO A C 1
ATOM 3315 O O . PRO A 1 422 ? -30.293 -9.103 31.122 1.00 78.88 422 PRO A O 1
ATOM 3318 N N . ASP A 1 423 ? -29.021 -7.484 30.248 1.00 79.94 423 ASP A N 1
ATOM 3319 C CA . ASP A 1 423 ? -29.237 -7.875 28.850 1.00 79.94 423 ASP A CA 1
ATOM 3320 C C . ASP A 1 423 ? -28.561 -9.207 28.513 1.00 79.94 423 ASP A C 1
ATOM 3322 O O . ASP A 1 423 ? -29.138 -10.050 27.821 1.00 79.94 423 ASP A O 1
ATOM 3326 N N . PHE A 1 424 ? -27.374 -9.458 29.070 1.00 81.44 424 PHE A N 1
ATOM 3327 C CA . PHE A 1 424 ? -26.696 -10.751 28.938 1.00 81.44 424 PHE A CA 1
ATOM 3328 C C . PHE A 1 424 ? -27.390 -11.842 29.741 1.00 81.44 424 PHE A C 1
ATOM 3330 O O . PHE A 1 424 ? -27.514 -12.971 29.269 1.00 81.44 424 PHE A O 1
ATOM 3337 N N . SER A 1 425 ? -27.931 -11.488 30.906 1.00 78.56 425 SER A N 1
ATOM 3338 C CA . SER A 1 425 ? -28.759 -12.397 31.701 1.00 78.56 425 SER A CA 1
ATOM 3339 C C . SER A 1 425 ? -30.027 -12.821 30.945 1.00 78.56 425 SER A C 1
ATOM 3341 O O . SER A 1 425 ? -30.465 -13.966 31.053 1.00 78.56 425 SER A O 1
ATOM 3343 N N . ARG A 1 426 ? -30.614 -11.925 30.137 1.00 78.75 426 ARG A N 1
ATOM 3344 C CA . ARG A 1 426 ? -31.733 -12.254 29.236 1.00 78.75 426 ARG A CA 1
ATOM 3345 C C . ARG A 1 426 ? -31.289 -13.139 28.072 1.00 78.75 426 ARG A C 1
ATOM 3347 O O . ARG A 1 426 ? -31.977 -14.110 27.775 1.00 78.75 426 ARG A O 1
ATOM 3354 N N . LEU A 1 427 ? -30.140 -12.852 27.457 1.00 80.31 427 LEU A N 1
ATOM 3355 C CA . LEU A 1 427 ? -29.588 -13.679 26.377 1.00 80.31 427 LEU A CA 1
ATOM 3356 C C . LEU A 1 427 ? -29.269 -15.106 26.845 1.00 80.31 427 LEU A C 1
ATOM 3358 O O . LEU A 1 427 ? -29.525 -16.057 26.115 1.00 80.31 427 LEU A O 1
ATOM 3362 N N . PHE A 1 428 ? -28.773 -15.262 28.075 1.00 81.94 428 PHE A N 1
ATOM 3363 C CA . PHE A 1 428 ? -28.526 -16.567 28.688 1.00 81.94 428 PHE A CA 1
ATOM 3364 C C . PHE A 1 428 ? -29.804 -17.407 28.792 1.00 81.94 428 PHE A C 1
ATOM 3366 O O . PHE A 1 428 ? -29.804 -18.592 28.479 1.00 81.94 428 PHE A O 1
ATOM 3373 N N . ARG A 1 429 ? -30.931 -16.787 29.158 1.00 79.62 429 ARG A N 1
ATOM 3374 C CA . ARG A 1 429 ? -32.231 -17.478 29.208 1.00 79.62 429 ARG A CA 1
ATOM 3375 C C . ARG A 1 429 ? -32.744 -17.894 27.824 1.00 79.62 429 ARG A C 1
ATOM 3377 O O . ARG A 1 429 ? -33.628 -18.741 27.747 1.00 79.62 429 ARG A O 1
ATOM 3384 N N . ALA A 1 430 ? -32.227 -17.290 26.753 1.00 75.25 430 ALA A N 1
ATOM 3385 C CA . ALA A 1 430 ? -32.630 -17.568 25.377 1.00 75.25 430 ALA A CA 1
ATOM 3386 C C . ALA A 1 430 ? -31.826 -18.702 24.714 1.00 75.25 430 ALA A C 1
ATOM 3388 O O . ALA A 1 430 ? -32.241 -19.206 23.671 1.00 75.25 430 ALA A O 1
ATOM 3389 N N . ILE A 1 431 ? -30.695 -19.120 25.295 1.00 80.56 431 ILE A N 1
ATOM 3390 C CA . ILE A 1 431 ? -29.913 -20.262 24.804 1.00 80.56 431 ILE A CA 1
ATOM 3391 C C . ILE A 1 431 ? -30.315 -21.548 25.531 1.00 80.56 431 ILE A C 1
ATOM 3393 O O . ILE A 1 431 ? -30.617 -21.541 26.723 1.00 80.56 431 ILE A O 1
ATOM 3397 N N . ARG A 1 432 ? -30.335 -22.670 24.808 1.00 75.69 432 ARG A N 1
ATOM 3398 C CA . ARG A 1 432 ? -30.741 -23.981 25.333 1.00 75.69 432 ARG A CA 1
ATOM 3399 C C . ARG A 1 432 ? -29.554 -24.942 25.323 1.00 75.69 432 ARG A C 1
ATOM 3401 O O . ARG A 1 432 ? -28.935 -25.076 24.272 1.00 75.69 432 ARG A O 1
ATOM 3408 N N . PRO A 1 433 ? -29.218 -25.612 26.435 1.00 71.69 433 PRO A N 1
ATOM 3409 C CA . PRO A 1 433 ? -28.154 -26.612 26.434 1.00 71.69 433 PRO A CA 1
ATOM 3410 C C . PRO A 1 433 ? -28.531 -27.801 25.539 1.00 71.69 433 PRO A C 1
ATOM 3412 O O . PRO A 1 433 ? -29.701 -28.182 25.467 1.00 71.69 433 PRO A O 1
ATOM 3415 N N . VAL A 1 434 ? -27.542 -28.386 24.866 1.00 67.12 434 VAL A N 1
ATOM 3416 C CA . VAL A 1 434 ? -27.694 -29.551 23.982 1.00 67.12 434 VAL A CA 1
ATOM 3417 C C . VAL A 1 434 ? -26.577 -30.545 24.284 1.00 67.12 434 VAL A C 1
ATOM 3419 O O . VAL A 1 434 ? -25.426 -30.140 24.404 1.00 67.12 434 VAL A O 1
ATOM 3422 N N . SER A 1 435 ? -26.902 -31.837 24.382 1.00 60.47 435 SER A N 1
ATOM 3423 C CA . SER A 1 435 ? -25.881 -32.890 24.456 1.00 60.47 435 SER A CA 1
ATOM 3424 C C . SER A 1 435 ? -25.409 -33.256 23.055 1.00 60.47 435 SER A C 1
ATOM 3426 O O . SER A 1 435 ? -26.211 -33.389 22.126 1.00 60.47 435 SER A O 1
ATOM 3428 N N . THR A 1 436 ? -24.098 -33.401 22.895 1.00 54.62 436 THR A N 1
ATOM 3429 C CA . THR A 1 436 ? -23.482 -33.670 21.599 1.00 54.62 436 THR A CA 1
ATOM 3430 C C . THR A 1 436 ? -22.464 -34.788 21.706 1.00 54.62 436 THR A C 1
ATOM 3432 O O . THR A 1 436 ? -21.595 -34.772 22.563 1.00 54.62 436 THR A O 1
ATOM 3435 N N . THR A 1 437 ? -22.504 -35.749 20.783 1.00 47.12 437 THR A N 1
ATOM 3436 C CA . THR A 1 437 ? -21.529 -36.854 20.732 1.00 47.12 437 THR A CA 1
ATOM 3437 C C . THR A 1 437 ? -20.159 -36.431 20.189 1.00 47.12 437 THR A C 1
ATOM 3439 O O . THR A 1 437 ? -19.225 -37.230 20.180 1.00 47.12 437 THR A O 1
ATOM 3442 N N . VAL A 1 438 ? -20.052 -35.213 19.646 1.00 48.81 438 VAL A N 1
ATOM 3443 C CA . VAL A 1 438 ? -18.915 -34.741 18.851 1.00 48.81 438 VAL A CA 1
ATOM 3444 C C . VAL A 1 438 ? -18.810 -33.217 18.938 1.00 48.81 438 VAL A C 1
ATOM 3446 O O . VAL A 1 438 ? -19.477 -32.536 18.165 1.00 48.81 438 VAL A O 1
ATOM 3449 N N . VAL A 1 439 ? -17.917 -32.674 19.777 1.00 51.06 439 VAL A N 1
ATOM 3450 C CA . VAL A 1 439 ? -17.449 -31.281 19.628 1.00 51.06 439 VAL A CA 1
ATOM 3451 C C . VAL A 1 439 ? -16.008 -31.119 20.123 1.00 51.06 439 VAL A C 1
ATOM 3453 O O . VAL A 1 439 ? -15.699 -31.313 21.291 1.00 51.06 439 VAL A O 1
ATOM 3456 N N . GLY A 1 440 ? -15.112 -30.732 19.215 1.00 44.94 440 GLY A N 1
ATOM 3457 C CA . GLY A 1 440 ? -13.722 -30.404 19.520 1.00 44.94 440 GLY A CA 1
ATOM 3458 C C . GLY A 1 440 ? -13.018 -29.815 18.299 1.00 44.94 440 GLY A C 1
ATOM 3459 O O . GLY A 1 440 ? -13.345 -30.137 17.155 1.00 44.94 440 GLY A O 1
ATOM 3460 N N . PHE A 1 441 ? -12.044 -28.934 18.525 1.00 48.09 441 PHE A N 1
ATOM 3461 C CA . PHE A 1 441 ? -11.335 -28.187 17.479 1.00 48.09 441 PHE A CA 1
ATOM 3462 C C . PHE A 1 441 ? -10.247 -29.050 16.807 1.00 48.09 441 PHE A C 1
ATOM 3464 O O . PHE A 1 441 ? -9.056 -28.761 16.907 1.00 48.09 441 PHE A O 1
ATOM 3471 N N . ARG A 1 442 ? -10.608 -30.177 16.176 1.00 48.38 442 ARG A N 1
ATOM 3472 C CA . ARG A 1 442 ? -9.625 -31.121 15.606 1.00 48.38 442 ARG A CA 1
ATOM 3473 C C . ARG A 1 442 ? -10.102 -31.721 14.284 1.00 48.38 442 ARG A C 1
ATOM 3475 O O . ARG A 1 442 ? -11.041 -32.505 14.234 1.00 48.38 442 ARG A O 1
ATOM 3482 N N . GLY A 1 443 ? -9.420 -31.355 13.201 1.00 40.22 443 GLY A N 1
ATOM 3483 C CA . GLY A 1 443 ? -9.610 -31.953 11.878 1.00 40.22 443 GLY A CA 1
ATOM 3484 C C . GLY A 1 443 ? -8.990 -33.357 11.756 1.00 40.22 443 GLY A C 1
ATOM 3485 O O . GLY A 1 443 ? -8.117 -33.721 12.542 1.00 40.22 443 GLY A O 1
ATOM 3486 N N . PRO A 1 444 ? -9.373 -34.140 10.732 1.00 35.94 444 PRO A N 1
ATOM 3487 C CA . PRO A 1 444 ? -8.924 -35.525 10.535 1.00 35.94 444 PRO A CA 1
ATOM 3488 C C . PRO A 1 444 ? -7.454 -35.669 10.094 1.00 35.94 444 PRO A C 1
ATOM 3490 O O . PRO A 1 444 ? -6.976 -36.788 9.926 1.00 35.94 444 PRO A O 1
ATOM 3493 N N . LYS A 1 445 ? -6.742 -34.558 9.864 1.00 41.53 445 LYS A N 1
ATOM 3494 C CA . LYS A 1 445 ? -5.371 -34.539 9.335 1.00 41.53 445 LYS A CA 1
ATOM 3495 C C . LYS A 1 445 ? -4.347 -34.355 10.452 1.00 41.53 445 LYS A C 1
ATOM 3497 O O . LYS A 1 445 ? -4.565 -33.589 11.390 1.00 41.53 445 LYS A O 1
ATOM 3502 N N . GLU A 1 446 ? -3.204 -35.008 10.297 1.00 44.34 446 GLU A N 1
ATOM 3503 C CA . GLU A 1 446 ? -2.010 -34.767 11.106 1.00 44.34 446 GLU A CA 1
ATOM 3504 C C . GLU A 1 446 ? -1.672 -33.261 11.094 1.00 44.34 446 GLU A C 1
ATOM 3506 O O . GLU A 1 446 ? -1.703 -32.612 10.045 1.00 44.34 446 GLU A O 1
ATOM 3511 N N . GLY A 1 447 ? -1.464 -32.664 12.272 1.00 46.34 447 GLY A N 1
ATOM 3512 C CA . GLY A 1 447 ? -1.255 -31.217 12.418 1.00 46.34 447 GLY A CA 1
ATOM 3513 C C . GLY A 1 447 ? -2.521 -30.351 12.550 1.00 46.34 447 GLY A C 1
ATOM 3514 O O . GLY A 1 447 ? -2.409 -29.128 12.6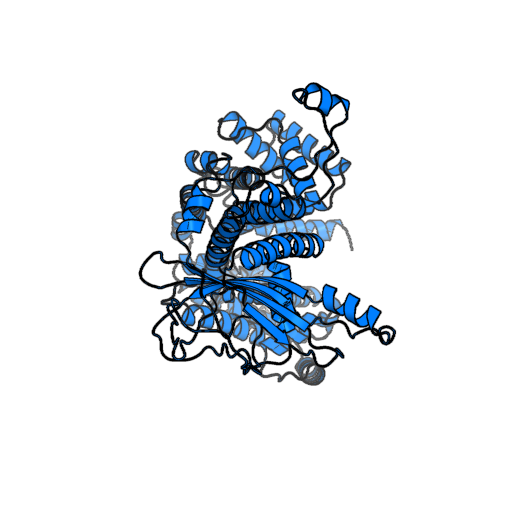29 1.00 46.34 447 GLY A O 1
ATOM 3515 N N . ALA A 1 448 ? -3.728 -30.925 12.622 1.00 48.75 448 ALA A N 1
ATOM 3516 C CA . ALA A 1 448 ? -4.939 -30.140 12.886 1.00 48.75 448 ALA A CA 1
ATOM 3517 C C . ALA A 1 448 ? -4.949 -29.491 14.283 1.00 48.75 448 ALA A C 1
ATOM 3519 O O . ALA A 1 448 ? -5.402 -28.354 14.414 1.00 48.75 448 ALA A O 1
ATOM 3520 N N . GLY A 1 449 ? -4.371 -30.160 15.290 1.00 54.28 449 GLY A N 1
ATOM 3521 C CA . GLY A 1 449 ? -4.120 -29.565 16.608 1.00 54.28 449 GLY A CA 1
ATOM 3522 C C . GLY A 1 449 ? -3.272 -28.294 16.511 1.00 54.28 449 GLY A C 1
ATOM 3523 O O . GLY A 1 449 ? -3.613 -27.293 17.125 1.00 54.28 449 GLY A O 1
ATOM 3524 N N . LYS A 1 450 ? -2.269 -28.272 15.621 1.00 60.59 450 LYS A N 1
ATOM 3525 C CA . LYS A 1 450 ? -1.392 -27.109 15.388 1.00 60.59 450 LYS A CA 1
ATOM 3526 C C . LYS A 1 450 ? -2.158 -25.893 14.870 1.00 60.59 450 LYS A C 1
ATOM 3528 O O . LYS A 1 450 ? -1.963 -24.778 15.346 1.00 60.59 450 LYS A O 1
ATOM 3533 N N . ARG A 1 451 ? -3.064 -26.100 13.906 1.00 57.47 451 ARG A N 1
ATOM 3534 C CA . ARG A 1 451 ? -3.922 -25.022 13.379 1.00 57.47 451 ARG A CA 1
ATOM 3535 C C . ARG A 1 451 ? -4.874 -24.494 14.448 1.00 57.47 451 ARG A C 1
ATOM 3537 O O . ARG A 1 451 ? -5.116 -23.295 14.502 1.00 57.47 451 ARG A O 1
ATOM 3544 N N . ALA A 1 452 ? -5.379 -25.375 15.303 1.00 57.66 452 ALA A N 1
ATOM 3545 C CA . ALA A 1 452 ? -6.279 -25.014 16.385 1.00 57.66 452 ALA A CA 1
ATOM 3546 C C . ALA A 1 452 ? -5.572 -24.206 17.488 1.00 57.66 452 ALA A C 1
ATOM 3548 O O . ALA A 1 452 ? -6.078 -23.167 17.903 1.00 57.66 452 ALA A O 1
ATOM 3549 N N . THR A 1 453 ? -4.345 -24.590 17.855 1.00 61.22 453 THR A N 1
ATOM 3550 C CA . THR A 1 453 ? -3.469 -23.809 18.743 1.00 61.22 453 THR A CA 1
ATOM 3551 C C . THR A 1 453 ? -3.213 -22.409 18.176 1.00 61.22 453 THR A C 1
ATOM 3553 O O . THR A 1 453 ? -3.312 -21.427 18.906 1.00 61.22 453 THR A O 1
ATOM 3556 N N . GLN A 1 454 ? -2.960 -22.279 16.866 1.00 61.78 454 GLN A N 1
ATOM 3557 C CA . GLN A 1 454 ? -2.797 -20.969 16.217 1.00 61.78 454 GLN A CA 1
ATOM 3558 C C . GLN A 1 454 ? -4.080 -20.126 16.245 1.00 61.78 454 GLN A C 1
ATOM 3560 O O . GLN A 1 454 ? -4.007 -18.908 16.406 1.00 61.78 454 GLN A O 1
ATOM 3565 N N . VAL A 1 455 ? -5.260 -20.739 16.097 1.00 63.25 455 VAL A N 1
ATOM 3566 C CA . VAL A 1 455 ? -6.545 -20.030 16.222 1.00 63.25 455 VAL A CA 1
ATOM 3567 C C . VAL A 1 455 ? -6.769 -19.568 17.661 1.00 63.25 455 VAL A C 1
ATOM 3569 O O . VAL A 1 455 ? -7.089 -18.400 17.862 1.00 63.25 455 VAL A O 1
ATOM 3572 N N . ASN A 1 456 ? -6.502 -20.415 18.658 1.00 65.62 456 ASN A N 1
ATOM 3573 C CA . ASN A 1 456 ? -6.557 -20.027 20.069 1.00 65.62 456 ASN A CA 1
ATOM 3574 C C . ASN A 1 456 ? -5.590 -18.879 20.376 1.00 65.62 456 ASN A C 1
ATOM 3576 O O . ASN A 1 456 ? -5.987 -17.883 20.972 1.00 65.62 456 ASN A O 1
ATOM 3580 N N . GLN A 1 457 ? -4.350 -18.938 19.890 1.00 65.06 457 GLN A N 1
ATOM 3581 C CA . GLN A 1 457 ? -3.402 -17.832 20.044 1.00 65.06 457 GLN A CA 1
ATOM 3582 C C . GLN A 1 457 ? -3.911 -16.531 19.405 1.00 65.06 457 GLN A C 1
ATOM 3584 O O . GLN A 1 457 ? -3.735 -15.464 19.983 1.00 65.06 457 GLN A O 1
ATOM 3589 N N . ARG A 1 458 ? -4.604 -16.589 18.258 1.00 66.56 458 ARG A N 1
ATOM 3590 C CA . ARG A 1 458 ? -5.239 -15.401 17.651 1.00 66.56 458 ARG A CA 1
ATOM 3591 C C . ARG A 1 458 ? -6.418 -14.873 18.470 1.00 66.56 458 ARG A C 1
ATOM 3593 O O . ARG A 1 458 ? -6.595 -13.659 18.556 1.00 66.56 458 ARG A O 1
ATOM 3600 N N . VAL A 1 459 ? -7.226 -15.756 19.057 1.00 69.88 459 VAL A N 1
ATOM 3601 C CA . VAL A 1 459 ? -8.382 -15.373 19.881 1.00 69.88 459 VAL A CA 1
ATOM 3602 C C . VAL A 1 459 ? -7.916 -14.761 21.201 1.00 69.88 459 VAL A C 1
ATOM 3604 O O . VAL A 1 459 ? -8.310 -13.641 21.518 1.00 69.88 459 VAL A O 1
ATOM 3607 N N . PHE A 1 460 ? -7.032 -15.431 21.935 1.00 75.56 460 PHE A N 1
ATOM 3608 C CA . PHE A 1 460 ? -6.628 -15.040 23.289 1.00 75.56 460 PHE A CA 1
ATOM 3609 C C . PHE A 1 460 ? -5.414 -14.098 23.332 1.00 75.56 460 PHE A C 1
ATOM 3611 O O . PHE A 1 460 ? -5.172 -13.444 24.342 1.00 75.56 460 PHE A O 1
ATOM 3618 N N . GLY A 1 461 ? -4.687 -13.952 22.222 1.00 72.50 461 GLY A N 1
ATOM 3619 C CA . GLY A 1 461 ? -3.584 -13.004 22.048 1.00 72.50 461 GLY A CA 1
ATOM 3620 C C . GLY A 1 461 ? -2.274 -13.453 22.699 1.00 72.50 461 GLY A C 1
ATOM 3621 O O . GLY A 1 461 ? -1.255 -13.544 22.019 1.00 72.50 461 GLY A O 1
ATOM 3622 N N . ASN A 1 462 ? -2.288 -13.740 24.002 1.00 77.75 462 ASN A N 1
ATOM 3623 C CA . ASN A 1 462 ? -1.110 -14.165 24.760 1.00 77.75 462 ASN A CA 1
ATOM 3624 C C . ASN A 1 462 ? -1.417 -15.358 25.690 1.00 77.75 462 ASN A C 1
ATOM 3626 O O . ASN A 1 462 ? -2.575 -15.670 25.968 1.00 77.75 462 ASN A O 1
ATOM 3630 N N . GLN A 1 463 ? -0.363 -16.028 26.171 1.00 77.25 463 GLN A N 1
ATOM 3631 C CA . GLN A 1 463 ? -0.481 -17.231 27.004 1.00 77.25 463 GLN A CA 1
ATOM 3632 C C . GLN A 1 463 ? -1.105 -16.950 28.379 1.00 77.25 463 GLN A C 1
ATOM 3634 O O . GLN A 1 463 ? -1.820 -17.800 28.896 1.00 77.25 463 GLN A O 1
ATOM 3639 N N . LYS A 1 464 ? -0.869 -15.769 28.966 1.00 79.31 464 LYS A N 1
ATOM 3640 C CA . LYS A 1 464 ? -1.431 -15.405 30.274 1.00 79.31 464 LYS A CA 1
ATOM 3641 C C . LYS A 1 464 ? -2.953 -15.295 30.190 1.00 79.31 464 LYS A C 1
ATOM 3643 O O . LYS A 1 464 ? -3.644 -15.960 30.941 1.00 79.31 464 LYS A O 1
ATOM 3648 N N . SER A 1 465 ? -3.468 -14.541 29.220 1.00 78.69 465 SER A N 1
ATOM 3649 C CA . SER A 1 465 ? -4.906 -14.389 28.977 1.00 78.69 465 SER A CA 1
ATOM 3650 C C . SER A 1 465 ? -5.584 -15.714 28.633 1.00 78.69 465 SER A C 1
ATOM 3652 O O . SER A 1 465 ? -6.729 -15.929 29.009 1.00 78.69 465 SER A O 1
ATOM 3654 N N . LEU A 1 466 ? -4.880 -16.610 27.939 1.00 82.56 466 LEU A N 1
ATOM 3655 C CA . LEU A 1 466 ? -5.364 -17.956 27.647 1.00 82.56 466 LEU A CA 1
ATOM 3656 C C . LEU A 1 466 ? -5.531 -18.803 28.918 1.00 82.56 466 LEU A C 1
ATOM 3658 O O . LEU A 1 466 ? -6.531 -19.502 29.040 1.00 82.56 466 LEU A O 1
ATOM 3662 N N . LEU A 1 467 ? -4.565 -18.744 29.841 1.00 83.75 467 LEU A N 1
ATOM 3663 C CA . LEU A 1 467 ? -4.617 -19.463 31.117 1.00 83.75 467 LEU A CA 1
ATOM 3664 C C . LEU A 1 467 ? -5.651 -18.843 32.065 1.00 83.75 467 LEU A C 1
ATOM 3666 O O . LEU A 1 467 ? -6.524 -19.557 32.527 1.00 83.75 467 LEU A O 1
ATOM 3670 N N . SER A 1 468 ? -5.672 -17.518 32.225 1.00 84.50 468 SER A N 1
ATOM 3671 C CA . SER A 1 468 ? -6.717 -16.823 32.994 1.00 84.50 468 SER A CA 1
ATOM 3672 C C . SER A 1 468 ? -8.130 -17.172 32.511 1.00 84.50 468 SER A C 1
ATOM 3674 O O . SER A 1 468 ? -9.042 -17.395 33.304 1.00 84.50 468 SER A O 1
ATOM 3676 N N . PHE A 1 469 ? -8.322 -17.252 31.188 1.00 89.69 469 PHE A N 1
ATOM 3677 C CA . PHE A 1 469 ? -9.607 -17.645 30.614 1.00 89.69 469 PHE A CA 1
ATOM 3678 C C . PHE A 1 469 ? -9.932 -19.126 30.847 1.00 89.69 469 PHE A C 1
ATOM 3680 O O . PHE A 1 469 ? -11.102 -19.486 30.963 1.00 89.69 469 PHE A O 1
ATOM 3687 N N . LYS A 1 470 ? -8.911 -19.992 30.903 1.00 90.25 470 LYS A N 1
ATOM 3688 C CA . LYS A 1 470 ? -9.061 -21.408 31.259 1.00 90.25 470 LYS A CA 1
ATOM 3689 C C . LYS A 1 470 ? -9.617 -21.528 32.673 1.00 90.25 470 LYS A C 1
ATOM 3691 O O . LYS A 1 470 ? -10.640 -22.179 32.838 1.00 90.25 470 LYS A O 1
ATOM 3696 N N . ASP A 1 471 ? -9.008 -20.840 33.632 1.00 91.06 471 ASP A N 1
ATOM 3697 C CA . ASP A 1 471 ? -9.360 -20.936 35.051 1.00 91.06 471 ASP A CA 1
ATOM 3698 C C . ASP A 1 471 ? -10.813 -20.482 35.292 1.00 91.06 471 ASP A C 1
ATOM 3700 O O . ASP A 1 471 ? -11.607 -21.178 35.927 1.00 91.06 471 ASP A O 1
ATOM 3704 N N . GLY A 1 472 ? -11.232 -19.364 34.684 1.00 92.00 472 GLY A N 1
ATOM 3705 C CA . GLY A 1 472 ? -12.632 -18.933 34.748 1.00 92.00 472 GLY A CA 1
ATOM 3706 C C . GLY A 1 472 ? -13.595 -19.888 34.029 1.00 92.00 472 GLY A C 1
ATOM 3707 O O . GLY A 1 472 ? -14.725 -20.091 34.483 1.00 92.00 472 GLY A O 1
ATOM 3708 N N . LEU A 1 473 ? -13.167 -20.509 32.923 1.00 92.44 473 LEU A N 1
ATOM 3709 C CA . LEU A 1 473 ? -13.957 -21.519 32.217 1.00 92.44 473 LEU A CA 1
ATOM 3710 C C . LEU A 1 473 ? -14.111 -22.810 33.033 1.00 92.44 473 LEU A C 1
ATOM 3712 O O . LEU A 1 473 ? -15.174 -23.421 32.975 1.00 92.44 473 LEU A O 1
ATOM 3716 N N . GLU A 1 474 ? -13.108 -23.214 33.811 1.00 91.88 474 GLU A N 1
ATOM 3717 C CA . GLU A 1 474 ? -13.194 -24.362 34.726 1.00 91.88 474 GLU A CA 1
ATOM 3718 C C . GLU A 1 474 ? -14.260 -24.123 35.795 1.00 91.88 474 GLU A C 1
ATOM 3720 O O . GLU A 1 474 ? -15.177 -24.936 35.935 1.00 91.88 474 GLU A O 1
ATOM 3725 N N . VAL A 1 475 ? -14.241 -22.947 36.435 1.00 93.50 475 VAL A N 1
ATOM 3726 C CA . VAL A 1 475 ? -15.282 -22.529 37.391 1.00 93.50 475 VAL A CA 1
ATOM 3727 C C . VAL A 1 475 ? -16.673 -22.577 36.751 1.00 93.50 475 VAL A C 1
ATOM 3729 O O . VAL A 1 475 ? -17.632 -23.068 37.355 1.00 93.50 475 VAL A O 1
ATOM 3732 N N . LEU A 1 476 ? -16.792 -22.089 35.512 1.00 93.50 476 LEU A N 1
ATOM 3733 C CA . LEU A 1 476 ? -18.042 -22.110 34.757 1.00 93.50 476 LEU A CA 1
ATOM 3734 C C . LEU A 1 476 ? -18.548 -23.543 34.532 1.00 93.50 476 LEU A C 1
ATOM 3736 O O . LEU A 1 476 ? -19.715 -23.844 34.790 1.00 93.50 476 LEU A O 1
ATOM 3740 N N . MET A 1 477 ? -17.669 -24.424 34.055 1.00 90.44 477 MET A N 1
ATOM 3741 C CA . MET A 1 477 ? -17.979 -25.814 33.717 1.00 90.44 477 MET A CA 1
ATOM 3742 C C . MET A 1 477 ? -18.369 -26.620 34.956 1.00 90.44 477 MET A C 1
ATOM 3744 O O . MET A 1 477 ? -19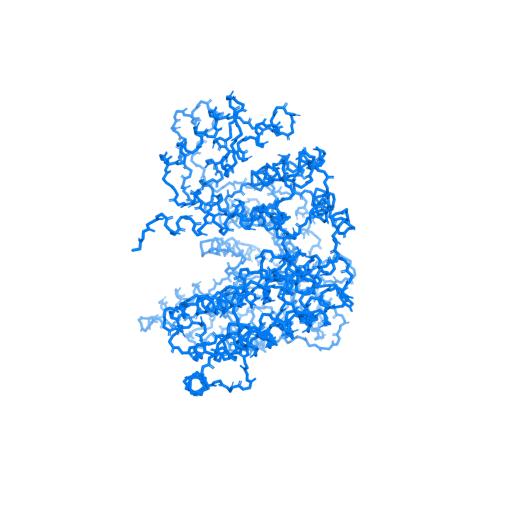.362 -27.348 34.924 1.00 90.44 477 MET A O 1
ATOM 3748 N N . ASP A 1 478 ? -17.640 -26.456 36.058 1.00 90.38 478 ASP A N 1
ATOM 3749 C CA . ASP A 1 478 ? -17.919 -27.147 37.315 1.00 90.38 478 ASP A CA 1
ATOM 3750 C C . ASP A 1 478 ? -19.242 -26.693 37.933 1.00 90.38 478 ASP A C 1
ATOM 3752 O O . ASP A 1 478 ? -20.029 -27.527 38.392 1.00 90.38 478 ASP A O 1
ATOM 3756 N N . TYR A 1 479 ? -19.548 -25.393 37.868 1.00 91.56 479 TYR A N 1
ATOM 3757 C CA . TYR A 1 479 ? -20.847 -24.882 38.297 1.00 91.56 479 TYR A CA 1
ATOM 3758 C C . TYR A 1 479 ? -21.997 -25.484 37.482 1.00 91.56 479 TYR A C 1
ATOM 3760 O O . TYR A 1 479 ? -22.963 -25.996 38.057 1.00 91.56 479 TYR A O 1
ATOM 3768 N N . TYR A 1 480 ? -21.905 -25.452 36.150 1.00 86.25 480 TYR A N 1
ATOM 3769 C CA . TYR A 1 480 ? -22.953 -26.002 35.289 1.00 86.25 480 TYR A CA 1
ATOM 3770 C C . TYR A 1 480 ? -23.115 -27.513 35.482 1.00 86.25 480 TYR A C 1
ATOM 3772 O O . TYR A 1 480 ? -24.250 -27.993 35.556 1.00 86.25 480 TYR A O 1
ATOM 3780 N N . ARG A 1 481 ? -22.012 -28.247 35.675 1.00 84.00 481 ARG A N 1
ATOM 3781 C CA . ARG A 1 481 ? -22.035 -29.675 36.020 1.00 84.00 481 ARG A CA 1
ATOM 3782 C C . ARG A 1 481 ? -22.784 -29.914 37.332 1.00 84.00 481 ARG A C 1
ATOM 3784 O O . ARG A 1 481 ? -23.688 -30.744 37.379 1.00 84.00 481 ARG A O 1
ATOM 3791 N N . ALA A 1 482 ? -22.461 -29.157 38.382 1.00 84.94 482 ALA A N 1
ATOM 3792 C CA . ALA A 1 482 ? -23.107 -29.273 39.691 1.00 84.94 482 ALA A CA 1
ATOM 3793 C C . ALA A 1 482 ? -24.606 -28.922 39.656 1.00 84.94 482 ALA A C 1
ATOM 3795 O O . ALA A 1 482 ? -25.387 -29.442 40.451 1.00 84.94 482 ALA A O 1
ATOM 3796 N N . LYS A 1 483 ? -25.024 -28.058 38.725 1.00 79.75 483 LYS A N 1
ATOM 3797 C CA . LYS A 1 483 ? -26.431 -27.698 38.489 1.00 79.75 483 LYS A CA 1
ATOM 3798 C C . LYS A 1 483 ? -27.187 -28.678 37.589 1.00 79.75 483 LYS A C 1
ATOM 3800 O O . LYS A 1 483 ? -28.352 -28.431 37.293 1.00 79.75 483 LYS A O 1
ATOM 3805 N N . GLY A 1 484 ? -26.560 -29.779 37.177 1.00 71.00 484 GLY A N 1
ATOM 3806 C CA . GLY A 1 484 ? -27.189 -30.798 36.339 1.00 71.00 484 GLY A CA 1
ATOM 3807 C C . GLY A 1 484 ? -27.347 -30.386 34.875 1.00 71.00 484 GLY A C 1
ATOM 3808 O O . GLY A 1 484 ? -28.126 -31.007 34.157 1.00 71.00 484 GLY A O 1
ATOM 3809 N N . HIS A 1 485 ? -26.630 -29.354 34.413 1.00 74.88 485 HIS A N 1
ATOM 3810 C CA . HIS A 1 485 ? -26.540 -29.078 32.981 1.00 74.88 485 HIS A CA 1
ATOM 3811 C C . HIS A 1 485 ? -25.690 -30.156 32.300 1.00 74.88 485 HIS A C 1
ATOM 3813 O O . HIS A 1 485 ? -24.747 -30.689 32.889 1.00 74.88 485 HIS A O 1
ATOM 3819 N N . HIS A 1 486 ? -26.008 -30.452 31.040 1.00 67.94 486 HIS A N 1
ATOM 3820 C CA . HIS A 1 486 ? -25.246 -31.398 30.230 1.00 67.94 486 HIS A CA 1
ATOM 3821 C C . HIS A 1 486 ? -23.859 -30.837 29.911 1.00 67.94 486 HIS A C 1
ATOM 3823 O O . HIS A 1 486 ? -23.703 -30.034 28.996 1.00 67.94 486 HIS A O 1
ATOM 3829 N N . VAL A 1 487 ? -22.874 -31.263 30.698 1.00 77.25 487 VAL A N 1
ATOM 3830 C CA . VAL A 1 487 ? -21.446 -31.050 30.468 1.00 77.25 487 VAL A CA 1
ATOM 3831 C C . VAL A 1 487 ? -20.893 -32.363 29.925 1.00 77.25 487 VAL A C 1
ATOM 3833 O O . VAL A 1 487 ? -20.722 -33.321 30.681 1.00 77.25 487 VAL A O 1
ATOM 3836 N N . ASP A 1 488 ? -20.661 -32.423 28.616 1.00 72.06 488 ASP A N 1
ATOM 3837 C CA . ASP A 1 488 ? -20.173 -33.630 27.953 1.00 72.06 488 ASP A CA 1
ATOM 3838 C C . ASP A 1 488 ? -18.699 -33.857 28.346 1.00 72.06 488 ASP A C 1
ATOM 3840 O O . ASP A 1 488 ? -17.863 -32.955 28.230 1.00 72.06 488 ASP A O 1
ATOM 3844 N N . GLN A 1 489 ? -18.375 -35.062 28.824 1.00 74.19 489 GLN A N 1
ATOM 3845 C CA . GLN A 1 489 ? -17.008 -35.474 29.147 1.00 74.19 489 GLN A CA 1
ATOM 3846 C C . GLN A 1 489 ? -16.564 -36.608 28.228 1.00 74.19 489 GLN A C 1
ATOM 3848 O O . GLN A 1 489 ? -17.238 -37.634 28.127 1.00 74.19 489 GLN A O 1
ATOM 3853 N N . PHE A 1 490 ? -15.397 -36.454 27.604 1.00 69.25 490 PHE A N 1
ATOM 3854 C CA . PHE A 1 490 ? -14.812 -37.483 26.748 1.00 69.25 490 PHE A CA 1
ATOM 3855 C C . PHE A 1 490 ? -13.441 -37.899 27.252 1.00 69.25 490 PHE A C 1
ATOM 3857 O O . PHE A 1 490 ? -12.580 -37.069 27.529 1.00 69.25 490 PHE A O 1
ATOM 3864 N N . LEU A 1 491 ? -13.219 -39.210 27.311 1.00 68.75 491 LEU A N 1
ATOM 3865 C CA . LEU A 1 491 ? -11.901 -39.770 27.569 1.00 68.75 491 LEU A CA 1
ATOM 3866 C C . LEU A 1 491 ? -11.124 -39.868 26.256 1.00 68.75 491 LEU A C 1
ATOM 3868 O O . LEU A 1 491 ? -11.542 -40.537 25.309 1.00 68.75 491 LEU A O 1
ATOM 3872 N N . PHE A 1 492 ? -9.966 -39.223 26.214 1.00 67.25 492 PHE A N 1
ATOM 3873 C CA . PHE A 1 492 ? -9.042 -39.246 25.090 1.00 67.25 492 PHE A CA 1
ATOM 3874 C C . PHE A 1 492 ? -7.680 -39.738 25.570 1.00 67.25 492 PHE A C 1
ATOM 3876 O O . PHE A 1 492 ? -7.150 -39.194 26.519 1.00 67.25 492 PHE A O 1
ATOM 3883 N N . GLN A 1 493 ? -7.069 -40.733 24.925 1.00 72.31 493 GLN A N 1
ATOM 3884 C CA . GLN A 1 493 ? -5.691 -41.135 25.239 1.00 72.31 493 GLN A CA 1
ATOM 3885 C C . GLN A 1 493 ? -4.732 -40.572 24.179 1.00 72.31 493 GLN A C 1
ATOM 3887 O O . GLN A 1 493 ? -4.711 -41.073 23.047 1.00 72.31 493 GLN A O 1
ATOM 3892 N N . PRO A 1 494 ? -3.954 -39.514 24.487 1.00 70.88 494 PRO A N 1
ATOM 3893 C CA . PRO A 1 494 ? -2.959 -39.001 23.559 1.00 70.88 494 PRO A CA 1
ATOM 3894 C C . PRO A 1 494 ? -1.854 -40.043 23.343 1.00 70.88 494 PRO A C 1
ATOM 3896 O O . PRO A 1 494 ? -1.435 -40.709 24.282 1.00 70.88 494 PRO A O 1
ATOM 3899 N N . LYS A 1 495 ? -1.326 -40.146 22.114 1.00 67.06 495 LYS A N 1
ATOM 3900 C CA . LYS A 1 495 ? -0.301 -41.151 21.751 1.00 67.06 495 LYS A CA 1
ATOM 3901 C C . LYS A 1 495 ? 0.935 -41.139 22.658 1.00 67.06 495 LYS A C 1
ATOM 3903 O O . LYS A 1 495 ? 1.560 -42.177 22.831 1.00 67.06 495 LYS A O 1
ATOM 3908 N N . ASN A 1 496 ? 1.277 -39.973 23.201 1.00 70.31 496 ASN A N 1
ATOM 3909 C CA . ASN A 1 496 ? 2.489 -39.767 23.985 1.00 70.31 496 ASN A CA 1
ATOM 3910 C C . ASN A 1 496 ? 2.231 -39.711 25.499 1.00 70.31 496 ASN A C 1
ATOM 3912 O O . ASN A 1 496 ? 3.137 -39.343 26.233 1.00 70.31 496 ASN A O 1
ATOM 3916 N N . PHE A 1 497 ? 1.015 -40.019 25.967 1.00 67.75 497 PHE A N 1
ATOM 3917 C CA . PHE A 1 497 ? 0.655 -39.947 27.385 1.00 67.75 497 PHE A CA 1
ATOM 3918 C C . PHE A 1 497 ? 0.182 -41.319 27.894 1.00 67.75 497 PHE A C 1
ATOM 3920 O O . PHE A 1 497 ? -0.574 -42.004 27.199 1.00 67.75 497 PHE A O 1
ATOM 3927 N N . PRO A 1 498 ? 0.610 -41.739 29.099 1.00 66.38 498 PRO A N 1
ATOM 3928 C CA . PRO A 1 498 ? 0.335 -43.081 29.613 1.00 66.38 498 PRO A CA 1
ATOM 3929 C C . PRO A 1 498 ? -1.131 -43.281 30.023 1.00 66.38 498 PRO A C 1
ATOM 3931 O O . PRO A 1 498 ? -1.654 -44.387 29.895 1.00 66.38 498 PRO A O 1
ATOM 3934 N N . LYS A 1 499 ? -1.813 -42.218 30.469 1.00 71.56 499 LYS A N 1
ATOM 3935 C CA . LYS A 1 499 ? -3.207 -42.251 30.933 1.00 71.56 499 LYS A CA 1
ATOM 3936 C C . LYS A 1 499 ? -4.153 -41.550 29.951 1.00 71.56 499 LYS A C 1
ATOM 3938 O O . LYS A 1 499 ? -3.742 -40.602 29.276 1.00 71.56 499 LYS A O 1
ATOM 3943 N N . PRO A 1 500 ? -5.421 -41.992 29.863 1.00 70.94 500 PRO A N 1
ATOM 3944 C CA . PRO A 1 500 ? -6.455 -41.215 29.201 1.00 70.94 500 PRO A CA 1
ATOM 3945 C C . PRO A 1 500 ? -6.679 -39.904 29.958 1.00 70.94 500 PRO A C 1
ATOM 3947 O O . PRO A 1 500 ? -6.678 -39.863 31.185 1.00 70.94 500 PRO A O 1
ATOM 3950 N N . VAL A 1 501 ? -6.884 -38.839 29.201 1.00 71.56 501 VAL A N 1
ATOM 3951 C CA . VAL A 1 501 ? -7.183 -37.500 29.681 1.00 71.56 501 VAL A CA 1
ATOM 3952 C C . VAL A 1 501 ? -8.659 -37.181 29.441 1.00 71.56 501 VAL A C 1
ATOM 3954 O O . VAL A 1 501 ? -9.276 -37.732 28.527 1.00 71.56 501 VAL A O 1
ATOM 3957 N N . VAL A 1 502 ? -9.236 -36.311 30.269 1.00 75.69 502 VAL A N 1
ATOM 3958 C CA . VAL A 1 502 ? -10.659 -35.947 30.208 1.00 75.69 502 VAL A CA 1
ATOM 3959 C C . VAL A 1 502 ? -10.808 -34.608 29.495 1.00 75.69 502 VAL A C 1
ATOM 3961 O O . VAL A 1 502 ? -10.312 -33.591 29.966 1.00 75.69 502 VAL A O 1
ATOM 3964 N N . GLU A 1 503 ? -11.511 -34.595 28.370 1.00 76.25 503 GLU A N 1
ATOM 3965 C CA . GLU A 1 503 ? -11.944 -33.371 27.698 1.00 76.25 503 GLU A CA 1
ATOM 3966 C C . GLU A 1 503 ? -13.357 -33.014 28.171 1.00 76.25 503 GLU A C 1
ATOM 3968 O O . GLU A 1 503 ? -14.195 -33.900 28.346 1.00 76.25 503 GLU A O 1
ATOM 3973 N N . THR A 1 504 ? -13.612 -31.728 28.419 1.00 80.69 504 THR A N 1
ATOM 3974 C CA . THR A 1 504 ? -14.896 -31.238 28.945 1.00 80.69 504 THR A CA 1
ATOM 3975 C C . THR A 1 504 ? -15.486 -30.211 27.991 1.00 80.69 504 THR A C 1
ATOM 3977 O O . THR A 1 504 ? -14.795 -29.269 27.592 1.00 80.69 504 THR A O 1
ATOM 3980 N N . HIS A 1 505 ? -16.765 -30.365 27.646 1.00 79.56 505 HIS A N 1
ATOM 3981 C CA . HIS A 1 505 ? -17.439 -29.498 26.685 1.00 79.56 505 HIS A CA 1
ATOM 3982 C C . HIS A 1 505 ? -18.848 -29.115 27.124 1.00 79.56 505 HIS A C 1
ATOM 3984 O O . HIS A 1 505 ? -19.554 -29.867 27.795 1.00 79.56 505 HIS A O 1
ATOM 3990 N N . LEU A 1 506 ? -19.252 -27.931 26.686 1.00 80.12 506 LEU A N 1
ATOM 3991 C CA . LEU A 1 506 ? -20.595 -27.397 26.795 1.00 80.12 506 LEU A CA 1
ATOM 3992 C C . LEU A 1 506 ? -21.055 -26.950 25.410 1.00 80.12 506 LEU A C 1
ATOM 3994 O O . LEU A 1 506 ? -20.370 -26.175 24.734 1.00 80.12 506 LEU A O 1
ATOM 3998 N N . THR A 1 507 ? -22.250 -27.394 25.027 1.00 78.25 507 THR A N 1
ATOM 3999 C CA . THR A 1 507 ? -22.875 -27.003 23.766 1.00 78.25 507 THR A CA 1
ATOM 4000 C C . THR A 1 507 ? -24.231 -26.363 24.027 1.00 78.25 507 THR A C 1
ATOM 4002 O O . THR A 1 507 ? -25.063 -26.897 24.762 1.00 78.25 507 THR A O 1
ATOM 4005 N N . TYR A 1 508 ? -24.465 -25.204 23.416 1.00 79.12 508 TYR A N 1
ATOM 4006 C CA . TYR A 1 508 ? -25.705 -24.446 23.558 1.00 79.12 508 TYR A CA 1
ATOM 4007 C C . TYR A 1 508 ? -26.287 -24.086 22.194 1.00 79.12 508 TYR A C 1
ATOM 4009 O O . TYR A 1 508 ? -25.606 -23.521 21.347 1.00 79.12 508 TYR A O 1
ATOM 4017 N N . LEU A 1 509 ? -27.572 -24.352 22.000 1.00 75.56 509 LEU A N 1
ATOM 4018 C CA . LEU A 1 509 ? -28.348 -23.901 20.856 1.00 75.56 509 LEU A CA 1
ATOM 4019 C C . LEU A 1 509 ? -28.886 -22.492 21.104 1.00 75.56 509 LEU A C 1
ATOM 4021 O O . LEU A 1 509 ? -29.533 -22.231 22.117 1.00 75.56 509 LEU A O 1
ATOM 4025 N N . SER A 1 510 ? -28.657 -21.591 20.156 1.00 74.00 510 SER A N 1
ATOM 4026 C CA . SER A 1 510 ? -29.217 -20.242 20.146 1.00 74.00 510 SER A CA 1
ATOM 4027 C C . SER A 1 510 ? -30.262 -20.137 19.038 1.00 74.00 510 SER A C 1
ATOM 4029 O O . SER A 1 510 ? -29.950 -20.363 17.870 1.00 74.00 510 SER A O 1
ATOM 4031 N N . SER A 1 511 ? -31.504 -19.802 19.402 1.00 60.84 511 SER A N 1
ATOM 4032 C CA . SER A 1 511 ? -32.602 -19.578 18.454 1.00 60.84 511 SER A CA 1
ATOM 4033 C C . SER A 1 511 ? -32.799 -18.080 18.223 1.00 60.84 511 SER A C 1
ATOM 4035 O O . SER A 1 511 ? -33.438 -17.425 19.040 1.00 60.84 511 SER A O 1
ATOM 4037 N N . ASN A 1 512 ? -32.255 -17.540 17.135 1.00 54.56 512 ASN A N 1
ATOM 4038 C CA . ASN A 1 512 ? -32.568 -16.190 16.656 1.00 54.56 512 ASN A CA 1
ATOM 4039 C C . ASN A 1 512 ? -32.778 -16.249 15.127 1.00 54.56 512 ASN A C 1
ATOM 4041 O O . ASN A 1 512 ? -31.944 -15.749 14.386 1.00 54.56 512 ASN A O 1
ATOM 4045 N N . ASP A 1 513 ? -33.869 -16.908 14.716 1.00 48.03 513 ASP A N 1
ATOM 4046 C CA . ASP A 1 513 ? -34.473 -17.004 13.369 1.00 48.03 513 ASP A CA 1
ATOM 4047 C C . ASP A 1 513 ? -33.646 -17.521 12.157 1.00 48.03 513 ASP A C 1
ATOM 4049 O O . ASP A 1 513 ? -32.422 -17.457 12.100 1.00 48.03 513 ASP A O 1
ATOM 4053 N N . GLU A 1 514 ? -34.398 -18.101 11.207 1.00 50.81 514 GLU A N 1
ATOM 4054 C CA . GLU A 1 514 ? -34.077 -18.841 9.961 1.00 50.81 514 GLU A CA 1
ATOM 4055 C C . GLU A 1 514 ? -33.078 -20.023 10.027 1.00 50.81 514 GLU A C 1
ATOM 4057 O O . GLU A 1 514 ? -33.431 -21.087 9.521 1.00 50.81 514 GLU A O 1
ATOM 4062 N N . ASP A 1 515 ? -31.930 -19.928 10.714 1.00 58.47 515 ASP A N 1
ATOM 4063 C CA . ASP A 1 515 ? -30.935 -21.018 10.826 1.00 58.47 515 ASP A CA 1
ATOM 4064 C C . ASP A 1 515 ? -30.429 -21.193 12.280 1.00 58.47 515 ASP A C 1
ATOM 4066 O O . ASP A 1 515 ? -29.825 -20.274 12.845 1.00 58.47 515 ASP A O 1
ATOM 4070 N N . PRO A 1 516 ? -30.608 -22.362 12.931 1.00 65.50 516 PRO A N 1
ATOM 4071 C CA . PRO A 1 516 ? -30.154 -22.549 14.307 1.00 65.50 516 PRO A CA 1
ATOM 4072 C C . PRO A 1 516 ? -28.617 -22.529 14.411 1.00 65.50 516 PRO A C 1
ATOM 4074 O O . PRO A 1 516 ? -27.917 -23.172 13.623 1.00 65.50 516 PRO A O 1
ATOM 4077 N N . LEU A 1 517 ? -28.080 -21.829 15.418 1.00 72.56 517 LEU A N 1
ATOM 4078 C CA . LEU A 1 517 ? -26.639 -21.750 15.695 1.00 72.56 517 LEU A CA 1
ATOM 4079 C C . LEU A 1 517 ? -26.281 -22.486 16.991 1.00 72.56 517 LEU A C 1
ATOM 4081 O O . LEU A 1 517 ? -26.935 -22.297 18.017 1.00 72.56 517 LEU A O 1
ATOM 4085 N N . LEU A 1 518 ? -25.198 -23.262 16.969 1.00 71.62 518 LEU A N 1
ATOM 4086 C CA . LEU A 1 518 ? -24.609 -23.898 18.149 1.00 71.62 518 LEU A CA 1
ATOM 4087 C C . LEU A 1 518 ? -23.404 -23.092 18.638 1.00 71.62 518 LEU A C 1
ATOM 4089 O O . LEU A 1 518 ? -22.469 -22.866 17.875 1.00 71.62 518 LEU A O 1
ATOM 4093 N N . LEU A 1 519 ? -23.406 -22.687 19.906 1.00 80.00 519 LEU A N 1
ATOM 4094 C CA . LEU A 1 519 ? -22.210 -22.291 20.642 1.00 80.00 519 LEU A CA 1
ATOM 4095 C C . LEU A 1 519 ? -21.536 -23.551 21.181 1.00 80.00 519 LEU A C 1
ATOM 4097 O O . LEU A 1 519 ? -22.145 -24.309 21.932 1.00 80.00 519 LEU A O 1
ATOM 4101 N N . CYS A 1 520 ? -20.266 -23.712 20.844 1.00 77.44 520 CYS A N 1
ATOM 4102 C CA . CYS A 1 520 ? -19.415 -24.815 21.252 1.00 77.44 520 CYS A CA 1
ATOM 4103 C C . CYS A 1 520 ? -18.267 -24.263 22.093 1.00 77.44 520 CYS A C 1
ATOM 4105 O O . CYS A 1 520 ? -17.457 -23.490 21.574 1.00 77.44 520 CYS A O 1
ATOM 4107 N N . CYS A 1 521 ? -18.167 -24.648 23.364 1.00 83.88 521 CYS A N 1
ATOM 4108 C CA . CYS A 1 521 ? -17.056 -24.252 24.225 1.00 83.88 521 CYS A CA 1
ATOM 4109 C C . CYS A 1 521 ? -16.584 -25.398 25.118 1.00 83.88 521 CYS A C 1
ATOM 4111 O O . CYS A 1 521 ? -17.304 -26.361 25.368 1.00 83.88 521 CYS A O 1
ATOM 4113 N N . GLY A 1 522 ? -15.341 -25.323 25.580 1.00 83.94 522 GLY A N 1
ATOM 4114 C CA . GLY A 1 522 ? -14.778 -26.394 26.387 1.00 83.94 522 GLY A CA 1
ATOM 4115 C C . GLY A 1 522 ? -13.299 -26.239 26.666 1.00 83.94 522 GLY A C 1
ATOM 4116 O O . GLY A 1 522 ? -12.651 -25.295 26.213 1.00 83.94 522 GLY A O 1
ATOM 4117 N N . ILE A 1 523 ? -12.778 -27.219 27.390 1.00 84.56 523 ILE A N 1
ATOM 4118 C CA . ILE A 1 523 ? -11.359 -27.382 27.678 1.00 84.56 523 ILE A CA 1
ATOM 4119 C C . ILE A 1 523 ? -10.960 -28.728 27.088 1.00 84.56 523 ILE A C 1
ATOM 4121 O O . ILE A 1 523 ? -11.517 -29.773 27.425 1.00 84.56 523 ILE A O 1
ATOM 4125 N N . THR A 1 524 ? -10.039 -28.683 26.132 1.00 77.06 524 THR A N 1
ATOM 4126 C CA . THR A 1 524 ? -9.612 -29.850 25.352 1.00 77.06 524 THR A CA 1
ATOM 4127 C C . THR A 1 524 ? -8.098 -29.872 25.272 1.00 77.06 524 THR A C 1
ATOM 4129 O O . THR A 1 524 ? -7.428 -28.847 25.436 1.00 77.06 524 THR A O 1
ATOM 4132 N N . PHE A 1 525 ? -7.550 -31.051 25.008 1.00 74.56 525 PHE A N 1
ATOM 4133 C CA . PHE A 1 525 ? -6.134 -31.196 24.740 1.00 74.56 525 PHE A CA 1
ATOM 4134 C C . PHE A 1 525 ? -5.809 -30.502 23.399 1.00 74.56 525 PHE A C 1
ATOM 4136 O O . PHE A 1 525 ? -6.577 -30.570 22.436 1.00 74.56 525 PHE A O 1
ATOM 4143 N N . PHE A 1 526 ? -4.637 -29.883 23.261 1.00 70.88 526 PHE A N 1
ATOM 4144 C CA . PHE A 1 526 ? -4.104 -29.304 22.020 1.00 70.88 526 PHE A CA 1
ATOM 4145 C C . PHE A 1 526 ? -2.661 -29.749 21.817 1.00 70.88 526 PHE A C 1
ATOM 4147 O O . PHE A 1 526 ? -1.808 -29.506 22.658 1.00 70.88 526 PHE A O 1
ATOM 4154 N N . GLU A 1 527 ? -2.370 -30.386 20.685 1.00 65.12 527 GLU A N 1
ATOM 4155 C CA . GLU A 1 527 ? -1.010 -30.821 20.352 1.00 65.12 527 GLU A CA 1
ATOM 4156 C C . GLU A 1 527 ? -0.119 -29.603 20.022 1.00 65.12 527 GLU A C 1
ATOM 4158 O O . GLU A 1 527 ? -0.474 -28.792 19.160 1.00 65.12 527 GLU A O 1
ATOM 4163 N N . GLN A 1 528 ? 1.023 -29.458 20.707 1.00 62.28 528 GLN A N 1
ATOM 4164 C CA . GLN A 1 528 ? 1.999 -28.381 20.470 1.00 62.28 528 GLN A CA 1
ATOM 4165 C C . GLN A 1 528 ? 3.200 -28.861 19.633 1.00 62.28 528 GLN A C 1
ATOM 4167 O O . GLN A 1 528 ? 3.519 -30.045 19.609 1.00 62.28 528 GLN A O 1
ATOM 4172 N N . ASP A 1 529 ? 3.895 -27.929 18.967 1.00 51.59 529 ASP A N 1
ATOM 4173 C CA . ASP A 1 529 ? 5.061 -28.192 18.095 1.00 51.59 529 ASP A CA 1
ATOM 4174 C C . ASP A 1 529 ? 6.353 -28.582 18.840 1.00 51.59 529 ASP A C 1
ATOM 4176 O O . ASP A 1 529 ? 7.381 -28.833 18.210 1.00 51.59 529 ASP A O 1
ATOM 4180 N N . ARG A 1 530 ? 6.340 -28.613 20.175 1.00 57.31 530 ARG A N 1
ATOM 4181 C CA . ARG A 1 530 ? 7.540 -28.902 20.964 1.00 57.31 530 ARG A CA 1
ATOM 4182 C C . ARG A 1 530 ? 7.647 -30.409 21.210 1.00 57.31 530 ARG A C 1
ATOM 4184 O O . ARG A 1 530 ? 6.679 -30.992 21.696 1.00 57.31 530 ARG A O 1
ATOM 4191 N N . PRO A 1 531 ? 8.792 -31.050 20.907 1.00 58.62 531 PRO A N 1
ATOM 4192 C CA . PRO A 1 531 ? 9.014 -32.421 21.344 1.00 58.62 531 PRO A CA 1
ATOM 4193 C C . PRO A 1 531 ? 8.894 -32.466 22.869 1.00 58.62 531 PRO A C 1
ATOM 4195 O O . PRO A 1 531 ? 9.439 -31.597 23.556 1.00 58.62 531 PRO A O 1
ATOM 4198 N N . ILE A 1 532 ? 8.158 -33.455 23.388 1.00 62.12 532 ILE A N 1
ATOM 4199 C CA . ILE A 1 532 ? 8.092 -33.697 24.831 1.00 62.12 532 ILE A CA 1
ATOM 4200 C C . ILE A 1 532 ? 9.540 -33.885 25.300 1.00 62.12 532 ILE A C 1
ATOM 4202 O O . ILE A 1 532 ? 10.246 -34.721 24.724 1.00 62.12 532 ILE A O 1
ATOM 4206 N N . PRO A 1 533 ? 10.026 -33.078 26.260 1.00 58.91 533 PRO A N 1
ATOM 4207 C CA . PRO A 1 533 ? 11.401 -33.176 26.721 1.00 58.91 533 PRO A CA 1
ATOM 4208 C C . PRO A 1 533 ? 11.692 -34.611 27.158 1.00 58.91 533 PRO A C 1
ATOM 4210 O O . PRO A 1 533 ? 10.925 -35.177 27.930 1.00 58.91 533 PRO A O 1
ATOM 4213 N N . ALA A 1 534 ? 12.810 -35.192 26.716 1.00 55.97 534 ALA A N 1
ATOM 4214 C CA . ALA A 1 534 ? 13.208 -36.552 27.106 1.00 55.97 534 ALA A CA 1
ATOM 4215 C C . ALA A 1 534 ? 13.380 -36.725 28.633 1.00 55.97 534 ALA A C 1
ATOM 4217 O O . ALA A 1 534 ? 13.465 -37.845 29.127 1.00 55.97 534 ALA A O 1
ATOM 4218 N N . SER A 1 535 ? 13.437 -35.616 29.379 1.00 54.78 535 SER A N 1
ATOM 4219 C CA . SER A 1 535 ? 13.454 -35.574 30.840 1.00 54.78 535 SER A CA 1
ATOM 4220 C C . SER A 1 535 ? 12.090 -35.827 31.492 1.00 54.78 535 SER A C 1
ATOM 4222 O O . SER A 1 535 ? 12.066 -36.159 32.670 1.00 54.78 535 SER A O 1
ATOM 4224 N N . ALA A 1 536 ? 10.974 -35.716 30.763 1.00 55.25 536 ALA A N 1
ATOM 4225 C CA . ALA A 1 536 ? 9.612 -35.888 31.278 1.00 55.25 536 ALA A CA 1
ATOM 4226 C C . ALA A 1 536 ? 9.196 -37.371 31.398 1.00 55.25 536 ALA A C 1
ATOM 4228 O O . ALA A 1 536 ? 8.058 -37.725 31.132 1.00 55.25 536 ALA A O 1
ATOM 4229 N N . ASN A 1 537 ? 10.113 -38.268 31.770 1.00 57.53 537 ASN A N 1
ATOM 4230 C CA . ASN A 1 537 ? 9.820 -39.706 31.886 1.00 57.53 537 ASN A CA 1
ATOM 4231 C C . ASN A 1 537 ? 9.152 -40.089 33.221 1.00 57.53 537 ASN A C 1
ATOM 4233 O O . ASN A 1 537 ? 8.789 -41.249 33.407 1.00 57.53 537 ASN A O 1
ATOM 4237 N N . ALA A 1 538 ? 9.010 -39.145 34.155 1.00 62.16 538 ALA A N 1
ATOM 4238 C CA . ALA A 1 538 ? 8.289 -39.350 35.408 1.00 62.16 538 ALA A CA 1
ATOM 4239 C C . ALA A 1 538 ? 6.786 -39.083 35.216 1.00 62.16 538 ALA A C 1
ATOM 4241 O O . ALA A 1 538 ? 6.407 -38.095 34.586 1.00 62.16 538 ALA A O 1
ATOM 4242 N N . GLU A 1 539 ? 5.940 -39.946 35.778 1.00 62.97 539 GLU A N 1
ATOM 4243 C CA . GLU A 1 539 ? 4.475 -39.900 35.643 1.00 62.97 539 GLU A CA 1
ATOM 4244 C C . GLU A 1 539 ? 3.893 -38.532 36.059 1.00 62.97 539 GLU A C 1
ATOM 4246 O O . GLU A 1 539 ? 3.142 -37.933 35.292 1.00 62.97 539 GLU A O 1
ATOM 4251 N N . ASP A 1 540 ? 4.368 -37.965 37.173 1.00 62.91 540 ASP A N 1
ATOM 4252 C CA . ASP A 1 540 ? 3.951 -36.646 37.685 1.00 62.91 540 ASP A CA 1
ATOM 4253 C C . ASP A 1 540 ? 4.341 -35.482 36.750 1.00 62.91 540 ASP A C 1
ATOM 4255 O O . ASP A 1 540 ? 3.622 -34.487 36.608 1.00 62.91 540 ASP A O 1
ATOM 4259 N N . GLN A 1 541 ? 5.486 -35.597 36.066 1.00 66.50 541 GLN A N 1
ATOM 4260 C CA . GLN A 1 541 ? 5.923 -34.589 35.094 1.00 66.50 541 GLN A CA 1
ATOM 4261 C C . GLN A 1 541 ? 5.100 -34.667 33.810 1.00 66.50 541 GLN A C 1
ATOM 4263 O O . GLN A 1 541 ? 4.844 -33.633 33.197 1.00 66.50 541 GLN A O 1
ATOM 4268 N N . MET A 1 542 ? 4.651 -35.864 33.424 1.00 65.06 542 MET A N 1
ATOM 4269 C CA . MET A 1 542 ? 3.736 -36.044 32.297 1.00 65.06 542 MET A CA 1
ATOM 4270 C C . MET A 1 542 ? 2.336 -35.531 32.618 1.00 65.06 542 MET A C 1
ATOM 4272 O O . MET A 1 542 ? 1.711 -34.950 31.741 1.00 65.06 542 MET A O 1
ATOM 4276 N N . GLU A 1 543 ? 1.851 -35.668 33.852 1.00 65.75 543 GLU A N 1
ATOM 4277 C CA . GLU A 1 543 ? 0.569 -35.077 34.266 1.00 65.75 543 GLU A CA 1
ATOM 4278 C C . GLU A 1 543 ? 0.628 -33.540 34.236 1.00 65.75 543 GLU A C 1
ATOM 4280 O O . GLU A 1 543 ? -0.188 -32.904 33.568 1.00 65.75 543 GLU A O 1
ATOM 4285 N N . THR A 1 544 ? 1.682 -32.945 34.803 1.00 68.94 544 THR A N 1
ATOM 4286 C CA . THR A 1 544 ? 1.913 -31.486 34.749 1.00 68.94 544 THR A CA 1
ATOM 4287 C C . THR A 1 544 ? 2.055 -30.982 33.304 1.00 68.94 544 THR A C 1
ATOM 4289 O O . THR A 1 544 ? 1.579 -29.904 32.937 1.00 68.94 544 THR A O 1
ATOM 4292 N N . LEU A 1 545 ? 2.713 -31.764 32.442 1.00 69.25 545 LEU A N 1
ATOM 4293 C CA . LEU A 1 545 ? 2.852 -31.437 31.027 1.00 69.25 545 LEU A CA 1
ATOM 4294 C C . LEU A 1 545 ? 1.523 -31.608 30.283 1.00 69.25 545 LEU A C 1
ATOM 4296 O O . LEU A 1 545 ? 1.273 -30.847 29.362 1.00 69.25 545 LEU A O 1
ATOM 4300 N N . ALA A 1 546 ? 0.639 -32.526 30.684 1.00 67.69 546 ALA A N 1
ATOM 4301 C CA . ALA A 1 546 ? -0.695 -32.650 30.096 1.00 67.69 546 ALA A CA 1
ATOM 4302 C C . ALA A 1 546 ? -1.524 -31.382 30.340 1.00 67.69 546 ALA A C 1
ATOM 4304 O O . ALA A 1 546 ? -2.133 -30.860 29.405 1.00 67.69 546 ALA A O 1
ATOM 4305 N N . GLU A 1 547 ? -1.495 -30.842 31.561 1.00 69.88 547 GLU A N 1
ATOM 4306 C CA . GLU A 1 547 ? -2.258 -29.650 31.961 1.00 69.88 547 GLU A CA 1
ATOM 4307 C C . GLU A 1 547 ? -1.927 -28.404 31.128 1.00 69.88 547 GLU A C 1
ATOM 4309 O O . GLU A 1 547 ? -2.821 -27.611 30.816 1.00 69.88 547 GLU A O 1
ATOM 4314 N N . GLN A 1 548 ? -0.669 -28.254 30.700 1.00 72.88 548 GLN A N 1
ATOM 4315 C CA . GLN A 1 548 ? -0.222 -27.153 29.831 1.00 72.88 548 GLN A CA 1
ATOM 4316 C C . GLN A 1 548 ? -0.762 -27.252 28.396 1.00 72.88 548 GLN A C 1
ATOM 4318 O O . GLN A 1 548 ? -0.756 -26.269 27.649 1.00 72.88 548 GLN A O 1
ATOM 4323 N N . TYR A 1 549 ? -1.203 -28.442 27.992 1.00 74.12 549 TYR A N 1
ATOM 4324 C CA . TYR A 1 549 ? -1.754 -28.722 26.668 1.00 74.12 549 TYR A CA 1
ATOM 4325 C C . TYR A 1 549 ? -3.287 -28.722 26.709 1.00 74.12 549 TYR A C 1
ATOM 4327 O O . TYR A 1 549 ? -3.916 -28.742 25.654 1.00 74.12 549 TYR A O 1
ATOM 4335 N N . PHE A 1 550 ? -3.894 -28.648 27.897 1.00 77.81 550 PHE A N 1
ATOM 4336 C CA . PHE A 1 550 ? -5.319 -28.404 28.077 1.00 77.81 550 PHE A CA 1
ATOM 4337 C C . PHE A 1 550 ? -5.613 -26.915 28.013 1.00 77.81 550 PHE A C 1
ATOM 4339 O O . PHE A 1 550 ? -5.301 -26.173 28.943 1.00 77.81 550 PHE A O 1
ATOM 4346 N N . LEU A 1 551 ? -6.210 -26.484 26.905 1.00 79.81 551 LEU A N 1
ATOM 4347 C CA . LEU A 1 551 ? -6.494 -25.075 26.652 1.00 79.81 551 LEU A CA 1
ATOM 4348 C C . LEU A 1 551 ? -7.997 -24.872 26.421 1.00 79.81 551 LEU A C 1
ATOM 4350 O O . LEU A 1 551 ? -8.681 -25.782 25.934 1.00 79.81 551 LEU A O 1
ATOM 4354 N N . PRO A 1 552 ? -8.521 -23.682 26.747 1.00 84.69 552 PRO A N 1
ATOM 4355 C CA . PRO A 1 552 ? -9.913 -23.358 26.503 1.00 84.69 552 PRO A CA 1
ATOM 4356 C C . PRO A 1 552 ? -10.160 -23.110 25.011 1.00 84.69 552 PRO A C 1
ATOM 4358 O O . PRO A 1 552 ? -9.270 -22.699 24.261 1.00 84.69 552 PRO A O 1
ATOM 4361 N N . TYR A 1 553 ? -11.396 -23.330 24.576 1.00 79.12 553 TYR A N 1
ATOM 4362 C CA . TYR A 1 553 ? -11.879 -22.948 23.254 1.00 79.12 553 TYR A CA 1
ATOM 4363 C C . TYR A 1 553 ? -13.335 -22.482 23.318 1.00 79.12 553 TYR A C 1
ATOM 4365 O O . TYR A 1 553 ? -14.105 -22.934 24.167 1.00 79.12 553 TYR A O 1
ATOM 4373 N N . TYR A 1 554 ? -13.726 -21.611 22.385 1.00 79.62 554 TYR A N 1
ATOM 4374 C CA . TYR A 1 554 ? -15.128 -21.272 22.133 1.00 79.62 554 TYR A CA 1
ATOM 4375 C C . TYR A 1 554 ? -15.332 -20.818 20.677 1.00 79.62 554 TYR A C 1
ATOM 4377 O O . TYR A 1 554 ? -14.501 -20.093 20.127 1.00 79.62 554 TYR A O 1
ATOM 4385 N N . PHE A 1 555 ? -16.412 -21.259 20.029 1.00 72.75 555 PHE A N 1
ATOM 4386 C CA . PHE A 1 555 ? -16.783 -20.872 18.659 1.00 72.75 555 PHE A CA 1
ATOM 4387 C C . PHE A 1 555 ? -18.258 -21.180 18.367 1.00 72.75 555 PHE A C 1
ATOM 4389 O O . PHE A 1 555 ? -18.915 -21.869 19.144 1.00 72.75 555 PHE A O 1
ATOM 4396 N N . THR A 1 556 ? -18.779 -20.685 17.241 1.00 71.38 556 THR A N 1
ATOM 4397 C CA . THR A 1 556 ? -20.144 -20.973 16.777 1.00 71.38 556 THR A CA 1
ATOM 4398 C C . THR A 1 556 ? -20.169 -21.830 15.510 1.00 71.38 556 THR A C 1
ATOM 4400 O O . THR A 1 556 ? -19.278 -21.754 14.661 1.00 71.38 556 THR A O 1
ATOM 4403 N N . MET A 1 557 ? -21.204 -22.658 15.374 1.00 65.88 557 MET A N 1
ATOM 4404 C CA . MET A 1 557 ? -21.450 -23.540 14.229 1.00 65.88 557 MET A CA 1
ATOM 4405 C C . MET A 1 557 ? -22.875 -23.329 13.716 1.00 65.88 557 MET A C 1
ATOM 4407 O O . MET A 1 557 ? -23.805 -23.244 14.515 1.00 65.88 557 MET A O 1
ATOM 4411 N N . ALA A 1 558 ? -23.053 -23.264 12.396 1.00 60.53 558 ALA A N 1
ATOM 4412 C CA . ALA A 1 558 ? -24.386 -23.246 11.797 1.00 60.53 558 ALA A CA 1
ATOM 4413 C C . ALA A 1 558 ? -24.952 -24.666 11.687 1.00 60.53 558 ALA A C 1
ATOM 4415 O O . ALA A 1 558 ? -24.221 -25.604 11.356 1.00 60.53 558 ALA A O 1
ATOM 4416 N N . THR A 1 559 ? -26.250 -24.815 11.942 1.00 56.53 559 THR A N 1
ATOM 4417 C CA . THR A 1 559 ? -27.005 -26.042 11.660 1.00 56.53 559 THR A CA 1
ATOM 4418 C C . THR A 1 559 ? -27.833 -25.797 10.398 1.00 56.53 559 THR A C 1
ATOM 4420 O O . THR A 1 559 ? -28.532 -24.794 10.322 1.00 56.53 559 THR A O 1
ATOM 4423 N N . GLY A 1 560 ? -27.711 -26.638 9.367 1.00 45.25 560 GLY A N 1
ATOM 4424 C CA . GLY A 1 560 ? -28.410 -26.403 8.099 1.00 45.25 560 GLY A CA 1
ATOM 4425 C C . GLY A 1 560 ? -28.646 -27.662 7.266 1.00 45.25 560 GLY A C 1
ATOM 4426 O O . GLY A 1 560 ? -27.913 -28.645 7.376 1.00 45.25 560 GLY A O 1
ATOM 4427 N N . HIS A 1 561 ? -29.673 -27.604 6.408 1.00 38.97 561 HIS A N 1
ATOM 4428 C CA . HIS A 1 561 ? -29.972 -28.568 5.344 1.00 38.97 561 HIS A CA 1
ATOM 4429 C C . HIS A 1 561 ? -29.182 -28.223 4.069 1.00 38.97 561 HIS A C 1
ATOM 4431 O O . HIS A 1 561 ? -29.707 -27.568 3.173 1.00 38.97 561 HIS A O 1
ATOM 4437 N N . PHE A 1 562 ? -27.929 -28.671 3.953 1.00 34.34 562 PHE A N 1
ATOM 4438 C CA . PHE A 1 562 ? -27.164 -28.564 2.702 1.00 34.34 562 PHE A CA 1
ATOM 4439 C C . PHE A 1 562 ? -26.334 -29.836 2.436 1.00 34.34 562 PHE A C 1
ATOM 4441 O O . PHE A 1 562 ? -25.725 -30.396 3.341 1.00 34.34 562 PHE A O 1
ATOM 4448 N N . HIS A 1 563 ? -26.343 -30.300 1.182 1.00 28.56 563 HIS A N 1
ATOM 4449 C CA . HIS A 1 563 ? -25.535 -31.413 0.646 1.00 28.56 563 HIS A CA 1
ATOM 4450 C C . HIS A 1 563 ? -24.081 -30.965 0.340 1.00 28.56 563 HIS A C 1
ATOM 4452 O O . HIS A 1 563 ? -23.821 -29.763 0.271 1.00 28.56 563 HIS A O 1
ATOM 4458 N N . PRO A 1 564 ? -23.114 -31.890 0.154 1.00 35.44 564 PRO A N 1
ATOM 4459 C CA . PRO A 1 564 ? -22.094 -32.141 1.158 1.00 35.44 564 PRO A CA 1
ATOM 4460 C C . PRO A 1 564 ? -20.741 -31.504 0.822 1.00 35.44 564 PRO A C 1
ATOM 4462 O O . PRO A 1 564 ? -20.353 -31.424 -0.342 1.00 35.44 564 PRO A O 1
ATOM 4465 N N . VAL A 1 565 ? -20.022 -31.108 1.871 1.00 26.92 565 VAL A N 1
ATOM 4466 C CA . VAL A 1 565 ? -18.581 -31.289 2.134 1.00 26.92 565 VAL A CA 1
ATOM 4467 C C . VAL A 1 565 ? -18.169 -30.230 3.162 1.00 26.92 565 VAL A C 1
ATOM 4469 O O . VAL A 1 565 ? -17.704 -29.137 2.830 1.00 26.92 565 VAL A O 1
ATOM 4472 N N . LEU A 1 566 ? -18.228 -30.613 4.439 1.00 28.45 566 LEU A N 1
ATOM 4473 C CA . LEU A 1 566 ? -17.103 -30.397 5.350 1.00 28.45 566 LEU A CA 1
ATOM 4474 C C . LEU A 1 566 ? -17.073 -31.490 6.427 1.00 28.45 566 LEU A C 1
ATOM 4476 O O . LEU A 1 566 ? -17.978 -31.636 7.241 1.00 28.45 566 LEU A O 1
ATOM 4480 N N . HIS A 1 567 ? -15.996 -32.276 6.430 1.00 30.05 567 HIS A N 1
ATOM 4481 C CA . HIS A 1 567 ? -15.774 -33.340 7.403 1.00 30.05 567 HIS A CA 1
ATOM 4482 C C . HIS A 1 567 ? -15.481 -32.776 8.802 1.00 30.05 567 HIS A C 1
ATOM 4484 O O . HIS A 1 567 ? -14.322 -32.537 9.143 1.00 30.05 567 HIS A O 1
ATOM 4490 N N . ALA A 1 568 ? -16.506 -32.671 9.643 1.00 31.75 568 ALA A N 1
ATOM 4491 C CA . ALA A 1 568 ? -16.357 -32.662 11.097 1.00 31.75 568 ALA A CA 1
ATOM 4492 C C . ALA A 1 568 ? -16.715 -34.051 11.652 1.00 31.75 568 ALA A C 1
ATOM 4494 O O . ALA A 1 568 ? -17.733 -34.250 12.304 1.00 31.75 568 ALA A O 1
ATOM 4495 N N . ARG A 1 569 ? -15.873 -35.050 11.359 1.00 32.41 569 ARG A N 1
ATOM 4496 C CA . ARG A 1 569 ? -15.848 -36.292 12.144 1.00 32.41 569 ARG A CA 1
ATOM 4497 C C . ARG A 1 569 ? -14.926 -36.055 13.339 1.00 32.41 569 ARG A C 1
ATOM 4499 O O . ARG A 1 569 ? -13.710 -36.123 13.165 1.00 32.41 569 ARG A O 1
ATOM 4506 N N . SER A 1 570 ? -15.470 -35.807 14.531 1.00 32.91 570 SER A N 1
ATOM 4507 C CA . SER A 1 570 ? -14.760 -36.235 15.744 1.00 32.91 570 SER A CA 1
ATOM 4508 C C . SER A 1 570 ? -15.020 -37.730 15.954 1.00 32.91 570 SER A C 1
ATOM 4510 O O . SER A 1 570 ? -15.926 -38.321 15.361 1.00 32.91 570 SER A O 1
ATOM 4512 N N . ARG A 1 571 ? -14.067 -38.381 16.614 1.00 39.59 571 ARG A N 1
ATOM 4513 C CA . ARG A 1 571 ? -13.843 -39.826 16.542 1.00 39.59 571 ARG A CA 1
ATOM 4514 C C . ARG A 1 571 ? -15.010 -40.621 17.133 1.00 39.59 571 ARG A C 1
ATOM 4516 O O . ARG A 1 571 ? -15.785 -40.128 17.939 1.00 39.59 571 ARG A O 1
ATOM 4523 N N . LYS A 1 572 ? -15.072 -41.896 16.746 1.00 31.92 572 LYS A N 1
ATOM 45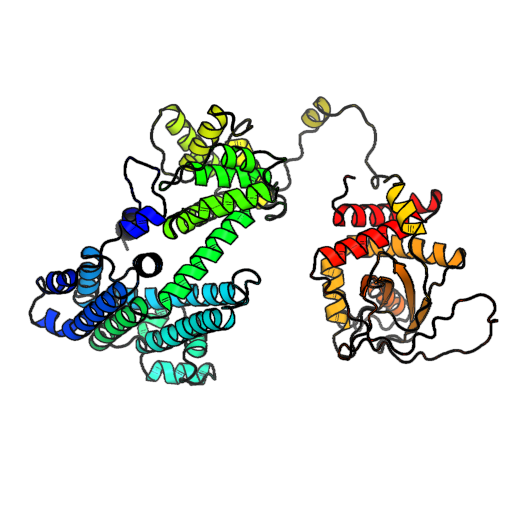24 C CA . LYS A 1 572 ? -15.951 -42.910 17.335 1.00 31.92 572 LYS A CA 1
ATOM 4525 C C . LYS A 1 572 ? -15.737 -42.939 18.856 1.00 31.92 572 LYS A C 1
ATOM 4527 O O . LYS A 1 572 ? -14.622 -43.206 19.302 1.00 31.92 572 LYS A O 1
ATOM 4532 N N . ILE A 1 573 ? -16.798 -42.651 19.608 1.00 32.72 573 ILE A N 1
ATOM 4533 C CA . ILE A 1 573 ? -16.863 -42.805 21.063 1.00 32.72 573 ILE A CA 1
ATOM 4534 C C . ILE A 1 573 ? -16.530 -44.265 21.390 1.00 32.72 573 ILE A C 1
ATOM 4536 O O . ILE A 1 573 ? -17.136 -45.182 20.834 1.00 32.72 573 ILE A O 1
ATOM 4540 N N . ILE A 1 574 ? -15.560 -44.488 22.273 1.00 34.50 574 ILE A N 1
ATOM 4541 C CA . ILE A 1 574 ? -15.406 -45.779 22.947 1.00 34.50 574 ILE A CA 1
ATOM 4542 C C . ILE A 1 574 ? -16.303 -45.677 24.180 1.00 34.50 574 ILE A C 1
ATOM 4544 O O . ILE A 1 574 ? -15.898 -45.128 25.200 1.00 34.50 574 ILE A O 1
ATOM 4548 N N . GLY A 1 575 ? -17.569 -46.070 24.038 1.00 31.27 575 GLY A N 1
ATOM 4549 C CA . GLY A 1 575 ? -18.539 -45.987 25.125 1.00 31.27 575 GLY A CA 1
ATOM 4550 C C . GLY A 1 575 ? -18.183 -46.961 26.246 1.00 31.27 575 GLY A C 1
ATOM 4551 O O . GLY A 1 575 ? -17.858 -48.117 25.981 1.00 31.27 575 GLY A O 1
ATOM 4552 N N . ARG A 1 576 ? -18.300 -46.513 27.498 1.00 32.53 576 ARG A N 1
ATOM 4553 C CA . ARG A 1 576 ? -18.863 -47.370 28.543 1.00 32.53 576 ARG A CA 1
ATOM 4554 C C . ARG A 1 576 ? -20.362 -47.101 28.546 1.00 32.53 576 ARG A C 1
ATOM 4556 O O . ARG A 1 576 ? -20.813 -46.113 29.115 1.00 32.53 576 ARG A O 1
ATOM 4563 N N . GLU A 1 577 ? -21.110 -47.952 27.855 1.00 41.06 577 GLU A N 1
ATOM 4564 C CA . GLU A 1 577 ? -22.506 -48.173 28.212 1.00 41.06 577 GLU A CA 1
ATOM 4565 C C . GLU A 1 577 ? -22.504 -48.816 29.593 1.00 41.06 577 GLU A C 1
ATOM 4567 O O . GLU A 1 577 ? -22.088 -49.958 29.730 1.00 41.06 577 GLU A O 1
ATOM 4572 N N . GLU A 1 578 ? -22.925 -48.080 30.614 1.00 34.00 578 GLU A N 1
ATOM 4573 C CA . GLU A 1 578 ? -23.476 -48.688 31.820 1.00 34.00 578 GLU A CA 1
ATOM 4574 C C . GLU A 1 578 ? -24.350 -47.659 32.543 1.00 34.00 578 GLU A C 1
ATOM 4576 O O . GLU A 1 578 ? -23.886 -46.836 33.326 1.00 34.00 578 GLU A O 1
ATOM 4581 N N . GLY A 1 579 ? -25.641 -47.715 32.200 1.00 43.94 579 GLY A N 1
ATOM 4582 C CA . GLY A 1 579 ? -26.773 -47.365 33.052 1.00 43.94 579 GLY A CA 1
ATOM 4583 C C . GLY A 1 579 ? -26.896 -45.915 33.518 1.00 43.94 579 GLY A C 1
ATOM 4584 O O . GLY A 1 579 ? -26.251 -45.516 34.483 1.00 43.94 579 GLY A O 1
ATOM 4585 N N . LYS A 1 580 ? -27.875 -45.190 32.957 1.00 32.72 580 LYS A N 1
ATOM 4586 C CA . LYS A 1 580 ? -28.886 -44.455 33.745 1.00 32.72 580 LYS A CA 1
ATOM 4587 C C . LYS A 1 580 ? -29.995 -43.872 32.860 1.00 32.72 580 LYS A C 1
ATOM 4589 O O . LYS A 1 580 ? -29.777 -42.924 32.120 1.00 32.72 580 LYS A O 1
ATOM 4594 N N . ASN A 1 581 ? -31.162 -44.499 33.007 1.00 32.69 581 ASN A N 1
ATOM 4595 C CA . ASN A 1 581 ? -32.537 -44.017 32.868 1.00 32.69 581 ASN A CA 1
ATOM 4596 C C . ASN A 1 581 ? -32.783 -42.799 31.969 1.00 32.69 581 ASN A C 1
ATOM 4598 O O . ASN A 1 581 ? -32.661 -41.646 32.381 1.00 32.69 581 ASN A O 1
ATOM 4602 N N . GLU A 1 582 ? -33.251 -43.118 30.768 1.00 34.38 582 GLU A N 1
ATOM 4603 C CA . GLU A 1 582 ? -34.052 -42.261 29.909 1.00 34.38 582 GLU A CA 1
ATOM 4604 C C . GLU A 1 582 ? -35.400 -41.988 30.582 1.00 34.38 582 GLU A C 1
ATOM 4606 O O . GLU A 1 582 ? -36.230 -42.881 30.662 1.00 34.38 582 GLU A O 1
ATOM 4611 N N . GLU A 1 583 ? -35.633 -40.770 31.060 1.00 37.19 583 GLU A N 1
ATOM 4612 C CA . GLU A 1 583 ? -36.979 -40.193 31.105 1.00 37.19 583 GLU A CA 1
ATOM 4613 C C . GLU A 1 583 ? -36.867 -38.667 31.276 1.00 37.19 583 GLU A C 1
ATOM 4615 O O . GLU A 1 583 ? -36.249 -38.173 32.216 1.00 37.19 583 GLU A O 1
ATOM 4620 N N . ALA A 1 584 ? -37.466 -37.937 30.324 1.00 30.84 584 ALA A N 1
ATOM 4621 C CA . ALA A 1 584 ? -37.560 -36.473 30.196 1.00 30.84 584 ALA A CA 1
ATOM 4622 C C . ALA A 1 584 ? -36.402 -35.694 29.524 1.00 30.84 584 ALA A C 1
ATOM 4624 O O . ALA A 1 584 ? -36.140 -34.547 29.888 1.00 30.84 584 ALA A O 1
ATOM 4625 N N . SER A 1 585 ? -35.773 -36.229 28.471 1.00 32.91 585 SER A N 1
ATOM 4626 C CA . SER A 1 585 ? -34.919 -35.427 27.578 1.00 32.91 585 SER A CA 1
ATOM 4627 C C . SER A 1 585 ? -35.401 -35.483 26.129 1.00 32.91 585 SER A C 1
ATOM 4629 O O . SER A 1 585 ? -35.776 -36.529 25.603 1.00 32.91 585 SER A O 1
ATOM 4631 N N . PHE A 1 586 ? -35.399 -34.329 25.460 1.00 31.81 586 PHE A N 1
ATOM 4632 C CA . PHE A 1 586 ? -35.499 -34.272 24.007 1.00 31.81 586 PHE A CA 1
ATOM 4633 C C . PHE A 1 586 ? -34.159 -34.779 23.461 1.00 31.81 586 PHE A C 1
ATOM 4635 O O . PHE A 1 586 ? -33.233 -34.000 23.241 1.00 31.81 586 PHE A O 1
ATOM 4642 N N . GLN A 1 587 ? -34.021 -36.098 23.311 1.00 31.73 587 GLN A N 1
ATOM 4643 C CA . GLN A 1 587 ? -32.973 -36.680 22.481 1.00 31.73 587 GLN A CA 1
ATOM 4644 C C . GLN A 1 587 ? -33.239 -36.202 21.054 1.00 31.73 587 GLN A C 1
ATOM 4646 O O . GLN A 1 587 ? -34.043 -36.774 20.317 1.00 31.73 587 GLN A O 1
ATOM 4651 N N . ALA A 1 588 ? -32.573 -35.126 20.645 1.00 30.64 588 ALA A N 1
ATOM 4652 C CA . ALA A 1 588 ? -32.375 -34.902 19.232 1.00 30.64 588 ALA A CA 1
ATOM 4653 C C . ALA A 1 588 ? -31.484 -36.055 18.754 1.00 30.64 588 ALA A C 1
ATOM 4655 O O . ALA A 1 588 ? -30.261 -35.991 18.862 1.00 30.64 588 ALA A O 1
ATOM 4656 N N . ASN A 1 589 ? -32.107 -37.126 18.255 1.00 29.09 589 ASN A N 1
ATOM 4657 C CA . ASN A 1 589 ? -31.470 -38.055 17.333 1.00 29.09 589 ASN A CA 1
ATOM 4658 C C . ASN A 1 589 ? -31.074 -37.234 16.102 1.00 29.09 589 ASN A C 1
ATOM 4660 O O . ASN A 1 589 ? -31.792 -37.173 15.105 1.00 29.09 589 ASN A O 1
ATOM 4664 N N . LEU A 1 590 ? -29.955 -36.520 16.216 1.00 34.28 590 LEU A N 1
ATOM 4665 C CA . LEU A 1 590 ? -29.318 -35.787 15.140 1.00 34.28 590 LEU A CA 1
ATOM 4666 C C . LEU A 1 590 ? -28.726 -36.835 14.201 1.00 34.28 590 LEU A C 1
ATOM 4668 O O . LEU A 1 590 ? -27.543 -37.164 14.257 1.00 34.28 590 LEU A O 1
ATOM 4672 N N . TYR A 1 591 ? -29.586 -37.395 13.349 1.00 28.78 591 TYR A N 1
ATOM 4673 C CA . TYR A 1 591 ? -29.173 -38.082 12.137 1.00 28.78 591 TYR A CA 1
ATOM 4674 C C . TYR A 1 591 ? -28.251 -37.130 11.372 1.00 28.78 591 TYR A C 1
ATOM 4676 O O . TYR A 1 591 ? -28.717 -36.131 10.836 1.00 28.78 591 TYR A O 1
ATOM 4684 N N . MET A 1 592 ? -26.946 -37.423 11.419 1.00 30.42 592 MET A N 1
ATOM 4685 C CA . MET A 1 592 ? -25.844 -36.806 10.670 1.00 30.42 592 MET A CA 1
ATOM 4686 C C . MET A 1 592 ? -26.205 -35.499 9.940 1.00 30.42 592 MET A C 1
ATOM 4688 O O . MET A 1 592 ? -26.486 -35.514 8.742 1.00 30.42 592 MET A O 1
ATOM 4692 N N . LEU A 1 593 ? -26.144 -34.367 10.642 1.00 33.22 593 LEU A N 1
ATOM 4693 C CA . LEU A 1 593 ? -26.070 -33.059 9.995 1.00 33.22 593 LEU A CA 1
ATOM 4694 C C . LEU A 1 593 ? -24.591 -32.714 9.784 1.00 33.22 593 LEU A C 1
ATOM 4696 O O . LEU A 1 593 ? -23.789 -32.789 10.715 1.00 33.22 593 LEU A O 1
ATOM 4700 N N . GLU A 1 594 ? -24.208 -32.384 8.549 1.00 32.78 594 GLU A N 1
ATOM 4701 C CA . GLU A 1 594 ? -22.893 -31.803 8.283 1.00 32.78 594 GLU A CA 1
ATOM 4702 C C . GLU A 1 594 ? -22.839 -30.407 8.899 1.00 32.78 594 GLU A C 1
ATOM 4704 O O . GLU A 1 594 ? -23.657 -29.540 8.597 1.00 32.78 594 GLU A O 1
ATOM 4709 N N . PHE A 1 595 ? -21.854 -30.181 9.761 1.00 36.97 595 PHE A N 1
ATOM 4710 C CA . PHE A 1 595 ? -21.651 -28.882 10.371 1.00 36.97 595 PHE A CA 1
ATOM 4711 C C . PHE A 1 595 ? -20.588 -28.094 9.609 1.00 36.97 595 PHE A C 1
ATOM 4713 O O . PHE A 1 595 ? -19.449 -28.543 9.452 1.00 36.97 595 PHE A O 1
ATOM 4720 N N . LYS A 1 596 ? -20.930 -26.875 9.189 1.00 35.31 596 LYS A N 1
ATOM 4721 C CA . LYS A 1 596 ? -19.962 -25.929 8.635 1.00 35.31 596 LYS A CA 1
ATOM 4722 C C . LYS A 1 596 ? -19.414 -25.072 9.772 1.00 35.31 596 LYS A C 1
ATOM 4724 O O . LYS A 1 596 ? -20.142 -24.278 10.365 1.00 35.31 596 LYS A O 1
ATOM 4729 N N . GLY A 1 597 ? -18.126 -25.231 10.076 1.00 43.25 597 GLY A N 1
ATOM 4730 C CA . GLY A 1 597 ? -17.429 -24.290 10.950 1.00 43.25 597 GLY A CA 1
ATOM 4731 C C . GLY A 1 597 ? -17.515 -22.892 10.342 1.00 43.25 597 GLY A C 1
ATOM 4732 O O . GLY A 1 597 ? -17.131 -22.703 9.184 1.00 43.25 597 GLY A O 1
ATOM 4733 N N . LEU A 1 598 ? -18.056 -21.930 11.090 1.00 45.06 598 LEU A N 1
ATOM 4734 C CA . LEU A 1 598 ? -17.997 -20.532 10.684 1.00 45.06 598 LEU A CA 1
ATOM 4735 C C . LEU A 1 598 ? -16.527 -20.106 10.695 1.00 45.06 598 LEU A C 1
ATOM 4737 O O . LEU A 1 598 ? -15.790 -20.422 11.631 1.00 45.06 598 LEU A O 1
ATOM 4741 N N . ASP A 1 599 ? -16.084 -19.425 9.638 1.00 44.28 599 ASP A N 1
ATOM 4742 C CA . ASP A 1 599 ? -14.718 -18.914 9.586 1.00 44.28 599 ASP A CA 1
ATOM 4743 C C . ASP A 1 599 ? -14.516 -17.930 10.746 1.00 44.28 599 ASP A C 1
ATOM 4745 O O . ASP A 1 599 ? -15.122 -16.858 10.792 1.00 44.28 599 ASP A O 1
ATOM 4749 N N . MET A 1 600 ? -13.661 -18.305 11.696 1.00 46.28 600 MET A N 1
ATOM 4750 C CA . MET A 1 600 ? -13.286 -17.471 12.840 1.00 46.28 600 MET A CA 1
ATOM 4751 C C . MET A 1 600 ? -12.463 -16.240 12.412 1.00 46.28 600 MET A C 1
ATOM 4753 O O . MET A 1 600 ? -12.194 -15.367 13.234 1.00 46.28 600 MET A O 1
ATOM 4757 N N . GLY A 1 601 ? -12.067 -16.150 11.134 1.00 40.31 601 GLY A N 1
ATOM 4758 C CA . GLY A 1 601 ? -11.540 -14.943 10.497 1.00 40.31 601 GLY A CA 1
ATOM 4759 C C . GLY A 1 601 ? -12.599 -13.869 10.213 1.00 40.31 601 GLY A C 1
ATOM 4760 O O . GLY A 1 601 ? -12.237 -12.715 9.981 1.00 40.31 601 GLY A O 1
ATOM 4761 N N . HIS A 1 602 ? -13.893 -14.205 10.276 1.00 53.38 602 HIS A N 1
ATOM 4762 C CA . HIS A 1 602 ? -14.982 -13.234 10.197 1.00 53.38 602 HIS A CA 1
ATOM 4763 C C . HIS A 1 602 ? -15.243 -12.619 11.581 1.00 53.38 602 HIS A C 1
ATOM 4765 O O . HIS A 1 602 ? -15.642 -13.304 12.525 1.00 53.38 602 HIS A O 1
ATOM 4771 N N . SER A 1 603 ? -15.053 -11.301 11.699 1.00 60.72 603 SER A N 1
ATOM 4772 C CA . SER A 1 603 ? -15.233 -10.540 12.949 1.00 60.72 603 SER A CA 1
ATOM 4773 C C . SER A 1 603 ? -16.628 -10.696 13.564 1.00 60.72 603 SER A C 1
ATOM 4775 O O . SER A 1 603 ? -16.786 -10.615 14.781 1.00 60.72 603 SER A O 1
ATOM 4777 N N . GLU A 1 604 ? -17.635 -10.956 12.734 1.00 66.75 604 GLU A N 1
ATOM 4778 C CA . GLU A 1 604 ? -19.015 -11.149 13.158 1.00 66.75 604 GLU A CA 1
ATOM 4779 C C . GLU A 1 604 ? -19.240 -12.481 13.885 1.00 66.75 604 GLU A C 1
ATOM 4781 O O . GLU A 1 604 ? -19.822 -12.474 14.968 1.00 66.75 604 GLU A O 1
ATOM 4786 N N . SER A 1 605 ? -18.710 -13.596 13.372 1.00 65.44 605 SER A N 1
ATOM 4787 C CA . SER A 1 605 ? -18.824 -14.919 14.006 1.00 65.44 605 SER A CA 1
ATOM 4788 C C . SER A 1 605 ? -18.164 -14.939 15.385 1.00 65.44 605 SER A C 1
ATOM 4790 O O . SER A 1 605 ? -18.752 -15.413 16.357 1.00 65.44 605 SER A O 1
ATOM 4792 N N . LEU A 1 606 ? -16.968 -14.345 15.496 1.00 72.69 606 LEU A N 1
ATOM 4793 C CA . LEU A 1 606 ? -16.259 -14.212 16.770 1.00 72.69 606 LEU A CA 1
ATOM 4794 C C . LEU A 1 606 ? -17.024 -13.317 17.754 1.00 72.69 606 LEU A C 1
ATOM 4796 O O . LEU A 1 606 ? -17.086 -13.623 18.946 1.00 72.69 606 LEU A O 1
ATOM 4800 N N . ARG A 1 607 ? -17.635 -12.226 17.273 1.00 79.69 607 ARG A N 1
ATOM 4801 C CA . ARG A 1 607 ? -18.487 -11.349 18.089 1.00 79.69 607 ARG A CA 1
ATOM 4802 C C . ARG A 1 607 ? -19.717 -12.094 18.611 1.00 79.69 607 ARG A C 1
ATOM 4804 O O . ARG A 1 607 ? -20.029 -11.968 19.790 1.00 79.69 607 ARG A O 1
ATOM 4811 N N . VAL A 1 608 ? -20.389 -12.890 17.776 1.00 78.75 608 VAL A N 1
ATOM 4812 C CA . VAL A 1 608 ? -21.544 -13.708 18.190 1.00 78.75 608 VAL A CA 1
ATOM 4813 C C . VAL A 1 608 ? -21.129 -14.747 19.234 1.00 78.75 608 VAL A C 1
ATOM 4815 O O . VAL A 1 608 ? -21.740 -14.798 20.302 1.00 78.75 608 VAL A O 1
ATOM 4818 N N . ALA A 1 609 ? -20.049 -15.494 18.985 1.00 80.44 609 ALA A N 1
ATOM 4819 C CA . ALA A 1 609 ? -19.520 -16.479 19.929 1.00 80.44 609 ALA A CA 1
ATOM 4820 C C . ALA A 1 609 ? -19.137 -15.837 21.273 1.00 80.44 609 ALA A C 1
ATOM 4822 O O . ALA A 1 609 ? -19.490 -16.352 22.330 1.00 80.44 609 ALA A O 1
ATOM 4823 N N . SER A 1 610 ? -18.481 -14.671 21.244 1.00 87.50 610 SER A N 1
ATOM 4824 C CA . SER A 1 610 ? -18.064 -13.952 22.459 1.00 87.50 610 SER A CA 1
ATOM 4825 C C . SER A 1 610 ? -19.267 -13.402 23.234 1.00 87.50 610 SER A C 1
ATOM 4827 O O . SER A 1 610 ? -19.278 -13.440 24.461 1.00 87.50 610 SER A O 1
ATOM 4829 N N . LYS A 1 611 ? -20.316 -12.948 22.532 1.00 87.19 611 LYS A N 1
ATOM 4830 C CA . LYS A 1 611 ? -21.570 -12.470 23.133 1.00 87.19 611 LYS A CA 1
ATOM 4831 C C . LYS A 1 611 ? -22.308 -13.595 23.862 1.00 87.19 611 LYS A C 1
ATOM 4833 O O . LYS A 1 611 ? -22.777 -13.393 24.979 1.00 87.19 611 LYS A O 1
ATOM 4838 N N . GLN A 1 612 ? -22.404 -14.771 23.244 1.00 87.38 612 GLN A N 1
ATOM 4839 C CA . GLN A 1 612 ? -23.048 -15.936 23.855 1.00 87.38 612 GLN A CA 1
ATOM 4840 C C . GLN A 1 612 ? -22.200 -16.514 25.000 1.00 87.38 612 GLN A C 1
ATOM 4842 O O . GLN A 1 612 ? -22.747 -16.870 26.039 1.00 87.38 612 GLN A O 1
ATOM 4847 N N . MET A 1 613 ? -20.870 -16.524 24.862 1.00 91.31 613 MET A N 1
ATOM 4848 C CA . MET A 1 613 ? -19.959 -16.925 25.936 1.00 91.31 613 MET A CA 1
ATOM 4849 C C . MET A 1 613 ? -20.091 -16.015 27.165 1.00 91.31 613 MET A C 1
ATOM 4851 O O . MET A 1 613 ? -20.179 -16.496 28.292 1.00 91.31 613 MET A O 1
ATOM 4855 N N . LEU A 1 614 ? -20.184 -14.698 26.955 1.00 91.38 614 LEU A N 1
ATOM 4856 C CA . LEU A 1 614 ? -20.402 -13.741 28.038 1.00 91.38 614 LEU A CA 1
ATOM 4857 C C . LEU A 1 614 ? -21.755 -13.965 28.727 1.00 91.38 614 LEU A C 1
ATOM 4859 O O . LEU A 1 614 ? -21.845 -13.857 29.949 1.00 91.38 614 LEU A O 1
ATOM 4863 N N . ALA A 1 615 ? -22.793 -14.333 27.971 1.00 89.25 615 ALA A N 1
ATOM 4864 C CA . ALA A 1 615 ? -24.079 -14.710 28.549 1.00 89.25 615 ALA A CA 1
ATOM 4865 C C . ALA A 1 615 ? -23.975 -15.956 29.445 1.00 89.25 615 ALA A C 1
ATOM 4867 O O . ALA A 1 615 ? -24.560 -15.961 30.525 1.00 89.25 615 ALA A O 1
ATOM 4868 N N . LEU A 1 616 ? -23.186 -16.970 29.068 1.00 91.00 616 LEU A N 1
ATOM 4869 C CA . LEU A 1 616 ? -22.957 -18.137 29.930 1.00 91.00 616 LEU A CA 1
ATOM 4870 C C . LEU A 1 616 ? -22.332 -17.754 31.274 1.00 91.00 616 LEU A C 1
ATOM 4872 O O . LEU A 1 616 ? -22.805 -18.225 32.307 1.00 91.00 616 LEU A O 1
ATOM 4876 N N . PHE A 1 617 ? -21.320 -16.881 31.281 1.00 93.00 617 PHE A N 1
ATOM 4877 C CA . PHE A 1 617 ? -20.711 -16.397 32.525 1.00 93.00 617 PHE A CA 1
ATOM 4878 C C . PHE A 1 617 ? -21.717 -15.656 33.413 1.00 93.00 617 PHE A C 1
ATOM 4880 O O . PHE A 1 617 ? -21.717 -15.849 34.627 1.00 93.00 617 PHE A O 1
ATOM 4887 N N . HIS A 1 618 ? -22.631 -14.875 32.827 1.00 91.19 618 HIS A N 1
ATOM 4888 C CA . HIS A 1 618 ? -23.676 -14.170 33.583 1.00 91.19 618 HIS A CA 1
ATOM 4889 C C . HIS A 1 618 ? -24.665 -15.115 34.294 1.00 91.19 618 HIS A C 1
ATOM 4891 O O . HIS A 1 618 ? -25.367 -14.679 35.208 1.00 91.19 618 HIS A O 1
ATOM 4897 N N . GLY A 1 619 ? -24.709 -16.398 33.915 1.00 87.56 619 GLY A N 1
ATOM 4898 C CA . GLY A 1 619 ? -25.488 -17.435 34.597 1.00 87.56 619 GLY A CA 1
ATOM 4899 C C . GLY A 1 619 ? -24.885 -17.934 35.919 1.00 87.56 619 GLY A C 1
ATOM 4900 O O . GLY A 1 619 ? -25.577 -18.621 36.676 1.00 87.56 619 GLY A O 1
ATOM 4901 N N . LEU A 1 620 ? -23.629 -17.586 36.235 1.00 91.75 620 LEU A N 1
ATOM 4902 C CA . LEU A 1 620 ? -23.008 -17.914 37.523 1.00 91.75 620 LEU A CA 1
ATOM 4903 C C . LEU A 1 620 ? -23.686 -17.160 38.675 1.00 91.75 620 LEU A C 1
ATOM 4905 O O . LEU A 1 620 ? -24.108 -16.026 38.482 1.00 91.75 620 LEU A O 1
ATOM 4909 N N . PRO A 1 621 ? -23.781 -17.718 39.892 1.00 91.00 621 PRO A N 1
ATOM 4910 C CA . PRO A 1 621 ? -24.247 -16.999 41.076 1.00 91.00 621 PRO A CA 1
ATOM 4911 C C . PRO A 1 621 ? -23.224 -15.932 41.490 1.00 91.00 621 PRO A C 1
ATOM 4913 O O . PRO A 1 621 ? -22.053 -16.024 41.132 1.00 91.00 621 PRO A O 1
ATOM 4916 N N . ASP A 1 622 ? -23.648 -14.910 42.235 1.00 87.69 622 ASP A N 1
ATOM 4917 C CA . ASP A 1 622 ? -22.809 -13.730 42.519 1.00 87.69 622 ASP A CA 1
ATOM 4918 C C . ASP A 1 622 ? -21.491 -14.062 43.230 1.00 87.69 622 ASP A C 1
ATOM 4920 O O . ASP A 1 622 ? -20.474 -13.424 42.970 1.00 87.69 622 ASP A O 1
ATOM 4924 N N . ASN A 1 623 ? -21.480 -15.091 44.079 1.00 90.44 623 ASN A N 1
ATOM 4925 C CA . ASN A 1 623 ? -20.271 -15.552 44.758 1.00 90.44 623 ASN A CA 1
ATOM 4926 C C . ASN A 1 623 ? -19.231 -16.141 43.790 1.00 90.44 623 ASN A C 1
ATOM 4928 O O . ASN A 1 623 ? -18.045 -15.926 44.000 1.00 90.44 623 ASN A O 1
ATOM 4932 N N . LEU A 1 624 ? -19.662 -16.854 42.741 1.00 92.00 624 LEU A N 1
ATOM 4933 C CA . LEU A 1 624 ? -18.761 -17.389 41.712 1.00 92.00 624 LEU A CA 1
ATOM 4934 C C . LEU A 1 624 ? -18.431 -16.339 40.651 1.00 92.00 624 LEU A C 1
ATOM 4936 O O . LEU A 1 624 ? -17.302 -16.264 40.189 1.00 92.00 624 LEU A O 1
ATOM 4940 N N . TRP A 1 625 ? -19.400 -15.493 40.298 1.00 90.25 625 TRP A N 1
ATOM 4941 C CA . TRP A 1 625 ? -19.207 -14.375 39.376 1.00 90.25 625 TRP A CA 1
ATOM 4942 C C . TRP A 1 625 ? -18.075 -13.451 39.833 1.00 90.25 625 TRP A C 1
ATOM 4944 O O . TRP A 1 625 ? -17.285 -13.005 39.012 1.00 90.25 625 TRP A O 1
ATOM 4954 N N . ARG A 1 626 ? -17.981 -13.176 41.139 1.00 88.06 626 ARG A N 1
ATOM 4955 C CA . ARG A 1 626 ? -16.972 -12.283 41.729 1.00 88.06 626 ARG A CA 1
ATOM 4956 C C . ARG A 1 626 ? -15.589 -12.917 41.911 1.00 88.06 626 ARG A C 1
ATOM 4958 O O . ARG A 1 626 ? -14.695 -12.230 42.398 1.00 88.06 626 ARG A O 1
ATOM 4965 N N . LEU A 1 627 ? -15.404 -14.191 41.559 1.00 90.38 627 LEU A N 1
ATOM 4966 C CA . LEU A 1 627 ? -14.089 -14.825 41.641 1.00 90.38 627 LEU A CA 1
ATOM 4967 C C . LEU A 1 627 ? -13.104 -14.143 40.675 1.00 90.38 627 LEU A C 1
ATOM 4969 O O . LEU A 1 627 ? -13.507 -13.817 39.552 1.00 90.38 627 LEU A O 1
ATOM 4973 N N . PRO A 1 628 ? -11.836 -13.923 41.074 1.00 87.75 628 PRO A N 1
ATOM 4974 C CA . PRO A 1 628 ? -10.835 -13.269 40.231 1.00 87.75 628 PRO A CA 1
ATOM 4975 C C . PRO A 1 628 ? -10.710 -13.894 38.836 1.00 87.75 628 PRO A C 1
ATOM 4977 O O . PRO A 1 628 ? -10.725 -13.183 37.836 1.00 87.75 628 PRO A O 1
ATOM 4980 N N . GLU A 1 629 ? -10.691 -15.222 38.757 1.00 89.50 629 GLU A N 1
ATOM 4981 C CA . GLU A 1 629 ? -10.534 -15.999 37.522 1.00 89.50 629 GLU A CA 1
ATOM 4982 C C . GLU A 1 629 ? -11.729 -15.794 36.569 1.00 89.50 629 GLU A C 1
ATOM 4984 O O . GLU A 1 629 ? -11.593 -15.704 35.342 1.00 89.50 629 GLU A O 1
ATOM 4989 N N . VAL A 1 630 ? -12.929 -15.647 37.142 1.00 91.12 630 VAL A N 1
ATOM 4990 C CA . VAL A 1 630 ? -14.158 -15.344 36.398 1.00 91.12 630 VAL A CA 1
ATOM 4991 C C . VAL A 1 630 ? -14.165 -13.890 35.933 1.00 91.12 630 VAL A C 1
ATOM 4993 O O . VAL A 1 630 ? -14.483 -13.626 34.773 1.00 91.12 630 VAL A O 1
ATOM 4996 N N . GLN A 1 631 ? -13.767 -12.949 36.789 1.00 91.19 631 GLN A N 1
ATOM 4997 C CA . GLN A 1 631 ? -13.679 -11.530 36.440 1.00 91.19 631 GLN A CA 1
ATOM 4998 C C . GLN A 1 631 ? -12.652 -11.274 35.333 1.00 91.19 631 GLN A C 1
ATOM 5000 O O . GLN A 1 631 ? -12.933 -10.522 34.401 1.00 91.19 631 GLN A O 1
ATOM 5005 N N . GLU A 1 632 ? -11.504 -11.951 35.349 1.00 88.50 632 GLU A N 1
ATOM 5006 C CA . GLU A 1 632 ? -10.524 -11.885 34.259 1.00 88.50 632 GLU A CA 1
ATOM 5007 C C . GLU A 1 632 ? -11.101 -12.407 32.930 1.00 88.50 632 GLU A C 1
ATOM 5009 O O . GLU A 1 632 ? -10.917 -11.784 31.878 1.00 88.50 632 GLU A O 1
ATOM 5014 N N . SER A 1 633 ? -11.871 -13.498 32.973 1.00 90.69 633 SER A N 1
ATOM 5015 C CA . SER A 1 633 ? -12.545 -14.064 31.795 1.00 90.69 633 SER A CA 1
ATOM 5016 C C . SER A 1 633 ? -13.643 -13.146 31.242 1.00 90.69 633 SER A C 1
ATOM 5018 O O . SER A 1 633 ? -13.772 -12.974 30.026 1.00 90.69 633 SER A O 1
ATOM 5020 N N . VAL A 1 634 ? -14.421 -12.518 32.127 1.00 89.56 634 VAL A N 1
ATOM 5021 C CA . VAL A 1 634 ? -15.471 -11.550 31.778 1.00 89.56 634 VAL A CA 1
ATOM 5022 C C . VAL A 1 634 ? -14.862 -10.287 31.172 1.00 89.56 634 VAL A C 1
ATOM 5024 O O . VAL A 1 634 ? -15.293 -9.863 30.098 1.00 89.56 634 VAL A O 1
ATOM 5027 N N . ASN A 1 635 ? -13.817 -9.737 31.794 1.00 86.38 635 ASN A N 1
ATOM 5028 C CA . ASN A 1 635 ? -13.076 -8.583 31.288 1.00 86.38 635 ASN A CA 1
ATOM 5029 C C . ASN A 1 635 ? -12.504 -8.850 29.888 1.00 86.38 635 ASN A C 1
ATOM 5031 O O . ASN A 1 635 ? -12.628 -8.015 28.986 1.00 86.38 635 ASN A O 1
ATOM 5035 N N . PHE A 1 636 ? -11.958 -10.050 29.661 1.00 87.88 636 PHE A N 1
ATOM 5036 C CA . PHE A 1 636 ? -11.506 -10.474 28.338 1.00 87.88 636 PHE A CA 1
ATOM 5037 C C . PHE A 1 636 ? -12.640 -10.441 27.296 1.00 87.88 636 PHE A C 1
ATOM 5039 O O . PHE A 1 636 ? -12.473 -9.864 26.217 1.00 87.88 636 PHE A O 1
ATOM 5046 N N . LEU A 1 637 ? -13.808 -11.018 27.603 1.00 87.31 637 LEU A N 1
ATOM 5047 C CA . LEU A 1 637 ? -14.949 -11.067 26.678 1.00 87.31 637 LEU A CA 1
ATOM 5048 C C . LEU A 1 637 ? -15.549 -9.680 26.405 1.00 87.31 637 LEU A C 1
ATOM 5050 O O . LEU A 1 637 ? -15.867 -9.372 25.254 1.00 87.31 637 LEU A O 1
ATOM 5054 N N . MET A 1 638 ? -15.656 -8.829 27.427 1.00 82.88 638 MET A N 1
ATOM 5055 C CA . MET A 1 638 ? -16.103 -7.435 27.299 1.00 82.88 638 MET A CA 1
ATOM 5056 C C . MET A 1 638 ? -15.168 -6.637 26.383 1.00 82.88 638 MET A C 1
ATOM 5058 O O . MET A 1 638 ? -15.631 -5.991 25.437 1.00 82.88 638 MET A O 1
ATOM 5062 N N . GLY A 1 639 ? -13.851 -6.788 26.568 1.00 79.31 639 GLY A N 1
ATOM 5063 C CA . GLY A 1 639 ? -12.837 -6.201 25.691 1.00 79.31 639 GLY A CA 1
ATOM 5064 C C . GLY A 1 639 ? -12.954 -6.677 24.238 1.00 79.31 639 GLY A C 1
ATOM 5065 O O . GLY A 1 639 ? -12.871 -5.871 23.308 1.00 79.31 639 GLY A O 1
ATOM 5066 N N . LYS A 1 640 ? -13.231 -7.971 24.006 1.00 76.50 640 LYS A N 1
ATOM 5067 C CA . LYS A 1 640 ? -13.475 -8.511 22.652 1.00 76.50 640 LYS A CA 1
ATOM 5068 C C . LYS A 1 640 ? -14.739 -7.961 22.000 1.00 76.50 640 LYS A C 1
ATOM 5070 O O . LYS A 1 640 ? -14.753 -7.752 20.786 1.00 76.50 640 LYS A O 1
ATOM 5075 N N . LEU A 1 641 ? -15.784 -7.712 22.783 1.00 74.69 641 LEU A N 1
ATOM 5076 C CA . LEU A 1 641 ? -17.042 -7.139 22.308 1.00 74.69 641 LEU A CA 1
ATOM 5077 C C . LEU A 1 641 ? -16.994 -5.611 22.162 1.00 74.69 641 LEU A C 1
ATOM 5079 O O . LEU A 1 641 ? -17.939 -5.042 21.616 1.00 74.69 641 LEU A O 1
ATOM 5083 N N . LYS A 1 642 ? -15.901 -4.962 22.596 1.00 71.88 642 LYS A N 1
ATOM 5084 C CA . LYS A 1 642 ? -15.771 -3.498 22.697 1.00 71.88 642 LYS A CA 1
ATOM 5085 C C . LYS A 1 642 ? -16.909 -2.868 23.511 1.00 71.88 642 LYS A C 1
ATOM 5087 O O . LYS A 1 642 ? -17.373 -1.776 23.189 1.00 71.88 642 LYS A O 1
ATOM 5092 N N . LEU A 1 643 ? -17.392 -3.583 24.523 1.00 56.78 643 LEU A N 1
ATOM 5093 C CA . LEU A 1 643 ? -18.359 -3.042 25.471 1.00 56.78 643 LEU A CA 1
ATOM 5094 C C . LEU A 1 643 ? -17.587 -2.189 26.475 1.00 56.78 643 LEU A C 1
ATOM 5096 O O . LEU A 1 643 ? -16.482 -2.568 26.862 1.00 56.78 643 LEU A O 1
ATOM 5100 N N . ALA A 1 644 ? -18.132 -1.023 26.830 1.00 43.41 644 ALA A N 1
ATOM 5101 C CA . ALA A 1 644 ? -17.536 -0.186 27.865 1.00 43.41 644 ALA A CA 1
ATOM 5102 C C . ALA A 1 644 ? -17.423 -1.012 29.156 1.00 43.41 644 ALA A C 1
ATOM 5104 O O . ALA A 1 644 ? -18.396 -1.670 29.537 1.00 43.41 644 ALA A O 1
ATOM 5105 N N . LEU A 1 645 ? -16.220 -1.028 29.733 1.00 43.00 645 LEU A N 1
ATOM 5106 C CA . LEU A 1 645 ? -15.951 -1.575 31.061 1.00 43.00 645 LEU A CA 1
ATOM 5107 C C . LEU A 1 645 ? -16.385 -0.574 32.126 1.00 43.00 645 LEU A C 1
ATOM 5109 O O . LEU A 1 645 ? -16.161 0.637 31.890 1.00 43.00 645 LEU A O 1
#

Radius of gyration: 32.27 Å; chains: 1; bounding box: 70×83×86 Å

Foldseek 3Di:
DDPVVVVVVVVVVVVVLVVPFPPDPDAAAFPVNVLVPQDQADLCLLVVLLVPDDPVLNVLCVLLSVLLSVLSVLLNVDRSLLSQLLCLLPPCNRDSVSSNVLSCLLRDDDLVSLLVLLLVLLVVLVVLVVLLVVLLPDPPLDDPVCNVVLNVLSVVLSQQLLLLSCQQFDPVVLVVLCVVVVHDVNSSNVSSVSVVVPDDSVVRSVGTDDSSSSSNSSSNSSSCNSSPPSSSSSSVSSLSVLLVVLLLCLAAPSAFQDGSLLSLLLLLLLQCLQRHHHQDLVLLLQSNDSVRVNDPVSSVSSSVVSNRDDSSSSVVSVVLSVVLLVCLQPPDPVVVVVLLVVLVVCVVVVHDDPDSNVSSQNSSVVCVVVVSHDDDHSSVSSVSVSCSNNVPPPPPDPPVNCVVPDDDDDDDDDQPQDDQDVVLLVQLVQKAWDDDPADDQADPDDCSLVVVVVLLCVLQVDPVSFVLLVLLVVLLQVVCVVVVGDWDWAFDDDPPAPGTDIWTKIWIWHDDDDWIKIKIKTWDFGDDPDDDPPVCPDNVSSVVVRVSRTTIDIFMKIFDPDDDDDDRDDDDGPDPPDDDDDDDDPPPPPPDTDIDGDPPVDLVRSLVRLSNVLSSLSPDDPVSCRDSSNSSNNVSSCVSNVNDD

Organism: NCBI:txid1817773

pLDDT: mean 74.91, std 18.26, range [26.92, 94.56]

Sequence (645 aa):
MDNQELQKSIDRFIRAQRRRRITSDNRDLLLTQIIDQAPDLELGWVDGALAHLTLLQRQRVEAPALGFLEAIKKLNSLNKAKRLFALETLNLLGGAEQIQGLVETLTSGLAENRKKLAMSLLLSFRGTDKVTDLLLNSPTLFTAKTADSQKHALVSFRFEMAEKLMALFTKPYLATQSKTLGIDQELSLDLLRGILADARLTDLSRFLESDEVLTLKLGEVIASIQGHRMLPIYAKKRYDYLRDFFVRLSEPARFLGVDGSDLSKVCAAFLWTNLQLTPPQSLVGKMTDRALYALPSTKTELNRFLENLAPSTLDALIKDIKDLINTLCRATDADLNQLFATAKAKYELGEPDHSLFGQIYGGLMELKVMGLVALNQVEELIDKVRRDISGEPKAQKSLDEVFDQAPDVDGVEGPQQVEKNPDFSRLFRAIRPVSTTVVGFRGPKEGAGKRATQVNQRVFGNQKSLLSFKDGLEVLMDYYRAKGHHVDQFLFQPKNFPKPVVETHLTYLSSNDEDPLLLCCGITFFEQDRPIPASANAEDQMETLAEQYFLPYYFTMATGHFHPVLHARSRKIIGREEGKNEEASFQANLYMLEFKGLDMGHSESLRVASKQMLALFHGLPDNLWRLPEVQESVNFLMGKLKLAL